Protein AF-0000000078661644 (afdb_homodimer)

Foldseek 3Di:
DVVCLLVVLLVQLLVCQAQDPVADFLVRSCVSSVHDSVSSVVSVVVCVVVAVWDWDDDPNTIGTHRYLDPPHPVNQDALVRLLVLLQVLVQCVVLLWLCNVVSVVVSVVSLVSDDPVRNVVRVVVNVVSNVPDHDDDDDADSQNFDNVLVVQLVVQAVVQFWKWWWFDDVPRPGTDIDIFAFADWDIDSWIWTFTHHPPDPDGTFTGTRSRTHPMHTDPHGHYDDPPDDVVVVCQQAQHRGDDDKDKWKKKADLVCAVVVVVDPSGPPWDWDDDPSIIIIIDIHDDLLVSLVVVVVVVPRMDTPDDVVSVVSNVVVVVVCVVVVD/DVVCLLVVLLVQLLVVQAQDPVADFLVRSCVSSVHDSVSSVVSVVVCVVVAVWDWDDDPNTTGTHRYLDPPHPVNQDALVRLLVLLQVLVQCVVLQWLCNVVSVVVSVVSLVSDDPVRNVVRVVVNVVSNVPDHDDDDDADNQNFDNVLVVQLVVQAVVQFWKWWWFQDVPRPGTDIDIFAFADWDIDSWIWTFTHHPPDPDGTFTGTRSRTHPMHTDPGGHYHDPPDDVVVVCQQAQHRGDDDKDKWKKKADLVCAVVVVVDPLGPPWDWDDDPSIIIIIDIHDDLLVSLVVVVVVVPRMDTPDDVVSVVSNVVVVVVCVVVVD

Sequence (650 aa):
MARNAKLDRLLTLVKALGESAEGLTLDEMAEVIGANRRTAERLRDLILVHFDLEEGVDDRHKRFRIPGTLPSPFIQPNVAEIAALKSLADTAHKAGSAQAPLLESLVGKVQAGLRREVKSRMAPDLEPLVRLQRHHVPAGPMIEHAPETVAQVQGAMMAGMCLEFDYLADGAAEPKWRRVIPVGLIHGPATYLIGKIPGRDLEPAPYRLDRIIAARVSNQPGAAGEDWDLDQWMSASFGIWREEGYEIVLRVAHESAERARKWRFHPQQMIEQDGEELIVRFHSGGLREIAEHLFTWGGEVRIEGPEELREMMRERLSAAGRAVVMARNAKLDRLLTLVKALGESAEGLTLDEMAEVIGANRRTAERLRDLILVHFDLEEGVDDRHKRFRIPGTLPSPFIQPNVAEIAALKSLADTAHKAGSAQAPLLESLVGKVQAGLRREVKSRMAPDLEPLVRLQRHHVPAGPMIEHAPETVAQVQGAMMAGMCLEFDYLADGAAEPKWRRVIPVGLIHGPATYLIGKIPGRDLEPAPYRLDRIIAARVSNQPGAAGEDWDLDQWMSASFGIWREEGYEIVLRVAHESAERARKWRFHPQQMIEQDGEELIVRFHSGGLREIAEHLFTWGGEVRIEGPEELREMMRERLSAAGRAVV

Structure (mmCIF, N/CA/C/O backbone):
data_AF-0000000078661644-model_v1
#
loop_
_entity.id
_entity.type
_entity.pdbx_description
1 polymer 'WYL domain-containing protein'
#
loop_
_atom_site.group_PDB
_atom_site.id
_atom_site.type_symbol
_atom_site.label_atom_id
_atom_site.label_alt_id
_atom_site.label_comp_id
_atom_site.label_asym_id
_atom_site.label_entity_id
_atom_site.label_seq_id
_atom_site.pdbx_PDB_ins_code
_atom_site.Cartn_x
_atom_site.Cartn_y
_atom_site.Cartn_z
_atom_site.occupancy
_atom_site.B_iso_or_equiv
_atom_site.auth_seq_id
_atom_site.auth_comp_id
_atom_site.auth_asym_id
_atom_site.auth_atom_id
_atom_site.pdbx_PDB_model_num
ATOM 1 N N . MET A 1 1 ? 7.25 53.219 22.234 1 38.66 1 MET A N 1
ATOM 2 C CA . MET A 1 1 ? 7.934 52 22.688 1 38.66 1 MET A CA 1
ATOM 3 C C . MET A 1 1 ? 7.023 51.156 23.578 1 38.66 1 MET A C 1
ATOM 5 O O . MET A 1 1 ? 7.035 49.938 23.484 1 38.66 1 MET A O 1
ATOM 9 N N . ALA A 1 2 ? 6.305 51.75 24.391 1 54.69 2 ALA A N 1
ATOM 10 C CA . ALA A 1 2 ? 5.406 51.219 25.406 1 54.69 2 ALA A CA 1
ATOM 11 C C . ALA A 1 2 ? 4.117 50.688 24.781 1 54.69 2 ALA A C 1
ATOM 13 O O . ALA A 1 2 ? 3.58 49.688 25.219 1 54.69 2 ALA A O 1
ATOM 14 N N . ARG A 1 3 ? 3.529 51.344 23.781 1 54.56 3 ARG A N 1
ATOM 15 C CA . ARG A 1 3 ? 2.248 51.156 23.109 1 54.56 3 ARG A CA 1
ATOM 16 C C . ARG A 1 3 ? 2.209 49.844 22.359 1 54.56 3 ARG A C 1
ATOM 18 O O . ARG A 1 3 ? 1.168 49.188 22.297 1 54.56 3 ARG A O 1
ATOM 25 N N . ASN A 1 4 ? 3.379 49.281 21.891 1 71.31 4 ASN A N 1
ATOM 26 C CA . ASN A 1 4 ? 3.438 48.062 21.109 1 71.31 4 ASN A CA 1
ATOM 27 C C . ASN A 1 4 ? 3.65 46.812 22 1 71.31 4 ASN A C 1
ATOM 29 O O . ASN A 1 4 ? 3.596 45.688 21.516 1 71.31 4 ASN A O 1
ATOM 33 N N . ALA A 1 5 ? 3.697 47.156 23.203 1 79 5 ALA A N 1
ATOM 34 C CA . ALA A 1 5 ? 4.027 46.062 24.125 1 79 5 ALA A CA 1
ATOM 35 C C . ALA A 1 5 ? 2.854 45.125 24.297 1 79 5 ALA A C 1
ATOM 37 O O . ALA A 1 5 ? 3.041 43.906 24.359 1 79 5 ALA A O 1
ATOM 38 N N . LYS A 1 6 ? 1.687 45.75 24.406 1 84.06 6 LYS A N 1
ATOM 39 C CA . LYS A 1 6 ? 0.497 44.906 24.578 1 84.06 6 LYS A CA 1
ATOM 40 C C . LYS A 1 6 ? 0.27 44.031 23.344 1 84.06 6 LYS A C 1
ATOM 42 O O . LYS A 1 6 ? -0.093 42.875 23.484 1 84.06 6 LYS A O 1
ATOM 47 N N . LEU A 1 7 ? 0.475 44.625 22.219 1 84.88 7 LEU A N 1
ATOM 48 C CA . LEU A 1 7 ? 0.312 43.906 20.984 1 84.88 7 LEU A CA 1
ATOM 49 C C . LEU A 1 7 ? 1.346 42.781 20.875 1 84.88 7 LEU A C 1
ATOM 51 O O . LEU A 1 7 ? 1.023 41.656 20.469 1 84.88 7 LEU A O 1
ATOM 55 N N . ASP A 1 8 ? 2.504 43.094 21.312 1 83.5 8 ASP A N 1
ATOM 56 C CA . ASP A 1 8 ? 3.588 42.125 21.297 1 83.5 8 ASP A CA 1
ATOM 57 C C . ASP A 1 8 ? 3.277 40.969 22.234 1 83.5 8 ASP A C 1
ATOM 59 O O . ASP A 1 8 ? 3.486 39.781 21.875 1 83.5 8 ASP A O 1
ATOM 63 N N . ARG A 1 9 ? 2.855 41.344 23.406 1 85.62 9 ARG A N 1
ATOM 64 C CA . ARG A 1 9 ? 2.506 40.312 24.391 1 85.62 9 ARG A CA 1
ATOM 65 C C . ARG A 1 9 ? 1.413 39.375 23.844 1 85.62 9 ARG A C 1
ATOM 67 O O . ARG A 1 9 ? 1.468 38.156 24.031 1 85.62 9 ARG A O 1
ATOM 74 N N . LEU A 1 10 ? 0.445 40 23.219 1 86.81 10 LEU A N 1
ATOM 75 C CA . LEU A 1 10 ? -0.662 39.219 22.672 1 86.81 10 LEU A CA 1
ATOM 76 C C . LEU A 1 10 ? -0.163 38.25 21.625 1 86.81 10 LEU A C 1
ATOM 78 O O . LEU A 1 10 ? -0.498 37.062 21.672 1 86.81 10 LEU A O 1
ATOM 82 N N . LEU A 1 11 ? 0.61 38.656 20.719 1 81.94 11 LEU A N 1
ATOM 83 C CA . LEU A 1 11 ? 1.107 37.781 19.656 1 81.94 11 LEU A CA 1
ATOM 84 C C . LEU A 1 11 ? 2.035 36.719 20.219 1 81.94 11 LEU A C 1
ATOM 86 O O . LEU A 1 11 ? 2.025 35.594 19.766 1 81.94 11 LEU A O 1
ATOM 90 N N . THR A 1 12 ? 2.811 37.094 21.188 1 82.38 12 THR A N 1
ATOM 91 C CA . THR A 1 12 ? 3.666 36.125 21.875 1 82.38 12 THR A CA 1
ATOM 92 C C . THR A 1 12 ? 2.834 35.031 22.484 1 82.38 12 THR A C 1
ATOM 94 O O . THR A 1 12 ? 3.182 33.844 22.375 1 82.38 12 THR A O 1
ATOM 97 N N . LEU A 1 13 ? 1.811 35.438 23.062 1 84.31 13 LEU A N 1
ATOM 98 C CA . LEU A 1 13 ? 0.964 34.469 23.734 1 84.31 13 LEU A CA 1
ATOM 99 C C . LEU A 1 13 ? 0.269 33.562 22.719 1 84.31 13 LEU A C 1
ATOM 101 O O . LEU A 1 13 ? 0.2 32.344 22.906 1 84.31 13 LEU A O 1
ATOM 105 N N . VAL A 1 14 ? -0.254 34.156 21.672 1 78.31 14 VAL A N 1
ATOM 106 C CA . VAL A 1 14 ? -0.91 33.375 20.625 1 78.31 14 VAL A CA 1
ATOM 107 C C . VAL A 1 14 ? 0.054 32.312 20.078 1 78.31 14 VAL A C 1
ATOM 109 O O . VAL A 1 14 ? -0.313 31.156 19.906 1 78.31 14 VAL A O 1
ATOM 112 N N . LYS A 1 15 ? 1.235 32.75 19.859 1 73.88 15 LYS A N 1
ATOM 113 C CA . LYS A 1 15 ? 2.252 31.844 19.344 1 73.88 15 LYS A CA 1
ATOM 114 C C . LYS A 1 15 ? 2.533 30.719 20.344 1 73.88 15 LYS A C 1
ATOM 116 O O . LYS A 1 15 ? 2.564 29.547 19.969 1 73.88 15 LYS A O 1
ATOM 121 N N . ALA A 1 16 ? 2.703 31.078 21.547 1 77.81 16 ALA A N 1
ATOM 122 C CA . ALA A 1 16 ? 3.027 30.109 22.578 1 77.81 16 ALA A CA 1
ATOM 123 C C . ALA A 1 16 ? 1.898 29.094 22.75 1 77.81 16 ALA A C 1
ATOM 125 O O . ALA A 1 16 ? 2.148 27.891 22.891 1 77.81 16 ALA A O 1
ATOM 126 N N . LEU A 1 17 ? 0.682 29.594 22.719 1 76.88 17 LEU A N 1
ATOM 127 C CA . LEU A 1 17 ? -0.476 28.719 22.875 1 76.88 17 LEU A CA 1
ATOM 128 C C . LEU A 1 17 ? -0.622 27.797 21.672 1 76.88 17 LEU A C 1
ATOM 130 O O . LEU A 1 17 ? -1.112 26.672 21.797 1 76.88 17 LEU A O 1
ATOM 134 N N . GLY A 1 18 ? -0.222 28.297 20.531 1 71.38 18 GLY A N 1
ATOM 135 C CA . GLY A 1 18 ? -0.306 27.5 19.312 1 71.38 18 GLY A CA 1
ATOM 136 C C . GLY A 1 18 ? 0.777 26.453 19.219 1 71.38 18 GLY A C 1
ATOM 137 O O . GLY A 1 18 ? 0.587 25.422 18.562 1 71.38 18 GLY A O 1
ATOM 138 N N . GLU A 1 19 ? 1.877 26.75 19.844 1 66.69 19 GLU A N 1
ATOM 139 C CA . GLU A 1 19 ? 3.037 25.859 19.719 1 66.69 19 GLU A CA 1
ATOM 140 C C . GLU A 1 19 ? 3.072 24.828 20.844 1 66.69 19 GLU A C 1
ATOM 142 O O . GLU A 1 19 ? 3.764 23.812 20.734 1 66.69 19 GLU A O 1
ATOM 147 N N . SER A 1 20 ? 2.32 25.141 21.875 1 65.19 20 SER A N 1
ATOM 148 C CA . SER A 1 20 ? 2.355 24.25 23.016 1 65.19 20 SER A CA 1
ATOM 149 C C . SER A 1 20 ? 1.481 23.016 22.781 1 65.19 20 SER A C 1
ATOM 151 O O . SER A 1 20 ? 0.274 23.141 22.562 1 65.19 20 SER A O 1
ATOM 153 N N . ALA A 1 21 ? 2.086 21.781 22.766 1 64.25 21 ALA A N 1
ATOM 154 C CA . ALA A 1 21 ? 1.359 20.531 22.594 1 64.25 21 ALA A CA 1
ATOM 155 C C . ALA A 1 21 ? 0.427 20.266 23.766 1 64.25 21 ALA A C 1
ATOM 157 O O . ALA A 1 21 ? -0.709 19.828 23.578 1 64.25 21 ALA A O 1
ATOM 158 N N . GLU A 1 22 ? 0.896 20.531 24.953 1 68.19 22 GLU A N 1
ATOM 159 C CA . GLU A 1 22 ? 0.13 20.219 26.141 1 68.19 22 GLU A CA 1
ATOM 160 C C . GLU A 1 22 ? -0.722 21.406 26.594 1 68.19 22 GLU A C 1
ATOM 162 O O . GLU A 1 22 ? -1.643 21.25 27.391 1 68.19 22 GLU A O 1
ATOM 167 N N . GLY A 1 23 ? -0.461 22.562 26.031 1 78.75 23 GLY A N 1
ATOM 168 C CA . GLY A 1 23 ? -1.135 23.781 26.469 1 78.75 23 GLY A CA 1
ATOM 169 C C . GLY A 1 23 ? -0.407 24.5 27.594 1 78.75 23 GLY A C 1
ATOM 170 O O . GLY A 1 23 ? 0.598 24 28.109 1 78.75 23 GLY A O 1
ATOM 171 N N . LEU A 1 24 ? -0.816 25.75 27.938 1 86 24 LEU A N 1
ATOM 172 C CA . LEU A 1 24 ? -0.196 26.578 28.969 1 86 24 LEU A CA 1
ATOM 173 C C . LEU A 1 24 ? -1.197 26.906 30.078 1 86 24 LEU A C 1
ATOM 175 O O . LEU A 1 24 ? -2.371 27.172 29.797 1 86 24 LEU A O 1
ATOM 179 N N . THR A 1 25 ? -0.734 26.75 31.328 1 88.5 25 THR A N 1
ATOM 180 C CA . THR A 1 25 ? -1.533 27.266 32.438 1 88.5 25 THR A CA 1
ATOM 181 C C . THR A 1 25 ? -1.518 28.797 32.438 1 88.5 25 THR A C 1
ATOM 183 O O . THR A 1 25 ? -0.706 29.406 31.734 1 88.5 25 THR A O 1
ATOM 186 N N . LEU A 1 26 ? -2.41 29.375 33.25 1 89.5 26 LEU A N 1
ATOM 187 C CA . LEU A 1 26 ? -2.451 30.828 33.344 1 89.5 26 LEU A CA 1
ATOM 188 C C . LEU A 1 26 ? -1.134 31.375 33.875 1 89.5 26 LEU A C 1
ATOM 190 O O . LEU A 1 26 ? -0.666 32.438 33.438 1 89.5 26 LEU A O 1
ATOM 194 N N . ASP A 1 27 ? -0.599 30.641 34.812 1 90.06 27 ASP A N 1
ATOM 195 C CA . ASP A 1 27 ? 0.677 31.062 35.375 1 90.06 27 ASP A CA 1
ATOM 196 C C . ASP A 1 27 ? 1.791 31 34.344 1 90.06 27 ASP A C 1
ATOM 198 O O . ASP A 1 27 ? 2.619 31.906 34.25 1 90.06 27 ASP A O 1
ATOM 202 N N . GLU A 1 28 ? 1.811 29.984 33.562 1 91.06 28 GLU A N 1
ATOM 203 C CA . GLU A 1 28 ? 2.797 29.844 32.5 1 91.06 28 GLU A CA 1
ATOM 204 C C . GLU A 1 28 ? 2.609 30.906 31.422 1 91.06 28 GLU A C 1
ATOM 206 O O . GLU A 1 28 ? 3.586 31.422 30.875 1 91.06 28 GLU A O 1
ATOM 211 N N . MET A 1 29 ? 1.42 31.188 31.078 1 92.44 29 MET A N 1
ATOM 212 C CA . MET A 1 29 ? 1.111 32.25 30.125 1 92.44 29 MET A CA 1
ATOM 213 C C . MET A 1 29 ? 1.663 33.594 30.609 1 92.44 29 MET A C 1
ATOM 215 O O . MET A 1 29 ? 2.252 34.344 29.828 1 92.44 29 MET A O 1
ATOM 219 N N . ALA A 1 30 ? 1.457 33.844 31.906 1 92.94 30 ALA A N 1
ATOM 220 C CA . ALA A 1 30 ? 1.963 35.094 32.5 1 92.94 30 ALA A CA 1
ATOM 221 C C . ALA A 1 30 ? 3.482 35.156 32.375 1 92.94 30 ALA A C 1
ATOM 223 O O . ALA A 1 30 ? 4.031 36.219 32.031 1 92.94 30 ALA A O 1
ATOM 224 N N . GLU A 1 31 ? 4.062 34.062 32.562 1 92.12 31 GLU A N 1
ATOM 225 C CA . GLU A 1 31 ? 5.52 34 32.5 1 92.12 31 GLU A CA 1
ATOM 226 C C . GLU A 1 31 ? 5.992 34.25 31.047 1 92.12 31 GLU A C 1
ATOM 228 O O . GLU A 1 31 ? 6.953 34.969 30.828 1 92.12 31 GLU A O 1
ATOM 233 N N . VAL A 1 32 ? 5.309 33.625 30.125 1 90.25 32 VAL A N 1
ATOM 234 C CA . VAL A 1 32 ? 5.688 33.719 28.719 1 90.25 32 VAL A CA 1
ATOM 235 C C . VAL A 1 32 ? 5.633 35.156 28.25 1 90.25 32 VAL A C 1
ATOM 237 O O . VAL A 1 32 ? 6.496 35.594 27.484 1 90.25 32 VAL A O 1
ATOM 240 N N . ILE A 1 33 ? 4.656 35.938 28.719 1 91.31 33 ILE A N 1
ATOM 241 C CA . ILE A 1 33 ? 4.492 37.281 28.188 1 91.31 33 ILE A CA 1
ATOM 242 C C . ILE A 1 33 ? 5.082 38.312 29.172 1 91.31 33 ILE A C 1
ATOM 244 O O . ILE A 1 33 ? 5.023 39.531 28.922 1 91.31 33 ILE A O 1
ATOM 248 N N . GLY A 1 34 ? 5.684 37.844 30.281 1 91 34 GLY A N 1
ATOM 249 C CA . GLY A 1 34 ? 6.293 38.719 31.266 1 91 34 GLY A CA 1
ATOM 250 C C . GLY A 1 34 ? 5.301 39.656 31.906 1 91 34 GLY A C 1
ATOM 251 O O . GLY A 1 34 ? 5.574 40.875 32.031 1 91 34 GLY A O 1
ATOM 252 N N . ALA A 1 35 ? 4.09 39.25 32.219 1 91.75 35 ALA A N 1
ATOM 253 C CA . ALA A 1 35 ? 3.039 40.062 32.812 1 91.75 35 ALA A CA 1
ATOM 254 C C . ALA A 1 35 ? 2.383 39.312 34 1 91.75 35 ALA A C 1
ATOM 256 O O . ALA A 1 35 ? 2.805 38.219 34.344 1 91.75 35 ALA A O 1
ATOM 257 N N . ASN A 1 36 ? 1.53 39.938 34.656 1 91.38 36 ASN A N 1
ATOM 258 C CA . ASN A 1 36 ? 0.846 39.312 35.781 1 91.38 36 ASN A CA 1
ATOM 259 C C . ASN A 1 36 ? -0.273 38.375 35.312 1 91.38 36 ASN A C 1
ATOM 261 O O . ASN A 1 36 ? -0.618 38.375 34.125 1 91.38 36 ASN A O 1
ATOM 265 N N . ARG A 1 37 ? -0.765 37.656 36.25 1 91.38 37 ARG A N 1
ATOM 266 C CA . ARG A 1 37 ? -1.78 36.656 35.969 1 91.38 37 ARG A CA 1
ATOM 267 C C . ARG A 1 37 ? -3.047 37.281 35.406 1 91.38 37 ARG A C 1
ATOM 269 O O . ARG A 1 37 ? -3.684 36.719 34.5 1 91.38 37 ARG A O 1
ATOM 276 N N . ARG A 1 38 ? -3.406 38.406 35.938 1 90 38 ARG A N 1
ATOM 277 C CA . ARG A 1 38 ? -4.613 39.094 35.5 1 90 38 ARG A CA 1
ATOM 278 C C . ARG A 1 38 ? -4.5 39.5 34.031 1 90 38 ARG A C 1
ATOM 280 O O . ARG A 1 38 ? -5.457 39.375 33.25 1 90 38 ARG A O 1
ATOM 287 N N . THR A 1 39 ? -3.328 39.969 33.656 1 91.12 39 THR A N 1
ATOM 288 C CA . THR A 1 39 ? -3.08 40.312 32.25 1 91.12 39 THR A CA 1
ATOM 289 C C . THR A 1 39 ? -3.16 39.094 31.359 1 91.12 39 THR A C 1
ATOM 291 O O . THR A 1 39 ? -3.756 39.156 30.281 1 91.12 39 THR A O 1
ATOM 294 N N . ALA A 1 40 ? -2.551 38 31.781 1 92.88 40 ALA A N 1
ATOM 295 C CA . ALA A 1 40 ? -2.617 36.75 31.031 1 92.88 40 ALA A CA 1
ATOM 296 C C . ALA A 1 40 ? -4.062 36.281 30.844 1 92.88 40 ALA A C 1
ATOM 298 O O . ALA A 1 40 ? -4.449 35.844 29.75 1 92.88 40 ALA A O 1
ATOM 299 N N . GLU A 1 41 ? -4.824 36.469 31.844 1 90.88 41 GLU A N 1
ATOM 300 C CA . GLU A 1 41 ? -6.23 36.062 31.781 1 90.88 41 GLU A CA 1
ATOM 301 C C . GLU A 1 41 ? -6.996 36.938 30.781 1 90.88 41 GLU A C 1
ATOM 303 O O . GLU A 1 41 ? -7.82 36.438 30.016 1 90.88 41 GLU A O 1
ATOM 308 N N . ARG A 1 42 ? -6.734 38.219 30.812 1 87.75 42 ARG A N 1
ATOM 309 C CA . ARG A 1 42 ? -7.398 39.125 29.906 1 87.75 42 ARG A CA 1
ATOM 310 C C . ARG A 1 42 ? -7.043 38.812 28.453 1 87.75 42 ARG A C 1
ATOM 312 O O . ARG A 1 42 ? -7.918 38.812 27.578 1 87.75 42 ARG A O 1
ATOM 319 N N . LEU A 1 43 ? -5.754 38.531 28.297 1 89.31 43 LEU A N 1
ATOM 320 C CA . LEU A 1 43 ? -5.316 38.219 26.938 1 89.31 43 LEU A CA 1
ATOM 321 C C . LEU A 1 43 ? -5.875 36.875 26.484 1 89.31 43 LEU A C 1
ATOM 323 O O . LEU A 1 43 ? -6.258 36.719 25.328 1 89.31 43 LEU A O 1
ATOM 327 N N . ARG A 1 44 ? -5.887 35.875 27.359 1 87.44 44 ARG A N 1
ATOM 328 C CA . ARG A 1 44 ? -6.516 34.594 27.062 1 87.44 44 ARG A CA 1
ATOM 329 C C . ARG A 1 44 ? -7.961 34.781 26.609 1 87.44 44 ARG A C 1
ATOM 331 O O . ARG A 1 44 ? -8.391 34.188 25.625 1 87.44 44 ARG A O 1
ATOM 338 N N . ASP A 1 45 ? -8.703 35.656 27.297 1 85.31 45 ASP A N 1
ATOM 339 C CA . ASP A 1 45 ? -10.102 35.906 26.969 1 85.31 45 ASP A CA 1
ATOM 340 C C . ASP A 1 45 ? -10.242 36.531 25.578 1 85.31 45 ASP A C 1
ATOM 342 O O . ASP A 1 45 ? -11.188 36.25 24.859 1 85.31 45 ASP A O 1
ATOM 346 N N . LEU A 1 46 ? -9.297 37.406 25.344 1 84.06 46 LEU A N 1
ATOM 347 C CA . LEU A 1 46 ? -9.305 38 24.016 1 84.06 46 LEU A CA 1
ATOM 348 C C . LEU A 1 46 ? -9.008 36.969 22.938 1 84.06 46 LEU A C 1
ATOM 350 O O . LEU A 1 46 ? -9.648 36.938 21.891 1 84.06 46 LEU A O 1
ATOM 354 N N . ILE A 1 47 ? -8.008 36.125 23.203 1 82.31 47 ILE A N 1
ATOM 355 C CA . ILE A 1 47 ? -7.629 35.062 22.266 1 82.31 47 ILE A CA 1
ATOM 356 C C . ILE A 1 47 ? -8.805 34.094 22.062 1 82.31 47 ILE A C 1
ATOM 358 O O . ILE A 1 47 ? -9.047 33.656 20.938 1 82.31 47 ILE A O 1
ATOM 362 N N . LEU A 1 48 ? -9.57 33.875 23.031 1 77.88 48 LEU A N 1
ATOM 363 C CA . LEU A 1 48 ? -10.734 32.969 22.984 1 77.88 48 LEU A CA 1
ATOM 364 C C . LEU A 1 48 ? -11.758 33.5 21.969 1 77.88 48 LEU A C 1
ATOM 366 O O . LEU A 1 48 ? -12.484 32.688 21.375 1 77.88 48 LEU A O 1
ATOM 370 N N . VAL A 1 49 ? -11.75 34.75 21.766 1 74.06 49 VA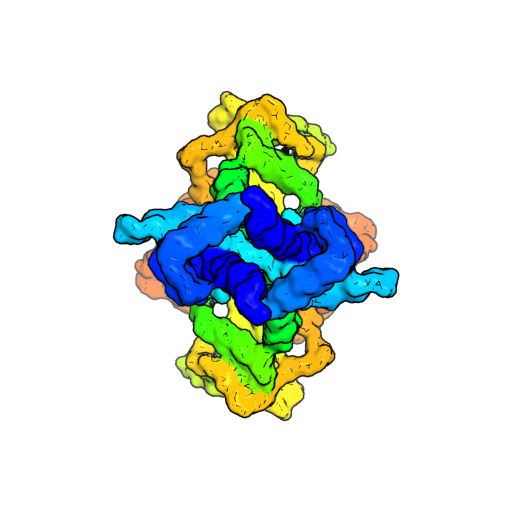L A N 1
ATOM 371 C CA . VAL A 1 49 ? -12.703 35.344 20.844 1 74.06 49 VAL A CA 1
ATOM 372 C C . VAL A 1 49 ? -12.297 35.062 19.406 1 74.06 49 VAL A C 1
ATOM 374 O O . VAL A 1 49 ? -13.148 34.875 18.531 1 74.06 49 VAL A O 1
ATOM 377 N N . HIS A 1 50 ? -10.984 34.938 19.219 1 72.25 50 HIS A N 1
ATOM 378 C CA . HIS A 1 50 ? -10.5 34.906 17.844 1 72.25 50 HIS A CA 1
ATOM 379 C C . HIS A 1 50 ? -10 33.5 17.469 1 72.25 50 HIS A C 1
ATOM 381 O O . HIS A 1 50 ? -9.945 33.156 16.281 1 72.25 50 HIS A O 1
ATOM 387 N N . PHE A 1 51 ? -9.57 32.75 18.453 1 72.38 51 PHE A N 1
ATOM 388 C CA . PHE A 1 51 ? -9 31.438 18.219 1 72.38 51 PHE A CA 1
ATOM 389 C C . PHE A 1 51 ? -9.758 30.375 19 1 72.38 51 PHE A C 1
ATOM 391 O O . PHE A 1 51 ? -10.359 30.656 20.031 1 72.38 51 PHE A O 1
ATOM 398 N N . ASP A 1 52 ? -9.727 29.266 18.328 1 69.12 52 ASP A N 1
ATOM 399 C CA . ASP A 1 52 ? -10.25 28.125 19.078 1 69.12 52 ASP A CA 1
ATOM 400 C C . ASP A 1 52 ? -9.281 27.688 20.172 1 69.12 52 ASP A C 1
ATOM 402 O O . ASP A 1 52 ? -8.383 26.875 19.922 1 69.12 52 ASP A O 1
ATOM 406 N N . LEU A 1 53 ? -9.406 28.312 21.297 1 73 53 LEU A N 1
ATOM 407 C CA . LEU A 1 53 ? -8.578 27.969 22.453 1 73 53 LEU A CA 1
ATOM 408 C C . LEU A 1 53 ? -9.148 26.75 23.188 1 73 53 LEU A C 1
ATOM 410 O O . LEU A 1 53 ? -10.281 26.797 23.672 1 73 53 LEU A O 1
ATOM 414 N N . GLU A 1 54 ? -8.422 25.609 23 1 74.69 54 GLU A N 1
ATOM 415 C CA . GLU A 1 54 ? -8.836 24.406 23.719 1 74.69 54 GLU A CA 1
ATOM 416 C C . GLU A 1 54 ? -8.398 24.453 25.172 1 74.69 54 GLU A C 1
ATOM 418 O O . GLU A 1 54 ? -7.273 24.859 25.484 1 74.69 54 GLU A O 1
ATOM 423 N N . GLU A 1 55 ? -9.422 24.203 26.016 1 76.56 55 GLU A N 1
ATOM 424 C CA . GLU A 1 55 ? -9.133 24.141 27.453 1 76.56 55 GLU A CA 1
ATOM 425 C C . GLU A 1 55 ? -8.992 22.688 27.922 1 76.56 55 GLU A C 1
ATOM 427 O O . GLU A 1 55 ? -9.82 21.844 27.578 1 76.56 55 GLU A O 1
ATOM 432 N N . GLY A 1 56 ? -7.785 22.297 28.312 1 72.5 56 GLY A N 1
ATOM 433 C CA . GLY A 1 56 ? -7.574 21 28.938 1 72.5 56 GLY A CA 1
ATOM 434 C C . GLY A 1 56 ? -7.266 21.078 30.422 1 72.5 56 GLY A C 1
ATOM 435 O O . GLY A 1 56 ? -7.004 22.156 30.938 1 72.5 56 GLY A O 1
ATOM 436 N N . VAL A 1 57 ? -7.711 19.984 31.203 1 66.69 57 VAL A N 1
ATOM 437 C CA . VAL A 1 57 ? -7.414 19.938 32.625 1 66.69 57 VAL A CA 1
ATOM 438 C C . VAL A 1 57 ? -6.367 18.875 32.906 1 66.69 57 VAL A C 1
ATOM 440 O O . VAL A 1 57 ? -6.52 17.719 32.5 1 66.69 57 VAL A O 1
ATOM 443 N N . ASP A 1 58 ? -5.145 19.25 33.188 1 58.41 58 ASP A N 1
ATOM 444 C CA . ASP A 1 58 ? -4.133 18.328 33.688 1 58.41 58 ASP A CA 1
ATOM 445 C C . ASP A 1 58 ? -3.83 18.594 35.156 1 58.41 58 ASP A C 1
ATOM 447 O O . ASP A 1 58 ? -3.389 19.688 35.531 1 58.41 58 ASP A O 1
ATOM 451 N N . ASP A 1 59 ? -3.674 17.438 36.062 1 57.59 59 ASP A N 1
ATOM 452 C CA . ASP A 1 59 ? -3.369 17.438 37.5 1 57.59 59 ASP A CA 1
ATOM 453 C C . ASP A 1 59 ? -3.986 18.656 38.188 1 57.59 59 ASP A C 1
ATOM 455 O O . ASP A 1 59 ? -3.301 19.375 38.938 1 57.59 59 ASP A O 1
ATOM 459 N N . ARG A 1 60 ? -5.203 19.219 38.094 1 66.06 60 ARG A N 1
ATOM 460 C CA . ARG A 1 60 ? -6.004 20.203 38.812 1 66.06 60 ARG A CA 1
ATOM 461 C C . ARG A 1 60 ? -5.773 21.609 38.25 1 66.06 60 ARG A C 1
ATOM 463 O O . ARG A 1 60 ? -6.281 22.594 38.812 1 66.06 60 ARG A O 1
ATOM 470 N N . HIS A 1 61 ? -4.906 21.703 37.125 1 75.19 61 HIS A N 1
ATOM 471 C CA . HIS A 1 61 ? -4.73 23.016 36.531 1 75.19 61 HIS A CA 1
ATOM 472 C C . HIS A 1 61 ? -5.289 23.062 35.125 1 75.19 61 HIS A C 1
ATOM 474 O O . HIS A 1 61 ? -5.121 22.109 34.344 1 75.19 61 HIS A O 1
ATOM 480 N N . LYS A 1 62 ? -6.086 24.125 34.844 1 84.12 62 LYS A N 1
ATOM 481 C CA . LYS A 1 62 ? -6.605 24.375 33.5 1 84.12 62 LYS A CA 1
ATOM 482 C C . LYS A 1 62 ? -5.484 24.75 32.531 1 84.12 62 LYS A C 1
ATOM 484 O O . LYS A 1 62 ? -4.617 25.562 32.875 1 84.12 62 LYS A O 1
ATOM 489 N N . ARG A 1 63 ? -5.336 24.047 31.453 1 87.5 63 ARG A N 1
ATOM 490 C CA . ARG A 1 63 ? -4.363 24.344 30.406 1 87.5 63 ARG A CA 1
ATOM 491 C C . ARG A 1 63 ? -5.059 24.734 29.109 1 87.5 63 ARG A C 1
ATOM 493 O O . ARG A 1 63 ? -6.133 24.234 28.797 1 87.5 63 ARG A O 1
ATOM 500 N N . PHE A 1 64 ? -4.457 25.797 28.453 1 84.62 64 PHE A N 1
ATOM 501 C CA . PHE A 1 64 ? -5.027 26.344 27.234 1 84.62 64 PHE A CA 1
ATOM 502 C C . PHE A 1 64 ? -4.09 26.125 26.047 1 84.62 64 PHE A C 1
ATOM 504 O O . PHE A 1 64 ? -2.871 26.25 26.188 1 84.62 64 PHE A O 1
ATOM 511 N N . ARG A 1 65 ? -4.59 25.688 24.938 1 78.38 65 ARG A N 1
ATOM 512 C CA . ARG A 1 65 ? -3.797 25.547 23.719 1 78.38 65 ARG A CA 1
ATOM 513 C C . ARG A 1 65 ? -4.609 25.953 22.5 1 78.38 65 ARG A C 1
ATOM 515 O O . ARG A 1 65 ? -5.836 25.828 22.5 1 78.38 65 ARG A O 1
ATOM 522 N N . ILE A 1 66 ? -3.982 26.703 21.531 1 70.69 66 ILE A N 1
ATOM 523 C CA . ILE A 1 66 ? -4.566 26.922 20.203 1 70.69 66 ILE A CA 1
ATOM 524 C C . ILE A 1 66 ? -4.191 25.766 19.281 1 70.69 66 ILE A C 1
ATOM 526 O O . ILE A 1 66 ? -3.045 25.672 18.828 1 70.69 66 ILE A O 1
ATOM 530 N N . PRO A 1 67 ? -5.176 24.812 19.094 1 60.16 67 PRO A N 1
ATOM 531 C CA . PRO A 1 67 ? -4.848 23.688 18.219 1 60.16 67 PRO A CA 1
ATOM 532 C C . PRO A 1 67 ? -4.598 24.125 16.766 1 60.16 67 PRO A C 1
ATOM 534 O O . PRO A 1 67 ? -5.184 25.109 16.312 1 60.16 67 PRO A O 1
ATOM 537 N N . GLY A 1 68 ? -3.824 23.328 16 1 53.72 68 GLY A N 1
ATOM 538 C CA . GLY A 1 68 ? -3.668 23.5 14.57 1 53.72 68 GLY A CA 1
ATOM 539 C C . GLY A 1 68 ? -2.811 24.703 14.203 1 53.72 68 GLY A C 1
ATOM 540 O O . GLY A 1 68 ? -2.518 24.938 13.031 1 53.72 68 GLY A O 1
ATOM 541 N N . THR A 1 69 ? -2.719 25.719 15.125 1 49.06 69 THR A N 1
ATOM 542 C CA . THR A 1 69 ? -1.988 26.891 14.672 1 49.06 69 THR A CA 1
ATOM 543 C C . THR A 1 69 ? -0.542 26.531 14.336 1 49.06 69 THR A C 1
ATOM 545 O O . THR A 1 69 ? -0.049 26.859 13.258 1 49.06 69 THR A O 1
ATOM 548 N N . LEU A 1 70 ? 0.364 26.531 15.406 1 47.38 70 LEU A N 1
ATOM 549 C CA . LEU A 1 70 ? 1.78 26.375 15.086 1 47.38 70 LEU A CA 1
ATOM 550 C C . LEU A 1 70 ? 2.201 24.922 15.141 1 47.38 70 LEU A C 1
ATOM 552 O O . LEU A 1 70 ? 1.942 24.234 16.141 1 47.38 70 LEU A O 1
ATOM 556 N N . PRO A 1 71 ? 2.332 24.328 13.953 1 49.41 71 PRO A N 1
ATOM 557 C CA . PRO A 1 71 ? 2.684 22.906 13.977 1 49.41 71 PRO A CA 1
ATOM 558 C C . PRO A 1 71 ? 3.744 22.578 15.023 1 49.41 71 PRO A C 1
ATOM 560 O O . PRO A 1 71 ? 4.797 23.219 15.062 1 49.41 71 PRO A O 1
ATOM 563 N N . SER A 1 72 ? 3.262 22.328 16.25 1 52.88 72 SER A N 1
ATOM 564 C CA . SER A 1 72 ? 4.215 21.719 17.156 1 52.88 72 SER A CA 1
ATOM 565 C C . SER A 1 72 ? 5.125 20.734 16.438 1 52.88 72 SER A C 1
ATOM 567 O O . SER A 1 72 ? 4.695 20.047 15.5 1 52.88 72 SER A O 1
ATOM 569 N N . PRO A 1 73 ? 6.477 21 16.531 1 54.53 73 PRO A N 1
ATOM 570 C CA . PRO A 1 73 ? 7.422 20.047 15.938 1 54.53 73 PRO A CA 1
ATOM 571 C C . PRO A 1 73 ? 6.988 18.594 16.141 1 54.53 73 PRO A C 1
ATOM 573 O O . PRO A 1 73 ? 7.371 17.719 15.352 1 54.53 73 PRO A O 1
ATOM 576 N N . PHE A 1 74 ? 6.125 18.438 17.141 1 60.69 74 PHE A N 1
ATOM 577 C CA . PHE A 1 74 ? 5.758 17.062 17.453 1 60.69 74 PHE A CA 1
ATOM 578 C C . PHE A 1 74 ? 4.668 16.562 16.5 1 60.69 74 PHE A C 1
ATOM 580 O O . PHE A 1 74 ? 4.488 15.359 16.344 1 60.69 74 PHE A O 1
ATOM 587 N N . ILE A 1 75 ? 4.062 17.516 15.797 1 73.5 75 ILE A N 1
ATOM 588 C CA . ILE A 1 75 ? 2.984 17.062 14.93 1 73.5 75 ILE A CA 1
ATOM 589 C C . ILE A 1 75 ? 3.355 17.328 13.469 1 73.5 75 ILE A C 1
ATOM 591 O O . ILE A 1 75 ? 2.564 17.047 12.562 1 73.5 75 ILE A O 1
ATOM 595 N N . GLN A 1 76 ? 4.504 17.797 13.305 1 80.5 76 GLN A N 1
ATOM 596 C CA . GLN A 1 76 ? 4.977 18.062 11.945 1 80.5 76 GLN A CA 1
ATOM 597 C C . GLN A 1 76 ? 5.48 16.781 11.289 1 80.5 76 GLN A C 1
ATOM 599 O O . GLN A 1 76 ? 6.363 16.094 11.828 1 80.5 76 GLN A O 1
ATOM 604 N N . PRO A 1 77 ? 4.844 16.453 10.125 1 89.19 77 PRO A N 1
ATOM 605 C CA . PRO A 1 77 ? 5.402 15.32 9.391 1 89.19 77 PRO A CA 1
ATOM 606 C C . PRO A 1 77 ? 6.875 15.516 9.023 1 89.19 77 PRO A C 1
ATOM 608 O O . PRO A 1 77 ? 7.285 16.625 8.688 1 89.19 77 PRO A O 1
ATOM 611 N N . ASN A 1 78 ? 7.676 14.539 9.195 1 89.44 78 ASN A N 1
ATOM 612 C CA . ASN A 1 78 ? 9.086 14.625 8.812 1 89.44 78 ASN A CA 1
ATOM 613 C C . ASN A 1 78 ? 9.312 14.094 7.406 1 89.44 78 ASN A C 1
ATOM 615 O O . ASN A 1 78 ? 8.383 13.617 6.754 1 89.44 78 ASN A O 1
ATOM 619 N N . VAL A 1 79 ? 10.523 14.117 6.957 1 92.94 79 VAL A N 1
ATOM 620 C CA . VAL A 1 79 ? 10.906 13.82 5.582 1 92.94 79 VAL A CA 1
ATOM 621 C C . VAL A 1 79 ? 10.609 12.359 5.27 1 92.94 79 VAL A C 1
ATOM 623 O O . VAL A 1 79 ? 10.055 12.047 4.215 1 92.94 79 VAL A O 1
ATOM 626 N N . ALA A 1 80 ? 10.938 11.469 6.188 1 92.69 80 ALA A N 1
ATOM 627 C CA . ALA A 1 80 ? 10.742 10.039 5.973 1 92.69 80 ALA A CA 1
ATOM 628 C C . ALA A 1 80 ? 9.258 9.695 5.859 1 92.69 80 ALA A C 1
ATOM 630 O O . ALA A 1 80 ? 8.859 8.875 5.031 1 92.69 80 ALA A O 1
ATOM 631 N N . GLU A 1 81 ? 8.469 10.336 6.656 1 93.94 81 GLU A N 1
ATOM 632 C CA . GLU A 1 81 ? 7.023 10.117 6.645 1 93.94 81 GLU A CA 1
ATOM 633 C C . GLU A 1 81 ? 6.406 10.602 5.336 1 93.94 81 GLU A C 1
ATOM 635 O O . GLU A 1 81 ? 5.602 9.891 4.727 1 93.94 81 GLU A O 1
ATOM 640 N N . ILE A 1 82 ? 6.797 11.758 4.898 1 94.31 82 ILE A N 1
ATOM 641 C CA . ILE A 1 82 ? 6.273 12.336 3.666 1 94.31 82 ILE A CA 1
ATOM 642 C C . ILE A 1 82 ? 6.707 11.484 2.475 1 94.31 82 ILE A C 1
ATOM 644 O O . ILE A 1 82 ? 5.902 11.195 1.585 1 94.31 82 ILE A O 1
ATOM 648 N N . ALA A 1 83 ? 7.926 11.047 2.494 1 94.81 83 ALA A N 1
ATOM 649 C CA . ALA A 1 83 ? 8.438 10.195 1.422 1 94.81 83 ALA A CA 1
ATOM 650 C C . ALA A 1 83 ? 7.684 8.867 1.368 1 94.81 83 ALA A C 1
ATOM 652 O O . ALA A 1 83 ? 7.395 8.352 0.285 1 94.81 83 ALA A O 1
ATOM 653 N N . ALA A 1 84 ? 7.426 8.328 2.51 1 94.44 84 ALA A N 1
ATOM 654 C CA . ALA A 1 84 ? 6.668 7.078 2.57 1 94.44 84 ALA A CA 1
ATOM 655 C C . ALA A 1 84 ? 5.281 7.25 1.959 1 94.44 84 ALA A C 1
ATOM 657 O O . ALA A 1 84 ? 4.855 6.438 1.134 1 94.44 84 ALA A O 1
ATOM 658 N N . LEU A 1 85 ? 4.605 8.305 2.307 1 95.75 85 LEU A N 1
ATOM 659 C CA . LEU A 1 85 ? 3.281 8.578 1.762 1 95.75 85 LEU A CA 1
ATOM 660 C C . LEU A 1 85 ? 3.35 8.805 0.256 1 95.75 85 LEU A C 1
ATOM 662 O O . LEU A 1 85 ? 2.514 8.297 -0.492 1 95.75 85 LEU A O 1
ATOM 666 N N . LYS A 1 86 ? 4.281 9.57 -0.155 1 94.44 86 LYS A N 1
ATOM 667 C CA . LYS A 1 86 ? 4.441 9.859 -1.577 1 94.44 86 LYS A CA 1
ATOM 668 C C . LYS A 1 86 ? 4.691 8.578 -2.373 1 94.44 86 LYS A C 1
ATOM 670 O O . LYS A 1 86 ? 4.117 8.391 -3.449 1 94.44 86 LYS A O 1
ATOM 675 N N . SER A 1 87 ? 5.535 7.727 -1.851 1 93.44 87 SER A N 1
ATOM 676 C CA . SER A 1 87 ? 5.828 6.473 -2.539 1 93.44 87 SER A CA 1
ATOM 677 C C . SER A 1 87 ? 4.578 5.605 -2.662 1 93.44 87 SER A C 1
ATOM 679 O O . SER A 1 87 ? 4.367 4.953 -3.686 1 93.44 87 SER A O 1
ATOM 681 N N . LEU A 1 88 ? 3.783 5.609 -1.667 1 93.62 88 LEU A N 1
ATOM 682 C CA . LEU A 1 88 ? 2.537 4.848 -1.701 1 93.62 88 LEU A CA 1
ATOM 683 C C . LEU A 1 88 ? 1.557 5.457 -2.699 1 93.62 88 LEU A C 1
ATOM 685 O O . LEU A 1 88 ? 0.882 4.73 -3.434 1 93.62 88 LEU A O 1
ATOM 689 N N . ALA A 1 89 ? 1.489 6.777 -2.734 1 93.56 89 ALA A N 1
ATOM 690 C CA . ALA A 1 89 ? 0.625 7.457 -3.695 1 93.56 89 ALA A CA 1
ATOM 691 C C . ALA A 1 89 ? 1.047 7.148 -5.129 1 93.56 89 ALA A C 1
ATOM 693 O O . ALA A 1 89 ? 0.206 6.844 -5.977 1 93.56 89 ALA A O 1
ATOM 694 N N . ASP A 1 90 ? 2.311 7.164 -5.348 1 90.19 90 ASP A N 1
ATOM 695 C CA . ASP A 1 90 ? 2.84 6.863 -6.676 1 90.19 90 ASP A CA 1
ATOM 696 C C . ASP A 1 90 ? 2.529 5.422 -7.078 1 90.19 90 ASP A C 1
ATOM 698 O O . ASP A 1 90 ? 2.145 5.16 -8.219 1 90.19 90 ASP A O 1
ATOM 702 N N . THR A 1 91 ? 2.699 4.543 -6.129 1 88.44 91 THR A N 1
ATOM 703 C CA . THR A 1 91 ? 2.42 3.135 -6.375 1 88.44 91 THR A CA 1
ATOM 704 C C . THR A 1 91 ? 0.938 2.922 -6.676 1 88.44 91 THR A C 1
ATOM 706 O O . THR A 1 91 ? 0.586 2.188 -7.602 1 88.44 91 THR A O 1
ATOM 709 N N . ALA A 1 92 ? 0.133 3.531 -5.879 1 88.62 92 ALA A N 1
ATOM 710 C CA . ALA A 1 92 ? -1.31 3.434 -6.086 1 88.62 92 ALA A CA 1
ATOM 711 C C . ALA A 1 92 ? -1.701 3.938 -7.473 1 88.62 92 ALA A C 1
ATOM 713 O O . ALA A 1 92 ? -2.541 3.334 -8.141 1 88.62 92 ALA A O 1
ATOM 714 N N . HIS A 1 93 ? -1.09 4.988 -7.887 1 86.94 93 HIS A N 1
ATOM 715 C CA . HIS A 1 93 ? -1.347 5.547 -9.211 1 86.94 93 HIS A CA 1
ATOM 716 C C . HIS A 1 93 ? -0.928 4.578 -10.312 1 86.94 93 HIS A C 1
ATOM 718 O O . HIS A 1 93 ? -1.706 4.301 -11.227 1 86.94 93 HIS A O 1
ATOM 724 N N . LYS A 1 94 ? 0.228 4 -10.18 1 84.06 94 LYS A N 1
ATOM 725 C CA . LYS A 1 94 ? 0.751 3.057 -11.164 1 84.06 94 LYS A CA 1
ATOM 726 C C . LYS A 1 94 ? -0.102 1.794 -11.227 1 84.06 94 LYS A C 1
ATOM 728 O O . LYS A 1 94 ? -0.282 1.21 -12.297 1 84.06 94 LYS A O 1
ATOM 733 N N . ALA A 1 95 ? -0.585 1.433 -10.078 1 84.25 95 ALA A N 1
ATOM 734 C CA . ALA A 1 95 ? -1.372 0.205 -9.984 1 84.25 95 ALA A CA 1
ATOM 735 C C . ALA A 1 95 ? -2.824 0.453 -10.391 1 84.25 95 ALA A C 1
ATOM 737 O O . ALA A 1 95 ? -3.617 -0.487 -10.477 1 84.25 95 ALA A O 1
ATOM 738 N N . GLY A 1 96 ? -3.223 1.729 -10.555 1 81.94 96 GLY A N 1
ATOM 739 C CA . GLY A 1 96 ? -4.605 2.045 -10.867 1 81.94 96 GLY A CA 1
ATOM 740 C C . GLY A 1 96 ? -5.539 1.899 -9.68 1 81.94 96 GLY A C 1
ATOM 741 O O . GLY A 1 96 ? -6.727 1.622 -9.844 1 81.94 96 GLY A O 1
ATOM 742 N N . SER A 1 97 ? -5.016 2.074 -8.562 1 85.62 97 SER A N 1
ATOM 743 C CA . SER A 1 97 ? -5.797 1.924 -7.344 1 85.62 97 SER A CA 1
ATOM 744 C C . SER A 1 97 ? -6.887 2.986 -7.25 1 85.62 97 SER A C 1
ATOM 746 O O . SER A 1 97 ? -6.66 4.148 -7.594 1 85.62 97 SER A O 1
ATOM 748 N N . ALA A 1 98 ? -7.996 2.617 -6.664 1 85.38 98 ALA A N 1
ATOM 749 C CA . ALA A 1 98 ? -9.117 3.535 -6.457 1 85.38 98 ALA A CA 1
ATOM 750 C C . ALA A 1 98 ? -8.766 4.594 -5.414 1 85.38 98 ALA A C 1
ATOM 752 O O . ALA A 1 98 ? -9.414 5.641 -5.348 1 85.38 98 ALA A O 1
ATOM 753 N N . GLN A 1 99 ? -7.738 4.336 -4.684 1 88.62 99 GLN A N 1
ATOM 754 C CA . GLN A 1 99 ? -7.391 5.266 -3.615 1 88.62 99 GLN A CA 1
ATOM 755 C C . GLN A 1 99 ? -6.316 6.25 -4.07 1 88.62 99 GLN A C 1
ATOM 757 O O . GLN A 1 99 ? -5.949 7.164 -3.328 1 88.62 99 GLN A O 1
ATOM 762 N N . ALA A 1 100 ? -5.836 6.105 -5.285 1 89.31 100 ALA A N 1
ATOM 763 C CA . ALA A 1 100 ? -4.715 6.918 -5.746 1 89.31 100 ALA A CA 1
ATOM 764 C C . ALA A 1 100 ? -5.027 8.406 -5.625 1 89.31 100 ALA A C 1
ATOM 766 O O . ALA A 1 100 ? -4.25 9.164 -5.043 1 89.31 100 ALA A O 1
ATOM 767 N N . PRO A 1 101 ? -6.211 8.891 -6.02 1 87.94 101 PRO A N 1
ATOM 768 C CA . PRO A 1 101 ? -6.488 10.328 -5.918 1 87.94 101 PRO A CA 1
ATOM 769 C C . PRO A 1 101 ? -6.508 10.82 -4.473 1 87.94 101 PRO A C 1
ATOM 771 O O . PRO A 1 101 ? -6.051 11.93 -4.191 1 87.94 101 PRO A O 1
ATOM 774 N N . LEU A 1 102 ? -7.023 10.016 -3.584 1 91.06 102 LEU A N 1
ATOM 775 C CA . LEU A 1 102 ? -7.082 10.398 -2.176 1 91.06 102 LEU A CA 1
ATOM 776 C C . LEU A 1 102 ? -5.684 10.539 -1.589 1 91.06 102 LEU A C 1
ATOM 778 O O . LEU A 1 102 ? -5.406 11.484 -0.856 1 91.06 102 LEU A O 1
ATOM 782 N N . LEU A 1 103 ? -4.816 9.586 -1.943 1 93.81 103 LEU A N 1
ATOM 783 C CA . LEU A 1 103 ? -3.455 9.602 -1.42 1 93.81 103 LEU A CA 1
ATOM 784 C C . LEU A 1 103 ? -2.658 10.758 -2.006 1 93.81 103 LEU A C 1
ATOM 786 O O . LEU A 1 103 ? -1.902 11.422 -1.293 1 93.81 103 LEU A O 1
ATOM 790 N N . GLU A 1 104 ? -2.85 11.023 -3.271 1 91.56 104 GLU A N 1
ATOM 791 C CA . GLU A 1 104 ? -2.18 12.141 -3.93 1 91.56 104 GLU A CA 1
ATOM 792 C C . GLU A 1 104 ? -2.615 13.477 -3.33 1 91.56 104 GLU A C 1
ATOM 794 O O . GLU A 1 104 ? -1.782 14.352 -3.068 1 91.56 104 GLU A O 1
ATOM 799 N N . SER A 1 105 ? -3.91 13.586 -3.152 1 90.31 105 SER A N 1
ATOM 800 C CA . SER A 1 105 ? -4.441 14.789 -2.518 1 90.31 105 SER A CA 1
ATOM 801 C C . SER A 1 105 ? -3.877 14.969 -1.113 1 90.31 105 SER A C 1
ATOM 803 O O . SER A 1 105 ? -3.498 16.078 -0.729 1 90.31 105 SER A O 1
ATOM 805 N N . LEU A 1 106 ? -3.764 13.906 -0.369 1 93.94 106 LEU A N 1
ATOM 806 C CA . LEU A 1 106 ? -3.25 13.969 0.995 1 93.94 106 LEU A CA 1
ATOM 807 C C . LEU A 1 106 ? -1.782 14.383 1.004 1 93.94 106 LEU A C 1
ATOM 809 O O . LEU A 1 106 ? -1.363 15.18 1.85 1 93.94 106 LEU A O 1
ATOM 813 N N . VAL A 1 107 ? -0.999 13.812 0.073 1 92.94 107 VAL A N 1
ATOM 814 C CA . VAL A 1 107 ? 0.396 14.227 -0.049 1 92.94 107 VAL A CA 1
ATOM 815 C C . VAL A 1 107 ? 0.474 15.734 -0.241 1 92.94 107 VAL A C 1
ATOM 817 O O . VAL A 1 107 ? 1.238 16.422 0.447 1 92.94 107 VAL A O 1
ATOM 820 N N . GLY A 1 108 ? -0.328 16.219 -1.162 1 89.12 108 GLY A N 1
ATOM 821 C CA . GLY A 1 108 ? -0.357 17.656 -1.421 1 89.12 108 GLY A CA 1
ATOM 822 C C . GLY A 1 108 ? -0.716 18.484 -0.197 1 89.12 108 GLY A C 1
ATOM 823 O O . GLY A 1 108 ? -0.066 19.484 0.096 1 89.12 108 GLY A O 1
ATOM 824 N N . LYS A 1 109 ? -1.67 18.062 0.505 1 86.25 109 LYS A N 1
ATOM 825 C CA . LYS A 1 109 ? -2.148 18.797 1.676 1 86.25 109 LYS A CA 1
ATOM 826 C C . LYS A 1 109 ? -1.129 18.75 2.811 1 86.25 109 LYS A C 1
ATOM 828 O O . LYS A 1 109 ? -0.915 19.734 3.506 1 86.25 109 LYS A O 1
ATOM 833 N N . VAL A 1 110 ? -0.495 17.609 3.047 1 88.69 110 VAL A N 1
ATOM 834 C CA . VAL A 1 110 ? 0.535 17.453 4.07 1 88.69 110 VAL A CA 1
ATOM 835 C C . VAL A 1 110 ? 1.697 18.406 3.773 1 88.69 110 VAL A C 1
ATOM 837 O O . VAL A 1 110 ? 2.191 19.094 4.668 1 88.69 110 VAL A O 1
ATOM 840 N N . GLN A 1 111 ? 2.08 18.438 2.537 1 85.5 111 GLN A N 1
ATOM 841 C CA . GLN A 1 111 ? 3.186 19.297 2.145 1 85.5 111 GLN A CA 1
ATOM 842 C C . GLN A 1 111 ? 2.791 20.781 2.232 1 85.5 111 GLN A C 1
ATOM 844 O O . GLN A 1 111 ? 3.582 21.609 2.672 1 85.5 111 GLN A O 1
ATOM 849 N N . ALA A 1 112 ? 1.583 21.031 1.807 1 77 112 ALA A N 1
ATOM 850 C CA . ALA A 1 112 ? 1.092 22.406 1.826 1 77 112 ALA A CA 1
ATOM 851 C C . ALA A 1 112 ? 0.945 22.906 3.258 1 77 112 ALA A C 1
ATOM 853 O O . ALA A 1 112 ? 1.006 24.125 3.502 1 77 112 ALA A O 1
ATOM 854 N N . GLY A 1 113 ? 0.732 21.984 4.129 1 77.38 113 GLY A N 1
ATOM 855 C CA . GLY A 1 113 ? 0.556 22.359 5.523 1 77.38 113 GLY A CA 1
ATOM 856 C C . GLY A 1 113 ? 1.858 22.703 6.219 1 77.38 113 GLY A C 1
ATOM 857 O O . GLY A 1 113 ? 1.852 23.297 7.301 1 77.38 113 GLY A O 1
ATOM 858 N N . LEU A 1 114 ? 2.98 22.469 5.559 1 77.56 114 LEU A N 1
ATOM 859 C CA . LEU A 1 114 ? 4.285 22.766 6.133 1 77.56 114 LEU A CA 1
ATOM 860 C C . LEU A 1 114 ? 4.621 24.25 5.957 1 77.56 114 LEU A C 1
ATOM 862 O O . LEU A 1 114 ? 4.297 24.844 4.926 1 77.56 114 LEU A O 1
ATOM 866 N N . ARG A 1 115 ? 5.285 24.781 6.953 1 72.56 115 ARG A N 1
ATOM 867 C CA . ARG A 1 115 ? 5.82 26.141 6.82 1 72.56 115 ARG A CA 1
ATOM 868 C C . ARG A 1 115 ? 6.875 26.203 5.719 1 72.56 115 ARG A C 1
ATOM 870 O O . ARG A 1 115 ? 7.586 25.219 5.477 1 72.56 115 ARG A O 1
ATOM 877 N N . ARG A 1 116 ? 6.949 27.234 5.117 1 69.69 116 ARG A N 1
ATOM 878 C CA . ARG A 1 116 ? 7.883 27.422 4.012 1 69.69 116 ARG A CA 1
ATOM 879 C C . ARG A 1 116 ? 9.312 27.094 4.434 1 69.69 116 ARG A C 1
ATOM 881 O O . ARG A 1 116 ? 10.047 26.438 3.693 1 69.69 116 ARG A O 1
ATOM 888 N N . GLU A 1 117 ? 9.672 27.609 5.645 1 71.06 117 GLU A N 1
ATOM 889 C CA . GLU A 1 117 ? 11.031 27.359 6.137 1 71.06 117 GLU A CA 1
ATOM 890 C C . GLU A 1 117 ? 11.289 25.859 6.301 1 71.06 117 GLU A C 1
ATOM 892 O O . GLU A 1 117 ? 12.383 25.391 6 1 71.06 117 GLU A O 1
ATOM 897 N N . VAL A 1 118 ? 10.266 25.266 6.777 1 76.75 118 VAL A N 1
ATOM 898 C CA . VAL A 1 118 ? 10.375 23.828 6.988 1 76.75 118 VAL A CA 1
ATOM 899 C C . VAL A 1 118 ? 10.461 23.125 5.641 1 76.75 118 VAL A C 1
ATOM 901 O O . VAL A 1 118 ? 11.305 22.234 5.449 1 76.75 118 VAL A O 1
ATOM 904 N N . LYS A 1 119 ? 9.648 23.5 4.734 1 80.56 119 LYS A N 1
ATOM 905 C CA . LYS A 1 119 ? 9.656 22.938 3.387 1 80.56 119 LYS A CA 1
ATOM 906 C C . LYS A 1 119 ? 11.031 23.109 2.732 1 80.56 119 LYS A C 1
ATOM 908 O O . LYS A 1 119 ? 11.562 22.156 2.156 1 80.56 119 LYS A O 1
ATOM 913 N N . SER A 1 120 ? 11.523 24.312 2.863 1 82.56 120 SER A N 1
ATOM 914 C CA . SER A 1 120 ? 12.812 24.609 2.248 1 82.56 120 SER A CA 1
ATOM 915 C C . SER A 1 120 ? 13.93 23.781 2.881 1 82.56 120 SER A C 1
ATOM 917 O O . SER A 1 120 ? 14.82 23.281 2.182 1 82.56 120 SER A O 1
ATOM 919 N N . ARG A 1 121 ? 13.836 23.641 4.156 1 86.38 121 ARG A N 1
ATOM 920 C CA . ARG A 1 121 ? 14.844 22.859 4.871 1 86.38 121 ARG A CA 1
ATOM 921 C C . ARG A 1 121 ? 14.727 21.375 4.555 1 86.38 121 ARG A C 1
ATOM 923 O O . ARG A 1 121 ? 15.727 20.672 4.512 1 86.38 121 ARG A O 1
ATOM 930 N N . MET A 1 122 ? 13.539 20.938 4.25 1 89.38 122 MET A N 1
ATOM 931 C CA . MET A 1 122 ? 13.266 19.516 4.031 1 89.38 122 MET A CA 1
ATOM 932 C C . MET A 1 122 ? 13.555 19.125 2.586 1 89.38 122 MET A C 1
ATOM 934 O O . MET A 1 122 ? 13.805 17.953 2.297 1 89.38 122 MET A O 1
ATOM 938 N N . ALA A 1 123 ? 13.531 20.047 1.697 1 89.94 123 ALA A N 1
ATOM 939 C CA . ALA A 1 123 ? 13.547 19.781 0.261 1 89.94 123 ALA A CA 1
ATOM 940 C C . ALA A 1 123 ? 14.781 18.984 -0.135 1 89.94 123 ALA A C 1
ATOM 942 O O . ALA A 1 123 ? 14.672 17.969 -0.826 1 89.94 123 ALA A O 1
ATOM 943 N N . PRO A 1 124 ? 15.984 19.359 0.373 1 91.62 124 PRO A N 1
ATOM 944 C CA . PRO A 1 124 ? 17.188 18.625 -0.034 1 91.62 124 PRO A CA 1
ATOM 945 C C . PRO A 1 124 ? 17.188 17.172 0.446 1 91.62 124 PRO A C 1
ATOM 947 O O . PRO A 1 124 ? 17.828 16.312 -0.167 1 91.62 124 PRO A O 1
ATOM 950 N N . ASP A 1 125 ? 16.484 16.938 1.509 1 92.62 125 ASP A N 1
ATOM 951 C CA . ASP A 1 125 ? 16.406 15.586 2.062 1 92.62 125 ASP A CA 1
ATOM 952 C C . ASP A 1 125 ? 15.258 14.805 1.427 1 92.62 125 ASP A C 1
ATOM 954 O O . ASP A 1 125 ? 15.375 13.602 1.2 1 92.62 125 ASP A O 1
ATOM 958 N N . LEU A 1 126 ? 14.234 15.484 1.114 1 92.62 126 LEU A N 1
ATOM 959 C CA . LEU A 1 126 ? 13.031 14.852 0.589 1 92.62 126 LEU A CA 1
ATOM 960 C C . LEU A 1 126 ? 13.242 14.398 -0.853 1 92.62 126 LEU A C 1
ATOM 962 O O . LEU A 1 126 ? 12.789 13.32 -1.244 1 92.62 126 LEU A O 1
ATOM 966 N N . GLU A 1 127 ? 13.898 15.141 -1.593 1 92 127 GLU A N 1
ATOM 967 C CA . GLU A 1 127 ? 14.039 14.906 -3.027 1 92 127 GLU A CA 1
ATOM 968 C C . GLU A 1 127 ? 14.68 13.547 -3.303 1 92 127 GLU A C 1
ATOM 970 O O . GLU A 1 127 ? 14.141 12.75 -4.07 1 92 127 GLU A O 1
ATOM 975 N N . PRO A 1 128 ? 15.812 13.25 -2.637 1 94.19 128 PRO A N 1
ATOM 976 C CA . PRO A 1 128 ? 16.406 11.945 -2.9 1 94.19 128 PRO A CA 1
ATOM 977 C C . PRO A 1 128 ? 15.508 10.781 -2.471 1 94.19 128 PRO A C 1
ATOM 979 O O . PRO A 1 128 ? 15.461 9.75 -3.145 1 94.19 128 PRO A O 1
ATOM 982 N N . LEU A 1 129 ? 14.82 10.898 -1.424 1 94.75 129 LEU A N 1
ATOM 983 C CA . LEU A 1 129 ? 13.961 9.828 -0.948 1 94.75 129 LEU A CA 1
ATOM 984 C C . LEU A 1 129 ? 12.797 9.594 -1.909 1 94.75 129 LEU A C 1
ATOM 986 O O . LEU A 1 129 ? 12.469 8.453 -2.225 1 94.75 129 LEU A O 1
ATOM 990 N N . VAL A 1 130 ? 12.242 10.656 -2.363 1 91.56 130 VAL A N 1
ATOM 991 C CA . VAL A 1 130 ? 11.133 10.562 -3.305 1 91.56 130 VAL A CA 1
ATOM 992 C C . VAL A 1 130 ? 11.617 9.961 -4.621 1 91.56 130 VAL A C 1
ATOM 994 O O . VAL A 1 130 ? 10.914 9.156 -5.238 1 91.56 130 VAL A O 1
ATOM 997 N N . ARG A 1 131 ? 12.781 10.297 -4.984 1 93.5 131 ARG A N 1
ATOM 998 C CA . ARG A 1 131 ? 13.359 9.852 -6.25 1 93.5 131 ARG A CA 1
ATOM 999 C C . ARG A 1 131 ? 13.766 8.383 -6.18 1 93.5 131 ARG A C 1
ATOM 1001 O O . ARG A 1 131 ? 13.672 7.664 -7.176 1 93.5 131 ARG A O 1
ATOM 1008 N N . LEU A 1 132 ? 14.125 7.891 -4.977 1 96.25 132 LEU A N 1
ATOM 1009 C CA . LEU A 1 132 ? 14.844 6.621 -4.914 1 96.25 132 LEU A CA 1
ATOM 1010 C C . LEU A 1 132 ? 14.047 5.586 -4.129 1 96.25 132 LEU A C 1
ATOM 1012 O O . LEU A 1 132 ? 14.523 4.473 -3.902 1 96.25 132 LEU A O 1
ATOM 1016 N N . GLN A 1 133 ? 12.906 5.93 -3.729 1 94.12 133 GLN A N 1
ATOM 1017 C CA . GLN A 1 133 ? 12.07 4.965 -3.021 1 94.12 133 GLN A CA 1
ATOM 1018 C C . GLN A 1 133 ? 10.836 4.598 -3.842 1 94.12 133 GLN A C 1
ATOM 1020 O O . GLN A 1 133 ? 10.18 5.473 -4.414 1 94.12 133 GLN A O 1
ATOM 1025 N N . ARG A 1 134 ? 10.609 3.266 -3.908 1 92.31 134 ARG A N 1
ATOM 1026 C CA . ARG A 1 134 ? 9.453 2.752 -4.637 1 92.31 134 ARG A CA 1
ATOM 1027 C C . ARG A 1 134 ? 8.836 1.559 -3.916 1 92.31 134 ARG A C 1
ATOM 1029 O O . ARG A 1 134 ? 9.469 0.956 -3.049 1 92.31 134 ARG A O 1
ATOM 1036 N N . HIS A 1 135 ? 7.578 1.375 -4.242 1 90.44 135 HIS A N 1
ATOM 1037 C CA . HIS A 1 135 ? 6.961 0.084 -3.963 1 90.44 135 HIS A CA 1
ATOM 1038 C C . HIS A 1 135 ? 6.836 -0.753 -5.23 1 90.44 135 HIS A C 1
ATOM 1040 O O . HIS A 1 135 ? 6.488 -0.233 -6.293 1 90.44 135 HIS A O 1
ATOM 1046 N N . HIS A 1 136 ? 7.145 -1.97 -5.031 1 87.69 136 HIS A N 1
ATOM 1047 C CA . HIS A 1 136 ? 6.988 -2.889 -6.152 1 87.69 136 HIS A CA 1
ATOM 1048 C C . HIS A 1 136 ? 5.516 -3.139 -6.461 1 87.69 136 HIS A C 1
ATOM 1050 O O . HIS A 1 136 ? 4.719 -3.383 -5.551 1 87.69 136 HIS A O 1
ATOM 1056 N N . VAL A 1 137 ? 5.191 -3.033 -7.723 1 85.94 137 VAL A N 1
ATOM 1057 C CA . VAL A 1 137 ? 3.855 -3.381 -8.203 1 85.94 137 VAL A CA 1
ATOM 1058 C C . VAL A 1 137 ? 3.91 -4.691 -8.977 1 85.94 137 VAL A C 1
ATOM 1060 O O . VAL A 1 137 ? 4.422 -4.738 -10.102 1 85.94 137 VAL A O 1
ATOM 1063 N N . PRO A 1 138 ? 3.367 -5.707 -8.438 1 87.62 138 PRO A N 1
ATOM 1064 C CA . PRO A 1 138 ? 3.395 -6.988 -9.148 1 87.62 138 PRO A CA 1
ATOM 1065 C C . PRO A 1 138 ? 2.436 -7.023 -10.336 1 87.62 138 PRO A C 1
ATOM 1067 O O . PRO A 1 138 ? 1.581 -6.145 -10.469 1 87.62 138 PRO A O 1
ATOM 1070 N N . ALA A 1 139 ? 2.65 -8.016 -11.242 1 91.38 139 ALA A N 1
ATOM 1071 C CA . ALA A 1 139 ? 1.695 -8.273 -12.32 1 91.38 139 ALA A CA 1
ATOM 1072 C C . ALA A 1 139 ? 0.291 -8.492 -11.766 1 91.38 139 ALA A C 1
ATOM 1074 O O . ALA A 1 139 ? 0.124 -9.102 -10.703 1 91.38 139 ALA A O 1
ATOM 1075 N N . GLY A 1 140 ? -0.653 -7.957 -12.445 1 90.62 140 GLY A N 1
ATOM 1076 C CA . GLY A 1 140 ? -2.027 -8.047 -11.977 1 90.62 140 GLY A CA 1
ATOM 1077 C C . GLY A 1 140 ? -2.988 -7.191 -12.773 1 90.62 140 GLY A C 1
ATOM 1078 O O . GLY A 1 140 ? -2.607 -6.602 -13.789 1 90.62 140 GLY A O 1
ATOM 1079 N N . PRO A 1 141 ? -4.199 -7.191 -12.375 1 88.19 141 PRO A N 1
ATOM 1080 C CA . PRO A 1 141 ? -5.219 -6.438 -13.109 1 88.19 141 PRO A CA 1
ATOM 1081 C C . PRO A 1 141 ? -4.957 -4.934 -13.094 1 88.19 141 PRO A C 1
ATOM 1083 O O . PRO A 1 141 ? -4.48 -4.391 -12.094 1 88.19 141 PRO A O 1
ATOM 1086 N N . MET A 1 142 ? -5.227 -4.363 -14.188 1 82.19 142 MET A N 1
ATOM 1087 C CA . MET A 1 142 ? -5.223 -2.91 -14.336 1 82.19 142 MET A CA 1
ATOM 1088 C C . MET A 1 142 ? -6.645 -2.365 -14.391 1 82.19 142 MET A C 1
ATOM 1090 O O . MET A 1 142 ? -7.105 -1.935 -15.445 1 82.19 142 MET A O 1
ATOM 1094 N N . ILE A 1 143 ? -7.297 -2.477 -13.336 1 77.38 143 ILE A N 1
ATOM 1095 C CA . ILE A 1 143 ? -8.711 -2.113 -13.312 1 77.38 143 ILE A CA 1
ATOM 1096 C C . ILE A 1 143 ? -8.852 -0.629 -12.984 1 77.38 143 ILE A C 1
ATOM 1098 O O . ILE A 1 143 ? -8.32 -0.155 -11.977 1 77.38 143 ILE A O 1
ATOM 1102 N N . GLU A 1 144 ? -9.289 0.046 -13.961 1 71.38 144 GLU A N 1
ATOM 1103 C CA . GLU A 1 144 ? -9.586 1.449 -13.688 1 71.38 144 GLU A CA 1
ATOM 1104 C C . GLU A 1 144 ? -10.836 1.592 -12.82 1 71.38 144 GLU A C 1
ATOM 1106 O O . GLU A 1 144 ? -11.898 1.07 -13.164 1 71.38 144 GLU A O 1
ATOM 1111 N N . HIS A 1 145 ? -10.523 2.006 -11.664 1 72.12 145 HIS A N 1
ATOM 1112 C CA . HIS A 1 145 ? -11.672 2.221 -10.789 1 72.12 145 HIS A CA 1
ATOM 1113 C C . HIS A 1 145 ? -12.211 3.641 -10.93 1 72.12 145 HIS A C 1
ATOM 1115 O O . HIS A 1 145 ? -11.469 4.562 -11.266 1 72.12 145 HIS A O 1
ATOM 1121 N N . ALA A 1 146 ? -13.547 3.652 -10.852 1 72.5 146 ALA A N 1
ATOM 1122 C CA . ALA A 1 146 ? -14.18 4.965 -10.828 1 72.5 146 ALA A CA 1
ATOM 1123 C C . ALA A 1 146 ? -14.195 5.543 -9.414 1 72.5 146 ALA A C 1
ATOM 1125 O O . ALA A 1 146 ? -14.859 5.012 -8.523 1 72.5 146 ALA A O 1
ATOM 1126 N N . PRO A 1 147 ? -13.438 6.52 -9.211 1 80.06 147 PRO A N 1
ATOM 1127 C CA . PRO A 1 147 ? -13.43 7.156 -7.895 1 80.06 147 PRO A CA 1
ATOM 1128 C C . PRO A 1 147 ? -14.828 7.496 -7.395 1 80.06 147 PRO A C 1
ATOM 1130 O O . PRO A 1 147 ? -15.062 7.512 -6.184 1 80.06 147 PRO A O 1
ATOM 1133 N N . GLU A 1 148 ? -15.758 7.586 -8.328 1 86.19 148 GLU A N 1
ATOM 1134 C CA . GLU A 1 148 ? -17.125 7.941 -7.945 1 86.19 148 GLU A CA 1
ATOM 1135 C C . GLU A 1 148 ? -17.812 6.789 -7.215 1 86.19 148 GLU A C 1
ATOM 1137 O O . GLU A 1 148 ? -18.562 7.012 -6.266 1 86.19 148 GLU A O 1
ATOM 1142 N N . THR A 1 149 ? -17.547 5.582 -7.707 1 93 149 THR A N 1
ATOM 1143 C CA . THR A 1 149 ? -18.141 4.418 -7.051 1 93 149 THR A CA 1
ATOM 1144 C C . THR A 1 149 ? -17.594 4.27 -5.633 1 93 149 THR A C 1
ATOM 1146 O O . THR A 1 149 ? -18.359 4.012 -4.699 1 93 149 THR A O 1
ATOM 1149 N N . VAL A 1 150 ? -16.328 4.48 -5.477 1 92.44 150 VAL A N 1
ATOM 1150 C CA . VAL A 1 150 ? -15.727 4.41 -4.156 1 92.44 150 VAL A CA 1
ATOM 1151 C C . VAL A 1 150 ? -16.359 5.453 -3.236 1 92.44 150 VAL A C 1
ATOM 1153 O O . VAL A 1 150 ? -16.719 5.148 -2.096 1 92.44 150 VAL A O 1
ATOM 1156 N N . ALA A 1 151 ? -16.531 6.617 -3.779 1 92.44 151 ALA A N 1
ATOM 1157 C CA . ALA A 1 151 ? -17.125 7.707 -3 1 92.44 151 ALA A CA 1
ATOM 1158 C C . ALA A 1 151 ? -18.547 7.363 -2.557 1 92.44 151 ALA A C 1
ATOM 1160 O O . ALA A 1 151 ? -18.938 7.652 -1.424 1 92.44 151 ALA A O 1
ATOM 1161 N N . GLN A 1 152 ? -19.281 6.738 -3.408 1 95.75 152 GLN A N 1
ATOM 1162 C CA . GLN A 1 152 ? -20.641 6.348 -3.078 1 95.75 152 GLN A CA 1
ATOM 1163 C C . GLN A 1 152 ? -20.672 5.266 -2.004 1 95.75 152 GLN A C 1
ATOM 1165 O O . GLN A 1 152 ? -21.5 5.301 -1.095 1 95.75 152 GLN A O 1
ATOM 1170 N N . VAL A 1 153 ? -19.781 4.332 -2.107 1 97.06 153 VAL A N 1
ATOM 1171 C CA . VAL A 1 153 ? -19.703 3.275 -1.105 1 97.06 153 VAL A CA 1
ATOM 1172 C C . VAL A 1 153 ? -19.344 3.877 0.253 1 97.06 153 VAL A C 1
ATOM 1174 O O . VAL A 1 153 ? -20 3.59 1.255 1 97.06 153 VAL A O 1
ATOM 1177 N N . GLN A 1 154 ? -18.375 4.707 0.26 1 95.5 154 GLN A N 1
ATOM 1178 C CA . GLN A 1 154 ? -17.969 5.367 1.495 1 95.5 154 GLN A CA 1
ATOM 1179 C C . GLN A 1 154 ? -19.078 6.234 2.059 1 95.5 154 GLN A C 1
ATOM 1181 O O . GLN A 1 154 ? -19.312 6.262 3.27 1 95.5 154 GLN A O 1
ATOM 1186 N N . GLY A 1 155 ? -19.734 6.961 1.156 1 95.75 155 GLY A N 1
ATOM 1187 C CA . GLY A 1 155 ? -20.859 7.762 1.578 1 95.75 155 GLY A CA 1
ATOM 1188 C C . GLY A 1 155 ? -21.938 6.953 2.281 1 95.75 155 GLY A C 1
ATOM 1189 O O . GLY A 1 155 ? -22.469 7.379 3.311 1 95.75 155 GLY A O 1
ATOM 1190 N N . ALA A 1 156 ? -22.234 5.832 1.724 1 97.94 156 ALA A N 1
ATOM 1191 C CA . ALA A 1 156 ? -23.219 4.945 2.328 1 97.94 156 ALA A CA 1
ATOM 1192 C C . ALA A 1 156 ? -22.766 4.465 3.703 1 97.94 156 ALA A C 1
ATOM 1194 O O . ALA A 1 156 ? -23.562 4.445 4.652 1 97.94 156 ALA A O 1
ATOM 1195 N N . MET A 1 157 ? -21.531 4.082 3.828 1 97.19 157 MET A N 1
ATOM 1196 C CA . MET A 1 157 ? -20.969 3.633 5.098 1 97.19 157 MET A CA 1
ATOM 1197 C C . MET A 1 157 ? -21.062 4.73 6.152 1 97.19 157 MET A C 1
ATOM 1199 O O . MET A 1 157 ? -21.484 4.48 7.281 1 97.19 157 MET A O 1
ATOM 1203 N N . MET A 1 158 ? -20.703 5.922 5.793 1 95.81 158 MET A N 1
ATOM 1204 C CA . MET A 1 158 ? -20.703 7.059 6.711 1 95.81 158 MET A CA 1
ATOM 1205 C C . MET A 1 158 ? -22.109 7.414 7.148 1 95.81 158 MET A C 1
ATOM 1207 O O . MET A 1 158 ? -22.344 7.73 8.32 1 95.81 158 MET A O 1
ATOM 1211 N N . ALA A 1 159 ? -23.078 7.328 6.215 1 96 159 ALA A N 1
ATOM 1212 C CA . ALA A 1 159 ? -24.453 7.738 6.469 1 96 159 ALA A CA 1
ATOM 1213 C C . ALA A 1 159 ? -25.234 6.629 7.168 1 96 159 ALA A C 1
ATOM 1215 O O . ALA A 1 159 ? -26.344 6.863 7.68 1 96 159 ALA A O 1
ATOM 1216 N N . GLY A 1 160 ? -24.688 5.465 7.195 1 96.75 160 GLY A N 1
ATOM 1217 C CA . GLY A 1 160 ? -25.438 4.336 7.719 1 96.75 160 GLY A CA 1
ATOM 1218 C C . GLY A 1 160 ? -26.625 3.965 6.855 1 96.75 160 GLY A C 1
ATOM 1219 O O . GLY A 1 160 ? -27.734 3.768 7.367 1 96.75 160 GLY A O 1
ATOM 1220 N N . MET A 1 161 ? -26.375 4.008 5.543 1 97.94 161 MET A N 1
ATOM 1221 C CA . MET A 1 161 ? -27.422 3.721 4.562 1 97.94 161 MET A CA 1
ATOM 1222 C C . MET A 1 161 ? -27.016 2.545 3.676 1 97.94 161 MET A C 1
ATOM 1224 O O . MET A 1 161 ? -25.844 2.205 3.578 1 97.94 161 MET A O 1
ATOM 1228 N N . CYS A 1 162 ? -27.984 1.963 3.096 1 98.5 162 CYS A N 1
ATOM 1229 C CA . CYS A 1 162 ? -27.734 0.949 2.078 1 98.5 162 CYS A CA 1
ATOM 1230 C C . CYS A 1 162 ? -27.188 1.581 0.802 1 98.5 162 CYS A C 1
ATOM 1232 O O . CYS A 1 162 ? -27.266 2.799 0.629 1 98.5 162 CYS A O 1
ATOM 1234 N N . LEU A 1 163 ? -26.531 0.783 0.029 1 98.62 163 LEU A N 1
ATOM 1235 C CA . LEU A 1 163 ? -26.062 1.157 -1.304 1 98.62 163 LEU A CA 1
ATOM 1236 C C . LEU A 1 163 ? -26.875 0.451 -2.381 1 98.62 163 LEU A C 1
ATOM 1238 O O . LEU A 1 163 ? -27.188 -0.737 -2.254 1 98.62 163 LEU A O 1
ATOM 1242 N N . GLU A 1 164 ? -27.234 1.168 -3.465 1 98.62 164 GLU A N 1
ATOM 1243 C CA . GLU A 1 164 ? -27.922 0.602 -4.617 1 98.62 164 GLU A CA 1
ATOM 1244 C C . GLU A 1 164 ? -27.094 0.719 -5.883 1 98.62 164 GLU A C 1
ATOM 1246 O O . GLU A 1 164 ? -26.406 1.721 -6.086 1 98.62 164 GLU A O 1
ATOM 1251 N N . PHE A 1 165 ? -27.156 -0.361 -6.66 1 98.06 165 PHE A N 1
ATOM 1252 C CA . PHE A 1 165 ? -26.391 -0.357 -7.906 1 98.06 165 PHE A CA 1
ATOM 1253 C C . PHE A 1 165 ? -26.859 -1.479 -8.828 1 98.06 165 PHE A C 1
ATOM 1255 O O . PHE A 1 165 ? -27.578 -2.383 -8.398 1 98.06 165 PHE A O 1
ATOM 1262 N N . ASP A 1 166 ? -26.547 -1.332 -10.094 1 97.75 166 ASP A N 1
ATOM 1263 C CA . ASP A 1 166 ? -26.609 -2.459 -11.016 1 97.75 166 ASP A CA 1
ATOM 1264 C C . ASP A 1 166 ? -25.281 -3.215 -11.07 1 97.75 166 ASP A C 1
ATOM 1266 O O . ASP A 1 166 ? -24.219 -2.604 -11.047 1 97.75 166 ASP A O 1
ATOM 1270 N N . TYR A 1 167 ? -25.406 -4.562 -11.016 1 96.81 167 TYR A N 1
ATOM 1271 C CA . TYR A 1 167 ? -24.188 -5.363 -10.961 1 96.81 167 TYR A CA 1
ATOM 1272 C C . TYR A 1 167 ? -24.125 -6.344 -12.125 1 96.81 167 TYR A C 1
ATOM 1274 O O . TYR A 1 167 ? -25.062 -7.102 -12.359 1 96.81 167 TYR A O 1
ATOM 1282 N N . LEU A 1 168 ? -23.016 -6.312 -12.844 1 94.5 168 LEU A N 1
ATOM 1283 C CA . LEU A 1 168 ? -22.766 -7.285 -13.898 1 94.5 168 LEU A CA 1
ATOM 1284 C C . LEU A 1 168 ? -21.906 -8.438 -13.391 1 94.5 168 LEU A C 1
ATOM 1286 O O . LEU A 1 168 ? -20.688 -8.359 -13.406 1 94.5 168 LEU A O 1
ATOM 1290 N N . ALA A 1 169 ? -22.578 -9.523 -13.016 1 89.19 169 ALA A N 1
ATOM 1291 C CA . ALA A 1 169 ? -21.875 -10.68 -12.477 1 89.19 169 ALA A CA 1
ATOM 1292 C C . ALA A 1 169 ? -21 -11.328 -13.547 1 89.19 169 ALA A C 1
ATOM 1294 O O . ALA A 1 169 ? -21.234 -11.148 -14.742 1 89.19 169 ALA A O 1
ATOM 1295 N N . ASP A 1 170 ? -19.984 -12.023 -13.055 1 81.31 170 ASP A N 1
ATOM 1296 C CA . ASP A 1 170 ? -19.109 -12.719 -13.992 1 81.31 170 ASP A CA 1
ATOM 1297 C C . ASP A 1 170 ? -19.891 -13.68 -14.875 1 81.31 170 ASP A C 1
ATOM 1299 O O . ASP A 1 170 ? -20.688 -14.477 -14.375 1 81.31 170 ASP A O 1
ATOM 1303 N N . GLY A 1 171 ? -19.766 -13.539 -16.125 1 80 171 GLY A N 1
ATOM 1304 C CA . GLY A 1 171 ? -20.406 -14.438 -17.062 1 80 171 GLY A CA 1
ATOM 1305 C C . GLY A 1 171 ? -21.828 -14.016 -17.406 1 80 171 GLY A C 1
ATOM 1306 O O . GLY A 1 171 ? -22.438 -14.57 -18.328 1 80 171 GLY A O 1
ATOM 1307 N N . ALA A 1 172 ? -22.312 -13.086 -16.672 1 86.25 172 ALA A N 1
ATOM 1308 C CA . ALA A 1 172 ? -23.688 -12.641 -16.938 1 86.25 172 ALA A CA 1
ATOM 1309 C C . ALA A 1 172 ? -23.734 -11.719 -18.141 1 86.25 172 ALA A C 1
ATOM 1311 O O . ALA A 1 172 ? -22.797 -10.977 -18.422 1 86.25 172 ALA A O 1
ATOM 1312 N N . ALA A 1 173 ? -24.812 -11.758 -18.812 1 88.5 173 ALA A N 1
ATOM 1313 C CA . ALA A 1 173 ? -24.984 -10.945 -20.016 1 88.5 173 ALA A CA 1
ATOM 1314 C C . ALA A 1 173 ? -25.531 -9.562 -19.656 1 88.5 173 ALA A C 1
ATOM 1316 O O . ALA A 1 173 ? -25.25 -8.586 -20.359 1 88.5 173 ALA A O 1
ATOM 1317 N N . GLU A 1 174 ? -26.328 -9.57 -18.609 1 93.88 174 GLU A N 1
ATOM 1318 C CA . GLU A 1 174 ? -26.969 -8.312 -18.25 1 93.88 174 GLU A CA 1
ATOM 1319 C C . GLU A 1 174 ? -26.781 -8.016 -16.75 1 93.88 174 GLU A C 1
ATOM 1321 O O . GLU A 1 174 ? -26.766 -8.93 -15.93 1 93.88 174 GLU A O 1
ATOM 1326 N N . PRO A 1 175 ? -26.672 -6.707 -16.469 1 96.12 175 PRO A N 1
ATOM 1327 C CA . PRO A 1 175 ? -26.578 -6.328 -15.055 1 96.12 175 PRO A CA 1
ATOM 1328 C C . PRO A 1 175 ? -27.906 -6.504 -14.305 1 96.12 175 PRO A C 1
ATOM 1330 O O . PRO A 1 175 ? -28.969 -6.438 -14.914 1 96.12 175 PRO A O 1
ATOM 1333 N N . LYS A 1 176 ? -27.859 -6.758 -13.055 1 97 176 LYS A N 1
ATOM 1334 C CA . LYS A 1 176 ? -29.016 -6.867 -12.18 1 97 176 LYS A CA 1
ATOM 1335 C C . LYS A 1 176 ? -28.922 -5.887 -11.016 1 97 176 LYS A C 1
ATOM 1337 O O . LYS A 1 176 ? -27.844 -5.668 -10.469 1 97 176 LYS A O 1
ATOM 1342 N N . TRP A 1 177 ? -30.125 -5.488 -10.633 1 96.88 177 TRP A N 1
ATOM 1343 C CA . TRP A 1 177 ? -30.203 -4.52 -9.547 1 96.88 177 TRP A CA 1
ATOM 1344 C C . TRP A 1 177 ? -29.922 -5.18 -8.195 1 96.88 177 TRP A C 1
ATOM 1346 O O . TRP A 1 177 ? -30.406 -6.289 -7.938 1 96.88 177 TRP A O 1
ATOM 1356 N N . ARG A 1 178 ? -29.109 -4.395 -7.32 1 96.69 178 ARG A N 1
ATOM 1357 C CA . ARG A 1 178 ? -28.781 -4.836 -5.969 1 96.69 178 ARG A CA 1
ATOM 1358 C C . ARG A 1 178 ? -28.984 -3.705 -4.965 1 96.69 178 ARG A C 1
ATOM 1360 O O . ARG A 1 178 ? -28.812 -2.533 -5.301 1 96.69 178 ARG A O 1
ATOM 1367 N N . ARG A 1 179 ? -29.453 -4.031 -3.826 1 98 179 ARG A N 1
ATOM 1368 C CA . ARG A 1 179 ? -29.391 -3.195 -2.631 1 98 179 ARG A CA 1
ATOM 1369 C C . ARG A 1 179 ? -28.688 -3.926 -1.489 1 98 179 ARG A C 1
ATOM 1371 O O . ARG A 1 179 ? -29.125 -5.008 -1.082 1 98 179 ARG A O 1
ATOM 1378 N N . VAL A 1 180 ? -27.609 -3.279 -0.967 1 98.5 180 VAL A N 1
ATOM 1379 C CA . VAL A 1 180 ? -26.844 -3.994 0.056 1 98.5 180 VAL A CA 1
ATOM 1380 C C . VAL A 1 180 ? -26.469 -3.035 1.182 1 98.5 180 VAL A C 1
ATOM 1382 O O . VAL A 1 180 ? -26.406 -1.82 0.976 1 98.5 180 VAL A O 1
ATOM 1385 N N . ILE A 1 181 ? -26.375 -3.58 2.365 1 98.44 181 ILE A N 1
ATOM 1386 C CA . ILE A 1 181 ? -25.672 -2.906 3.449 1 98.44 181 ILE A CA 1
ATOM 1387 C C . ILE A 1 181 ? -24.156 -3.004 3.229 1 98.44 181 ILE A C 1
ATOM 1389 O O . ILE A 1 181 ? -23.594 -4.102 3.176 1 98.44 181 ILE A O 1
ATOM 1393 N N . PRO A 1 182 ? -23.453 -1.854 3.012 1 98.44 182 PRO A N 1
ATOM 1394 C CA . PRO A 1 182 ? -22 -1.943 2.855 1 98.44 182 PRO A CA 1
ATOM 1395 C C . PRO A 1 182 ? -21.297 -2.26 4.168 1 98.44 182 PRO A C 1
ATOM 1397 O O . PRO A 1 182 ? -21.219 -1.409 5.059 1 98.44 182 PRO A O 1
ATOM 1400 N N . VAL A 1 183 ? -20.703 -3.441 4.25 1 98 183 VAL A N 1
ATOM 1401 C CA . VAL A 1 183 ? -20.109 -3.867 5.512 1 98 183 VAL A CA 1
ATOM 1402 C C . VAL A 1 183 ? -18.609 -4.023 5.344 1 98 183 VAL A C 1
ATOM 1404 O O . VAL A 1 183 ? -17.906 -4.477 6.258 1 98 183 VAL A O 1
ATOM 1407 N N . GLY A 1 184 ? -18.094 -3.643 4.219 1 97.31 184 GLY A N 1
ATOM 1408 C CA . GLY A 1 184 ? -16.656 -3.664 3.99 1 97.31 184 GLY A CA 1
ATOM 1409 C C . GLY A 1 184 ? -16.266 -3.105 2.637 1 97.31 184 GLY A C 1
ATOM 1410 O O . GLY A 1 184 ? -17.016 -3.232 1.664 1 97.31 184 GLY A O 1
ATOM 1411 N N . LEU A 1 185 ? -15.172 -2.508 2.529 1 96.31 185 LEU A N 1
ATOM 1412 C CA . LEU A 1 185 ? -14.484 -2.086 1.316 1 96.31 185 LEU A CA 1
ATOM 1413 C C . LEU A 1 185 ? -13.023 -2.545 1.336 1 96.31 185 LEU A C 1
ATOM 1415 O O . LEU A 1 185 ? -12.219 -2.02 2.102 1 96.31 185 LEU A O 1
ATOM 1419 N N . ILE A 1 186 ? -12.719 -3.537 0.524 1 94.12 186 ILE A N 1
ATOM 1420 C CA . ILE A 1 186 ? -11.398 -4.148 0.544 1 94.12 186 ILE A CA 1
ATOM 1421 C C . ILE A 1 186 ? -10.633 -3.764 -0.719 1 94.12 186 ILE A C 1
ATOM 1423 O O . ILE A 1 186 ? -11.047 -4.098 -1.831 1 94.12 186 ILE A O 1
ATOM 1427 N N . HIS A 1 187 ? -9.531 -3.113 -0.481 1 91.25 187 HIS A N 1
ATOM 1428 C CA . HIS A 1 187 ? -8.695 -2.664 -1.592 1 91.25 187 HIS A CA 1
ATOM 1429 C C . HIS A 1 187 ? -7.605 -3.684 -1.907 1 91.25 187 HIS A C 1
ATOM 1431 O O . HIS A 1 187 ? -7.102 -4.355 -1.007 1 91.25 187 HIS A O 1
ATOM 1437 N N . GLY A 1 188 ? -7.219 -3.809 -3.113 1 87.69 188 GLY A N 1
ATOM 1438 C CA . GLY A 1 188 ? -6.176 -4.645 -3.684 1 87.69 188 GLY A CA 1
ATOM 1439 C C . GLY A 1 188 ? -5.977 -4.418 -5.172 1 87.69 188 GLY A C 1
ATOM 1440 O O . GLY A 1 188 ? -6.141 -3.301 -5.66 1 87.69 188 GLY A O 1
ATOM 1441 N N . PRO A 1 189 ? -5.512 -5.492 -5.82 1 83.56 189 PRO A N 1
ATOM 1442 C CA . PRO A 1 189 ? -5.492 -5.336 -7.277 1 83.56 189 PRO A CA 1
ATOM 1443 C C . PRO A 1 189 ? -6.863 -4.992 -7.855 1 83.56 189 PRO A C 1
ATOM 1445 O O . PRO A 1 189 ? -6.961 -4.191 -8.789 1 83.56 189 PRO A O 1
ATOM 1448 N N . ALA A 1 190 ? -7.805 -5.637 -7.309 1 87.69 190 ALA A N 1
ATOM 1449 C CA . ALA A 1 190 ? -9.195 -5.219 -7.492 1 87.69 190 ALA A CA 1
ATOM 1450 C C . ALA A 1 190 ? -9.812 -4.781 -6.172 1 87.69 190 ALA A C 1
ATOM 1452 O O . ALA A 1 190 ? -9.359 -5.191 -5.098 1 87.69 190 ALA A O 1
ATOM 1453 N N . THR A 1 191 ? -10.719 -3.877 -6.262 1 92.25 191 THR A N 1
ATOM 1454 C CA . THR A 1 191 ? -11.414 -3.43 -5.062 1 92.25 191 THR A CA 1
ATOM 1455 C C . THR A 1 191 ? -12.797 -4.066 -4.973 1 92.25 191 THR A C 1
ATOM 1457 O O . THR A 1 191 ? -13.516 -4.16 -5.977 1 92.25 191 THR A O 1
ATOM 1460 N N . TYR A 1 192 ? -13.172 -4.508 -3.773 1 94.5 192 TYR A N 1
ATOM 1461 C CA . TYR A 1 192 ? -14.438 -5.199 -3.564 1 94.5 192 TYR A CA 1
ATOM 1462 C C . TYR A 1 192 ? -15.273 -4.504 -2.494 1 94.5 192 TYR A C 1
ATOM 1464 O O . TYR A 1 192 ? -14.758 -4.141 -1.436 1 94.5 192 TYR A O 1
ATOM 1472 N N . LEU A 1 193 ? -16.484 -4.359 -2.83 1 96.81 193 LEU A N 1
ATOM 1473 C CA . LEU A 1 193 ? -17.5 -4.07 -1.822 1 96.81 193 LEU A CA 1
ATOM 1474 C C . LEU A 1 193 ? -18.016 -5.355 -1.191 1 96.81 193 LEU A C 1
ATOM 1476 O O . LEU A 1 193 ? -18.375 -6.301 -1.9 1 96.81 193 LEU A O 1
ATOM 1480 N N . ILE A 1 194 ? -17.938 -5.387 0.141 1 97.38 194 ILE A N 1
ATOM 1481 C CA . ILE A 1 194 ? -18.625 -6.461 0.846 1 97.38 194 ILE A CA 1
ATOM 1482 C C . ILE A 1 194 ? -20.031 -6.004 1.253 1 97.38 194 ILE A C 1
ATOM 1484 O O . ILE A 1 194 ? -20.172 -5.09 2.068 1 97.38 194 ILE A O 1
ATOM 1488 N N . GLY A 1 195 ? -20.984 -6.668 0.621 1 97.56 195 GLY A N 1
ATOM 1489 C CA . GLY A 1 195 ? -22.359 -6.238 0.818 1 97.56 195 GLY A CA 1
ATOM 1490 C C . GLY A 1 195 ? -23.234 -7.324 1.396 1 97.56 195 GLY A C 1
ATOM 1491 O O . GLY A 1 195 ? -23.172 -8.477 0.976 1 97.56 195 GLY A O 1
ATOM 1492 N N . LYS A 1 196 ? -24 -6.945 2.371 1 97.25 196 LYS A N 1
ATOM 1493 C CA . LYS A 1 196 ? -25.031 -7.812 2.945 1 97.25 196 LYS A CA 1
ATOM 1494 C C . LYS A 1 196 ? -26.422 -7.41 2.473 1 97.25 196 LYS A C 1
ATOM 1496 O O . LYS A 1 196 ? -26.766 -6.223 2.461 1 97.25 196 LYS A O 1
ATOM 1501 N N . ILE A 1 197 ? -27.234 -8.391 2.021 1 96 197 ILE A N 1
ATOM 1502 C CA . ILE A 1 197 ? -28.609 -8.109 1.617 1 96 197 ILE A CA 1
ATOM 1503 C C . ILE A 1 197 ? -29.453 -7.77 2.846 1 96 197 ILE A C 1
ATOM 1505 O O . ILE A 1 197 ? -29.531 -8.57 3.783 1 96 197 ILE A O 1
ATOM 1509 N N . PRO A 1 198 ? -30.031 -6.641 2.803 1 94.69 198 PRO A N 1
ATOM 1510 C CA . PRO A 1 198 ? -30.812 -6.246 3.977 1 94.69 198 PRO A CA 1
ATOM 1511 C C . PRO A 1 198 ? -32 -7.168 4.23 1 94.69 198 PRO A C 1
ATOM 1513 O O . PRO A 1 198 ? -32.656 -7.629 3.283 1 94.69 198 PRO A O 1
ATOM 1516 N N . GLY A 1 199 ? -32.281 -7.434 5.484 1 90.31 199 GLY A N 1
ATOM 1517 C CA . GLY A 1 199 ? -33.469 -8.172 5.891 1 90.31 199 GLY A CA 1
ATOM 1518 C C . GLY A 1 199 ? -33.344 -9.664 5.676 1 90.31 199 GLY A C 1
ATOM 1519 O O . GLY A 1 199 ? -34.281 -10.414 5.938 1 90.31 199 GLY A O 1
ATOM 1520 N N . ARG A 1 200 ? -32.25 -10.117 5.141 1 87.25 200 ARG A N 1
ATOM 1521 C CA . ARG A 1 200 ? -32.031 -11.547 4.93 1 87.25 200 ARG A CA 1
ATOM 1522 C C . ARG A 1 200 ? -30.859 -12.047 5.762 1 87.25 200 ARG A C 1
ATOM 1524 O O . ARG A 1 200 ? -29.953 -11.273 6.082 1 87.25 200 ARG A O 1
ATOM 1531 N N . ASP A 1 201 ? -31 -13.211 6.18 1 86.69 201 ASP A N 1
ATOM 1532 C CA . ASP A 1 201 ? -29.922 -13.812 6.953 1 86.69 201 ASP A CA 1
ATOM 1533 C C . ASP A 1 201 ? -28.938 -14.539 6.039 1 86.69 201 ASP A C 1
ATOM 1535 O O . ASP A 1 201 ? -28.75 -15.75 6.16 1 86.69 201 ASP A O 1
ATOM 1539 N N . LEU A 1 202 ? -28.438 -13.867 5.082 1 88.75 202 LEU A N 1
ATOM 1540 C CA . LEU A 1 202 ? -27.438 -14.383 4.164 1 88.75 202 LEU A CA 1
ATOM 1541 C C . LEU A 1 202 ? -26.062 -13.789 4.465 1 88.75 202 LEU A C 1
ATOM 1543 O O . LEU A 1 202 ? -25.969 -12.664 4.949 1 88.75 202 LEU A O 1
ATOM 1547 N N . GLU A 1 203 ? -25.094 -14.547 4.285 1 90.94 203 GLU A N 1
ATOM 1548 C CA . GLU A 1 203 ? -23.734 -14.062 4.461 1 90.94 203 GLU A CA 1
ATOM 1549 C C . GLU A 1 203 ? -23.406 -12.953 3.465 1 90.94 203 GLU A C 1
ATOM 1551 O O . GLU A 1 203 ? -23.875 -12.984 2.324 1 90.94 203 GLU A O 1
ATOM 1556 N N . PRO A 1 204 ? -22.656 -11.977 3.891 1 94.94 204 PRO A N 1
ATOM 1557 C CA . PRO A 1 204 ? -22.219 -10.938 2.951 1 94.94 204 PRO A CA 1
ATOM 1558 C C . PRO A 1 204 ? -21.469 -11.508 1.751 1 94.94 204 PRO A C 1
ATOM 1560 O O . PRO A 1 204 ? -20.828 -12.555 1.858 1 94.94 204 PRO A O 1
ATOM 1563 N N . ALA A 1 205 ? -21.609 -10.82 0.644 1 94.06 205 ALA A N 1
ATOM 1564 C CA . ALA A 1 205 ? -20.953 -11.25 -0.588 1 94.06 205 ALA A CA 1
ATOM 1565 C C . ALA A 1 205 ? -20.062 -10.156 -1.157 1 94.06 205 ALA A C 1
ATOM 1567 O O . ALA A 1 205 ? -20.344 -8.969 -0.989 1 94.06 205 ALA A O 1
ATOM 1568 N N . PRO A 1 206 ? -18.969 -10.594 -1.82 1 94.94 206 PRO A N 1
ATOM 1569 C CA . PRO A 1 206 ? -18.125 -9.594 -2.469 1 94.94 206 PRO A CA 1
ATOM 1570 C C . PRO A 1 206 ? -18.672 -9.125 -3.811 1 94.94 206 PRO A C 1
ATOM 1572 O O . PRO A 1 206 ? -19.172 -9.938 -4.594 1 94.94 206 PRO A O 1
ATOM 1575 N N . TYR A 1 207 ? -18.672 -7.828 -4.066 1 95.19 207 TYR A N 1
ATOM 1576 C CA . TYR A 1 207 ? -19 -7.188 -5.332 1 95.19 207 TYR A CA 1
ATOM 1577 C C . TYR A 1 207 ? -17.812 -6.387 -5.859 1 95.19 207 TYR A C 1
ATOM 1579 O O . TYR A 1 207 ? -17.406 -5.391 -5.254 1 95.19 207 TYR A O 1
ATOM 1587 N N . ARG A 1 208 ? -17.312 -6.891 -6.98 1 93.75 208 ARG A N 1
ATOM 1588 C CA . ARG A 1 208 ? -16.188 -6.148 -7.566 1 93.75 208 ARG A CA 1
ATOM 1589 C C . ARG A 1 208 ? -16.641 -4.766 -8.031 1 93.75 208 ARG A C 1
ATOM 1591 O O . ARG A 1 208 ? -17.688 -4.629 -8.68 1 93.75 208 ARG A O 1
ATOM 1598 N N . LEU A 1 209 ? -15.859 -3.719 -7.762 1 93.38 209 LEU A N 1
ATOM 1599 C CA . LEU A 1 209 ? -16.297 -2.346 -7.973 1 93.38 209 LEU A CA 1
ATOM 1600 C C . LEU A 1 209 ? -16.391 -2.027 -9.461 1 93.38 209 LEU A C 1
ATOM 1602 O O . LEU A 1 209 ? -17.266 -1.264 -9.883 1 93.38 209 LEU A O 1
ATOM 1606 N N . ASP A 1 210 ? -15.469 -2.604 -10.242 1 89.12 210 ASP A N 1
ATOM 1607 C CA . ASP A 1 210 ? -15.453 -2.271 -11.664 1 89.12 210 ASP A CA 1
ATOM 1608 C C . ASP A 1 210 ? -16.672 -2.859 -12.383 1 89.12 210 ASP A C 1
ATOM 1610 O O . ASP A 1 210 ? -16.938 -2.527 -13.539 1 89.12 210 ASP A O 1
ATOM 1614 N N . ARG A 1 211 ? -17.453 -3.697 -11.711 1 92.19 211 ARG A N 1
ATOM 1615 C CA . ARG A 1 211 ? -18.641 -4.312 -12.281 1 92.19 211 ARG A CA 1
ATOM 1616 C C . ARG A 1 211 ? -19.906 -3.666 -11.734 1 92.19 211 ARG A C 1
ATOM 1618 O O . ARG A 1 211 ? -21.016 -4.113 -12.031 1 92.19 211 ARG A O 1
ATOM 1625 N N . ILE A 1 212 ? -19.719 -2.705 -10.906 1 95.12 212 ILE A N 1
ATOM 1626 C CA . ILE A 1 212 ? -20.828 -1.932 -10.352 1 95.12 212 ILE A CA 1
ATOM 1627 C C . ILE A 1 212 ? -21.156 -0.766 -11.281 1 95.12 212 ILE A C 1
ATOM 1629 O O . ILE A 1 212 ? -20.266 -0.026 -11.703 1 95.12 212 ILE A O 1
ATOM 1633 N N . ILE A 1 213 ? -22.406 -0.673 -11.578 1 94.38 213 ILE A N 1
ATOM 1634 C CA . ILE A 1 213 ? -22.891 0.378 -12.469 1 94.38 213 ILE A CA 1
ATOM 1635 C C . ILE A 1 213 ? -23.875 1.271 -11.719 1 94.38 213 ILE A C 1
ATOM 1637 O O . ILE A 1 213 ? -24.797 0.776 -11.047 1 94.38 213 ILE A O 1
ATOM 1641 N N . ALA A 1 214 ? -23.703 2.584 -11.773 1 94.81 214 ALA A N 1
ATOM 1642 C CA . ALA A 1 214 ? -24.625 3.602 -11.273 1 94.81 214 ALA A CA 1
ATOM 1643 C C . ALA A 1 214 ? -24.875 3.42 -9.773 1 94.81 214 ALA A C 1
ATOM 1645 O O . ALA A 1 214 ? -26.031 3.346 -9.336 1 94.81 214 ALA A O 1
ATOM 1646 N N . ALA A 1 215 ? -23.797 3.354 -9 1 97.19 215 ALA A N 1
ATOM 1647 C CA . ALA A 1 215 ? -23.922 3.232 -7.547 1 97.19 215 ALA A CA 1
ATOM 1648 C C . ALA A 1 215 ? -24.484 4.512 -6.938 1 97.19 215 ALA A C 1
ATOM 1650 O O . ALA A 1 215 ? -24.125 5.617 -7.348 1 97.19 215 ALA A O 1
ATOM 1651 N N . ARG A 1 216 ? -25.375 4.359 -6.012 1 97.38 216 ARG A N 1
ATOM 1652 C CA . ARG A 1 216 ? -25.922 5.504 -5.289 1 97.38 216 ARG A CA 1
ATOM 1653 C C . ARG A 1 216 ? -26.281 5.125 -3.859 1 97.38 216 ARG A C 1
ATOM 1655 O O . ARG A 1 216 ? -26.688 3.99 -3.6 1 97.38 216 ARG A O 1
ATOM 1662 N N . VAL A 1 217 ? -26.141 6.043 -2.99 1 97.75 217 VAL A N 1
ATOM 1663 C CA . VAL A 1 217 ? -26.594 5.859 -1.612 1 97.75 217 VAL A CA 1
ATOM 1664 C C . VAL A 1 217 ? -28.109 5.73 -1.576 1 97.75 217 VAL A C 1
ATOM 1666 O O . VAL A 1 217 ? -28.828 6.543 -2.168 1 97.75 217 VAL A O 1
ATOM 1669 N N . SER A 1 218 ? -28.562 4.738 -0.907 1 96.88 218 SER A N 1
ATOM 1670 C CA . SER A 1 218 ? -29.984 4.461 -0.822 1 96.88 218 SER A CA 1
ATOM 1671 C C . SER A 1 218 ? -30.656 5.348 0.217 1 96.88 218 SER A C 1
ATOM 1673 O O . SER A 1 218 ? -29.984 6.039 0.984 1 96.88 218 SER A O 1
ATOM 1675 N N . ASN A 1 219 ? -32 5.324 0.166 1 96.19 219 ASN A N 1
ATOM 1676 C CA . ASN A 1 219 ? -32.781 5.969 1.215 1 96.19 219 ASN A CA 1
ATOM 1677 C C . ASN A 1 219 ? -33.188 4.98 2.312 1 96.19 219 ASN A C 1
ATOM 1679 O O . ASN A 1 219 ? -33.844 5.352 3.277 1 96.19 219 ASN A O 1
ATOM 1683 N N . GLN A 1 220 ? -32.719 3.805 2.207 1 96.81 220 GLN A N 1
ATOM 1684 C CA . GLN A 1 220 ? -32.969 2.773 3.209 1 96.81 220 GLN A CA 1
ATOM 1685 C C . GLN A 1 220 ? -31.797 2.672 4.195 1 96.81 220 GLN A C 1
ATOM 1687 O O . GLN A 1 220 ? -30.641 2.545 3.791 1 96.81 220 GLN A O 1
ATOM 1692 N N . PRO A 1 221 ? -32.188 2.695 5.445 1 97.06 221 PRO A N 1
ATOM 1693 C CA . PRO A 1 221 ? -31.109 2.545 6.434 1 97.06 221 PRO A CA 1
ATOM 1694 C C . PRO A 1 221 ? -30.469 1.162 6.398 1 97.06 221 PRO A C 1
ATOM 1696 O O . PRO A 1 221 ? -31.141 0.168 6.121 1 97.06 221 PRO A O 1
ATOM 1699 N N . GLY A 1 222 ? -29.188 1.098 6.633 1 96.94 222 GLY A N 1
ATOM 1700 C CA . GLY A 1 222 ? -28.406 -0.121 6.699 1 96.94 222 GLY A CA 1
ATOM 1701 C C . GLY A 1 222 ? -26.953 0.126 7.09 1 96.94 222 GLY A C 1
ATOM 1702 O O . GLY A 1 222 ? -26.203 0.74 6.332 1 96.94 222 GLY A O 1
ATOM 1703 N N . A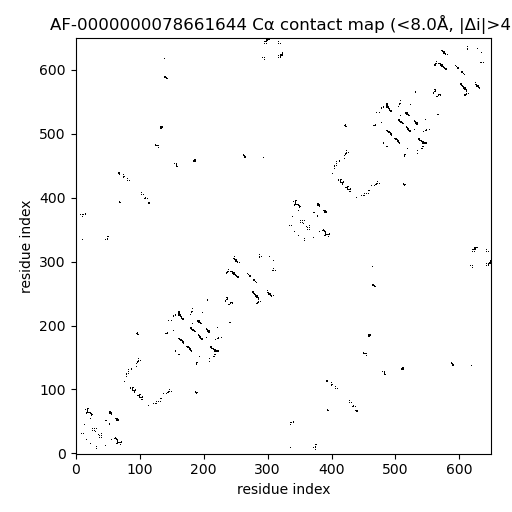LA A 1 223 ? -26.625 -0.385 8.258 1 95.62 223 ALA A N 1
ATOM 1704 C CA . ALA A 1 223 ? -25.266 -0.231 8.758 1 95.62 223 ALA A CA 1
ATOM 1705 C C . ALA A 1 223 ? -24.703 -1.562 9.258 1 95.62 223 ALA A C 1
ATOM 1707 O O . ALA A 1 223 ? -25.469 -2.461 9.625 1 95.62 223 ALA A O 1
ATOM 1708 N N . ALA A 1 224 ? -23.391 -1.63 9.195 1 95.81 224 ALA A N 1
ATOM 1709 C CA . ALA A 1 224 ? -22.75 -2.814 9.773 1 95.81 224 ALA A CA 1
ATOM 1710 C C . ALA A 1 224 ? -23.047 -2.918 11.266 1 95.81 224 ALA A C 1
ATOM 1712 O O . ALA A 1 224 ? -22.969 -1.923 11.992 1 95.81 224 ALA A O 1
ATOM 1713 N N . GLY A 1 225 ? -23.391 -4.055 11.727 1 93.62 225 GLY A N 1
ATOM 1714 C CA . GLY A 1 225 ? -23.656 -4.281 13.141 1 93.62 225 GLY A CA 1
ATOM 1715 C C . GLY A 1 225 ? -22.453 -4.012 14.023 1 93.62 225 GLY A C 1
ATOM 1716 O O . GLY A 1 225 ? -21.312 -4.051 13.555 1 93.62 225 GLY A O 1
ATOM 1717 N N . GLU A 1 226 ? -22.672 -3.787 15.25 1 91.94 226 GLU A N 1
ATOM 1718 C CA . GLU A 1 226 ? -21.609 -3.482 16.203 1 91.94 226 GLU A CA 1
ATOM 1719 C C . GLU A 1 226 ? -20.656 -4.664 16.359 1 91.94 226 GLU A C 1
ATOM 1721 O O . GLU A 1 226 ? -19.469 -4.477 16.625 1 91.94 226 GLU A O 1
ATOM 1726 N N . ASP A 1 227 ? -21.156 -5.805 16.094 1 93.75 227 ASP A N 1
ATOM 1727 C CA . ASP A 1 227 ? -20.359 -7.008 16.297 1 93.75 227 ASP A CA 1
ATOM 1728 C C . ASP A 1 227 ? -19.688 -7.449 15.008 1 93.75 227 ASP A C 1
ATOM 1730 O O . ASP A 1 227 ? -18.938 -8.43 14.992 1 93.75 227 ASP A O 1
ATOM 1734 N N . TRP A 1 228 ? -20 -6.688 13.969 1 95.56 228 TRP A N 1
ATOM 1735 C CA . TRP A 1 228 ? -19.406 -7.035 12.688 1 95.56 228 TRP A CA 1
ATOM 1736 C C . TRP A 1 228 ? -17.891 -6.797 12.703 1 95.56 228 TRP A C 1
ATOM 1738 O O . TRP A 1 228 ? -17.438 -5.734 13.117 1 95.56 228 TRP A O 1
ATOM 1748 N N . ASP A 1 229 ? -17.156 -7.836 12.281 1 94.56 229 ASP A N 1
ATOM 1749 C CA . ASP A 1 229 ? -15.695 -7.777 12.219 1 94.56 229 ASP A CA 1
ATOM 1750 C C . ASP A 1 229 ? -15.188 -8.133 10.82 1 94.56 229 ASP A C 1
ATOM 1752 O O . ASP A 1 229 ? -15.109 -9.305 10.469 1 94.56 229 ASP A O 1
ATOM 1756 N N . LEU A 1 230 ? -14.82 -7.105 10.07 1 94.19 230 LEU A N 1
ATOM 1757 C CA . LEU A 1 230 ? -14.375 -7.293 8.688 1 94.19 230 LEU A CA 1
ATOM 1758 C C . LEU A 1 230 ? -13.117 -8.164 8.641 1 94.19 230 LEU A C 1
ATOM 1760 O O . LEU A 1 230 ? -12.977 -9 7.742 1 94.19 230 LEU A O 1
ATOM 1764 N N . ASP A 1 231 ? -12.18 -8.023 9.555 1 91 231 ASP A N 1
ATOM 1765 C CA . ASP A 1 231 ? -10.953 -8.82 9.594 1 91 231 ASP A CA 1
ATOM 1766 C C . ASP A 1 231 ? -11.273 -10.305 9.773 1 91 231 ASP A C 1
ATOM 1768 O O . ASP A 1 231 ? -10.664 -11.156 9.125 1 91 231 ASP A O 1
ATOM 1772 N N . GLN A 1 232 ? -12.227 -10.547 10.648 1 90.12 232 GLN A N 1
ATOM 1773 C CA . GLN A 1 232 ? -12.641 -11.93 10.844 1 90.12 232 GLN A CA 1
ATOM 1774 C C . GLN A 1 232 ? -13.273 -12.508 9.578 1 90.12 232 GLN A C 1
ATOM 1776 O O . GLN A 1 232 ? -13.008 -13.648 9.211 1 90.12 232 GLN A O 1
ATOM 1781 N N . TRP A 1 233 ? -14.109 -11.727 8.977 1 91.94 233 TRP A N 1
ATOM 1782 C CA . TRP A 1 233 ? -14.727 -12.156 7.73 1 91.94 233 TRP A CA 1
ATOM 1783 C C . TRP A 1 233 ? -13.672 -12.461 6.676 1 91.94 233 TRP A C 1
ATOM 1785 O O . TRP A 1 233 ? -13.734 -13.492 6.004 1 91.94 233 TRP A O 1
ATOM 1795 N N . MET A 1 234 ? -12.68 -11.641 6.547 1 90.5 234 MET A N 1
ATOM 1796 C CA . MET A 1 234 ? -11.617 -11.797 5.562 1 90.5 234 MET A CA 1
ATOM 1797 C C . MET A 1 234 ? -10.781 -13.039 5.859 1 90.5 234 MET A C 1
ATOM 1799 O O . MET A 1 234 ? -10.258 -13.672 4.938 1 90.5 234 MET A O 1
ATOM 1803 N N . SER A 1 235 ? -10.609 -13.391 7.094 1 87 235 SER A N 1
ATOM 1804 C CA . SER A 1 235 ? -9.727 -14.484 7.496 1 87 235 SER A CA 1
ATOM 1805 C C . SER A 1 235 ? -10.344 -15.836 7.148 1 87 235 SER A C 1
ATOM 1807 O O . SER A 1 235 ? -9.656 -16.859 7.164 1 87 235 SER A O 1
ATOM 1809 N N . ALA A 1 236 ? -11.578 -15.844 6.746 1 85.31 236 ALA A N 1
ATOM 1810 C CA . ALA A 1 236 ? -12.266 -17.109 6.461 1 85.31 236 ALA A CA 1
ATOM 1811 C C . ALA A 1 236 ? -11.922 -17.609 5.066 1 85.31 236 ALA A C 1
ATOM 1813 O O . ALA A 1 236 ? -12.211 -18.766 4.727 1 85.31 236 ALA A O 1
ATOM 1814 N N . SER A 1 237 ? -11.312 -16.781 4.305 1 84.94 237 SER A N 1
ATOM 1815 C CA . SER A 1 237 ? -10.922 -17.172 2.957 1 84.94 237 SER A CA 1
ATOM 1816 C C . SER A 1 237 ? -9.492 -16.75 2.645 1 84.94 237 SER A C 1
ATOM 1818 O O . SER A 1 237 ? -9.031 -15.711 3.117 1 84.94 237 SER A O 1
ATOM 1820 N N . PHE A 1 238 ? -8.836 -17.594 1.898 1 85.88 238 PHE A N 1
ATOM 1821 C CA . PHE A 1 238 ? -7.488 -17.281 1.448 1 85.88 238 PHE A CA 1
ATOM 1822 C C . PHE A 1 238 ? -7.488 -16.047 0.553 1 85.88 238 PHE A C 1
ATOM 1824 O O . PHE A 1 238 ? -6.59 -15.203 0.638 1 85.88 238 PHE A O 1
ATOM 1831 N N . GLY A 1 239 ? -8.508 -15.93 -0.234 1 81.38 239 GLY A N 1
ATOM 1832 C CA . GLY A 1 239 ? -8.781 -14.75 -1.041 1 81.38 239 GLY A CA 1
ATOM 1833 C C . GLY A 1 239 ? -10.031 -14.008 -0.612 1 81.38 239 GLY A C 1
ATOM 1834 O O . GLY A 1 239 ? -10.367 -13.984 0.573 1 81.38 239 GLY A O 1
ATOM 1835 N N . ILE A 1 240 ? -10.578 -13.258 -1.582 1 79.5 240 ILE A N 1
ATOM 1836 C CA . ILE A 1 240 ? -11.727 -12.422 -1.272 1 79.5 240 ILE A CA 1
ATOM 1837 C C . ILE A 1 240 ? -13.016 -13.234 -1.431 1 79.5 240 ILE A C 1
ATOM 1839 O O . ILE A 1 240 ? -14.008 -12.969 -0.751 1 79.5 240 ILE A O 1
ATOM 1843 N N . TRP A 1 241 ? -12.984 -14.328 -2.195 1 78.19 241 TRP A N 1
ATOM 1844 C CA . TRP A 1 241 ? -14.203 -15.078 -2.494 1 78.19 241 TRP A CA 1
ATOM 1845 C C . TRP A 1 241 ? -14.516 -16.094 -1.393 1 78.19 241 TRP A C 1
ATOM 1847 O O . TRP A 1 241 ? -13.609 -16.75 -0.885 1 78.19 241 TRP A O 1
ATOM 1857 N N . ARG A 1 242 ? -15.758 -16 -1.088 1 77.75 242 ARG A N 1
ATOM 1858 C CA . ARG A 1 242 ? -16.203 -16.906 -0.024 1 77.75 242 ARG A CA 1
ATOM 1859 C C . ARG A 1 242 ? -16.578 -18.266 -0.585 1 77.75 242 ARG A C 1
ATOM 1861 O O . ARG A 1 242 ? -17.344 -18.359 -1.547 1 77.75 242 ARG A O 1
ATOM 1868 N N . GLU A 1 243 ? -15.859 -19.219 -0.182 1 81.62 243 GLU A N 1
ATOM 1869 C CA . GLU A 1 243 ? -16.156 -20.609 -0.473 1 81.62 243 GLU A CA 1
ATOM 1870 C C . GLU A 1 243 ? -16.188 -21.453 0.803 1 81.62 243 GLU A C 1
ATOM 1872 O O . GLU A 1 243 ? -15.945 -20.938 1.896 1 81.62 243 GLU A O 1
ATOM 1877 N N . GLU A 1 244 ? -16.672 -22.609 0.581 1 84.75 244 GLU A N 1
ATOM 1878 C CA . GLU A 1 244 ? -16.641 -23.547 1.707 1 84.75 244 GLU A CA 1
ATOM 1879 C C . GLU A 1 244 ? -15.25 -23.641 2.312 1 84.75 244 GLU A C 1
ATOM 1881 O O . GLU A 1 244 ? -14.25 -23.672 1.587 1 84.75 244 GLU A O 1
ATOM 1886 N N . GLY A 1 245 ? -15.258 -23.578 3.613 1 90.75 245 GLY A N 1
ATOM 1887 C CA . GLY A 1 245 ? -13.992 -23.703 4.316 1 90.75 245 GLY A CA 1
ATOM 1888 C C . GLY A 1 245 ? -13.523 -25.125 4.484 1 90.75 245 GLY A C 1
ATOM 1889 O O . GLY A 1 245 ? -14.344 -26.031 4.645 1 90.75 245 GLY A O 1
ATOM 1890 N N . TYR A 1 246 ? -12.219 -25.328 4.34 1 95.62 246 TYR A N 1
ATOM 1891 C CA . TYR A 1 246 ? -11.578 -26.609 4.547 1 95.62 246 TYR A CA 1
ATOM 1892 C C . TYR A 1 246 ? -10.469 -26.516 5.586 1 95.62 246 TYR A C 1
ATOM 1894 O O . TYR A 1 246 ? -9.914 -25.438 5.805 1 95.62 246 TYR A O 1
ATOM 1902 N N . GLU A 1 247 ? -10.258 -27.594 6.254 1 97 247 GLU A N 1
ATOM 1903 C CA . GLU A 1 247 ? -9.047 -27.688 7.062 1 97 247 GLU A CA 1
ATOM 1904 C C . GLU A 1 247 ? -7.824 -27.953 6.188 1 97 247 GLU A C 1
ATOM 1906 O O . GLU A 1 247 ? -7.637 -29.062 5.684 1 97 247 GLU A O 1
ATOM 1911 N N . ILE A 1 248 ? -6.992 -26.938 6.047 1 97.75 248 ILE A N 1
ATOM 1912 C CA . ILE A 1 248 ? -5.801 -27.016 5.207 1 97.75 248 ILE A CA 1
ATOM 1913 C C . ILE A 1 248 ? -4.613 -27.484 6.047 1 97.75 248 ILE A C 1
ATOM 1915 O O . ILE A 1 248 ? -4.332 -26.922 7.105 1 97.75 248 ILE A O 1
ATOM 1919 N N . VAL A 1 249 ? -3.959 -28.547 5.613 1 98.5 249 VAL A N 1
ATOM 1920 C CA . VAL A 1 249 ? -2.756 -29.047 6.273 1 98.5 249 VAL A CA 1
ATOM 1921 C C . VAL A 1 249 ? -1.619 -29.141 5.258 1 98.5 249 VAL A C 1
ATOM 1923 O O . VAL A 1 249 ? -1.728 -29.875 4.27 1 98.5 249 VAL A O 1
ATOM 1926 N N . LEU A 1 250 ? -0.561 -28.453 5.496 1 98.25 250 LEU A N 1
ATOM 1927 C CA . LEU A 1 250 ? 0.613 -28.422 4.629 1 98.25 250 LEU A CA 1
ATOM 1928 C C . LEU A 1 250 ? 1.841 -28.953 5.359 1 98.25 250 LEU A C 1
ATOM 1930 O O . LEU A 1 250 ? 2.023 -28.688 6.551 1 98.25 250 LEU A O 1
ATOM 1934 N N . ARG A 1 251 ? 2.629 -29.719 4.695 1 97.94 251 ARG A N 1
ATOM 1935 C CA . ARG A 1 251 ? 3.908 -30.188 5.215 1 97.94 251 ARG A CA 1
ATOM 1936 C C . ARG A 1 251 ? 5.07 -29.562 4.465 1 97.94 251 ARG A C 1
ATOM 1938 O O . ARG A 1 251 ? 5.148 -29.641 3.236 1 97.94 251 ARG A O 1
ATOM 1945 N N . VAL A 1 252 ? 5.922 -28.938 5.184 1 97.81 252 VAL A N 1
ATOM 1946 C CA . VAL A 1 252 ? 7.055 -28.234 4.594 1 97.81 252 VAL A CA 1
ATOM 1947 C C . VAL A 1 252 ? 8.336 -29.031 4.805 1 97.81 252 VAL A C 1
ATOM 1949 O O . VAL A 1 252 ? 8.641 -29.453 5.926 1 97.81 252 VAL A O 1
ATOM 1952 N N . ALA A 1 253 ? 9.07 -29.234 3.777 1 96 253 ALA A N 1
ATOM 1953 C CA . ALA A 1 253 ? 10.32 -30 3.828 1 96 253 ALA A CA 1
ATOM 1954 C C . ALA A 1 253 ? 11.336 -29.312 4.746 1 96 253 ALA A C 1
ATOM 1956 O O . ALA A 1 253 ? 11.258 -28.109 4.98 1 96 253 ALA A O 1
ATOM 1957 N N . HIS A 1 254 ? 12.266 -30.094 5.188 1 95.31 254 HIS A N 1
ATOM 1958 C CA . HIS A 1 254 ? 13.273 -29.625 6.137 1 95.31 254 HIS A CA 1
ATOM 1959 C C . HIS A 1 254 ? 14.062 -28.453 5.582 1 95.31 254 HIS A C 1
ATOM 1961 O O . HIS A 1 254 ? 14.297 -27.469 6.285 1 95.31 254 HIS A O 1
ATOM 1967 N N . GLU A 1 255 ? 14.375 -28.516 4.344 1 92.88 255 GLU A N 1
ATOM 1968 C CA . GLU A 1 255 ? 15.242 -27.531 3.719 1 92.88 255 GLU A CA 1
ATOM 1969 C C . GLU A 1 255 ? 14.57 -26.156 3.664 1 92.88 255 GLU A C 1
ATOM 1971 O O . GLU A 1 255 ? 15.25 -25.141 3.586 1 92.88 255 GLU A O 1
ATOM 1976 N N . SER A 1 256 ? 13.234 -26.219 3.812 1 94.75 256 SER A N 1
ATOM 1977 C CA . SER A 1 256 ? 12.5 -24.969 3.648 1 94.75 256 SER A CA 1
ATOM 1978 C C . SER A 1 256 ? 11.766 -24.594 4.93 1 94.75 256 SER A C 1
ATOM 1980 O O . SER A 1 256 ? 10.969 -23.656 4.938 1 94.75 256 SER A O 1
ATOM 1982 N N . ALA A 1 257 ? 12.047 -25.281 5.953 1 94.88 257 ALA A N 1
ATOM 1983 C CA . ALA A 1 257 ? 11.312 -25.094 7.203 1 94.88 257 ALA A CA 1
ATOM 1984 C C . ALA A 1 257 ? 11.547 -23.703 7.773 1 94.88 257 ALA A C 1
ATOM 1986 O O . ALA A 1 257 ? 10.602 -23.047 8.219 1 94.88 257 ALA A O 1
ATOM 1987 N N . GLU A 1 258 ? 12.727 -23.234 7.738 1 89.88 258 GLU A N 1
ATOM 1988 C CA . GLU A 1 258 ? 13.047 -21.906 8.289 1 89.88 258 GLU A CA 1
ATOM 1989 C C . GLU A 1 258 ? 12.359 -20.797 7.496 1 89.88 258 GLU A C 1
ATOM 1991 O O . GLU A 1 258 ? 11.859 -19.844 8.07 1 89.88 258 GLU A O 1
ATOM 1996 N N . ARG A 1 259 ? 12.352 -20.953 6.234 1 90.44 259 ARG A N 1
ATOM 1997 C CA . ARG A 1 259 ? 11.648 -20 5.391 1 90.44 259 ARG A CA 1
ATOM 1998 C C . ARG A 1 259 ? 10.156 -20 5.688 1 90.44 259 ARG A C 1
ATOM 2000 O O . ARG A 1 259 ? 9.539 -18.938 5.785 1 90.44 259 ARG A O 1
ATOM 2007 N N . ALA A 1 260 ? 9.602 -21.156 5.867 1 94.88 260 ALA A N 1
ATOM 2008 C CA . ALA A 1 260 ? 8.172 -21.297 6.098 1 94.88 260 ALA A CA 1
ATOM 2009 C C . ALA A 1 260 ? 7.766 -20.688 7.438 1 94.88 260 ALA A C 1
ATOM 2011 O O . ALA A 1 260 ? 6.66 -20.172 7.578 1 94.88 260 ALA A O 1
ATOM 2012 N N . ARG A 1 261 ? 8.688 -20.734 8.359 1 92.69 261 ARG A N 1
ATOM 2013 C CA . ARG A 1 261 ? 8.406 -20.141 9.664 1 92.69 261 ARG A CA 1
ATOM 2014 C C . ARG A 1 261 ? 8.227 -18.625 9.562 1 92.69 261 ARG A C 1
ATOM 2016 O O . ARG A 1 261 ? 7.512 -18.031 10.367 1 92.69 261 ARG A O 1
ATOM 2023 N N . LYS A 1 262 ? 8.836 -18.062 8.547 1 89.44 262 LYS A N 1
ATOM 2024 C CA . LYS A 1 262 ? 8.766 -16.625 8.328 1 89.44 262 LYS A CA 1
ATOM 2025 C C . LYS A 1 262 ? 7.867 -16.297 7.141 1 89.44 262 LYS A C 1
ATOM 2027 O O . LYS A 1 262 ? 8.133 -15.352 6.395 1 89.44 262 LYS A O 1
ATOM 2032 N N . TRP A 1 263 ? 6.855 -17.203 7 1 93.19 263 TRP A N 1
ATOM 2033 C CA . TRP A 1 263 ? 5.941 -17.047 5.871 1 93.19 263 TRP A CA 1
ATOM 2034 C C . TRP A 1 263 ? 4.492 -17 6.348 1 93.19 263 TRP A C 1
ATOM 2036 O O . TRP A 1 263 ? 4.074 -17.828 7.164 1 93.19 263 TRP A O 1
ATOM 2046 N N . ARG A 1 264 ? 3.809 -16.016 5.879 1 92.44 264 ARG A N 1
ATOM 2047 C CA . ARG A 1 264 ? 2.373 -15.961 6.133 1 92.44 264 ARG A CA 1
ATOM 2048 C C . ARG A 1 264 ? 1.597 -16.688 5.039 1 92.44 264 ARG A C 1
ATOM 2050 O O . ARG A 1 264 ? 1.348 -16.125 3.969 1 92.44 264 ARG A O 1
ATOM 2057 N N . PHE A 1 265 ? 1.203 -17.906 5.336 1 94.31 265 PHE A N 1
ATOM 2058 C CA . PHE A 1 265 ? 0.302 -18.594 4.426 1 94.31 265 PHE A CA 1
ATOM 2059 C C . PHE A 1 265 ? -1.132 -18.109 4.605 1 94.31 265 PHE A C 1
ATOM 2061 O O . PHE A 1 265 ? -1.855 -17.922 3.627 1 94.31 265 PHE A O 1
ATOM 2068 N N . HIS A 1 266 ? -1.443 -17.891 5.844 1 93.06 266 HIS A N 1
ATOM 2069 C CA . HIS A 1 266 ? -2.779 -17.484 6.27 1 93.06 266 HIS A CA 1
ATOM 2070 C C . HIS A 1 266 ? -2.73 -16.734 7.59 1 93.06 266 HIS A C 1
ATOM 2072 O O . HIS A 1 266 ? -1.888 -17.016 8.445 1 93.06 266 HIS A O 1
ATOM 2078 N N . PRO A 1 267 ? -3.662 -15.82 7.793 1 87.38 267 PRO A N 1
ATOM 2079 C CA . PRO A 1 267 ? -3.627 -15.016 9.016 1 87.38 267 PRO A CA 1
ATOM 2080 C C . PRO A 1 267 ? -3.824 -15.852 10.281 1 87.38 267 PRO A C 1
ATOM 2082 O O . PRO A 1 267 ? -3.342 -15.484 11.352 1 87.38 267 PRO A O 1
ATOM 2085 N N . GLN A 1 268 ? -4.504 -16.906 10.219 1 90.56 268 GLN A N 1
ATOM 2086 C CA . GLN A 1 268 ? -4.801 -17.734 11.383 1 90.56 268 GLN A CA 1
ATOM 2087 C C . GLN A 1 268 ? -4.039 -19.062 11.328 1 90.56 268 GLN A C 1
ATOM 2089 O O . GLN A 1 268 ? -4.512 -20.078 11.836 1 90.56 268 GLN A O 1
ATOM 2094 N N . GLN A 1 269 ? -2.928 -19.031 10.695 1 95.69 269 GLN A N 1
ATOM 2095 C CA . GLN A 1 269 ? -2.139 -20.25 10.555 1 95.69 269 GLN A CA 1
ATOM 2096 C C . GLN A 1 269 ? -1.567 -20.703 11.891 1 95.69 269 GLN A C 1
ATOM 2098 O O . GLN A 1 269 ? -1.297 -19.875 12.766 1 95.69 269 GLN A O 1
ATOM 2103 N N . MET A 1 270 ? -1.479 -21.969 12.078 1 96.69 270 MET A N 1
ATOM 2104 C CA . MET A 1 270 ? -0.735 -22.609 13.156 1 96.69 270 MET A CA 1
ATOM 2105 C C . MET A 1 270 ? 0.445 -23.406 12.617 1 96.69 270 MET A C 1
ATOM 2107 O O . MET A 1 270 ? 0.294 -24.172 11.656 1 96.69 270 MET A O 1
ATOM 2111 N N . ILE A 1 271 ? 1.594 -23.203 13.172 1 96.75 271 ILE A N 1
ATOM 2112 C CA . ILE A 1 271 ? 2.803 -23.875 12.703 1 96.75 271 ILE A CA 1
ATOM 2113 C C . ILE A 1 271 ? 3.348 -24.781 13.805 1 96.75 271 ILE A C 1
ATOM 2115 O O . ILE A 1 271 ? 3.486 -24.359 14.953 1 96.75 271 ILE A O 1
ATOM 2119 N N . GLU A 1 272 ? 3.572 -25.969 13.508 1 96.56 272 GLU A N 1
ATOM 2120 C CA . GLU A 1 272 ? 4.109 -26.953 14.453 1 96.56 272 GLU A CA 1
ATOM 2121 C C . GLU A 1 272 ? 5.289 -27.703 13.852 1 96.56 272 GLU A C 1
ATOM 2123 O O . GLU A 1 272 ? 5.273 -28.047 12.664 1 96.56 272 GLU A O 1
ATOM 2128 N N . GLN A 1 273 ? 6.23 -27.969 14.672 1 95.94 273 GLN A N 1
ATOM 2129 C CA . GLN A 1 273 ? 7.375 -28.781 14.258 1 95.94 273 GLN A CA 1
ATOM 2130 C C . GLN A 1 273 ? 7.047 -30.266 14.312 1 95.94 273 GLN A C 1
ATOM 2132 O O . GLN A 1 273 ? 6.418 -30.734 15.266 1 95.94 273 GLN A O 1
ATOM 2137 N N . ASP A 1 274 ? 7.305 -30.984 13.312 1 95.56 274 ASP A N 1
ATOM 2138 C CA . ASP A 1 274 ? 7.188 -32.438 13.227 1 95.56 274 ASP A CA 1
ATOM 2139 C C . ASP A 1 274 ? 8.492 -33.062 12.742 1 95.56 274 ASP A C 1
ATOM 2141 O O . ASP A 1 274 ? 8.664 -33.312 11.539 1 95.56 274 ASP A O 1
ATOM 2145 N N . GLY A 1 275 ? 9.336 -33.469 13.688 1 95.81 275 GLY A N 1
ATOM 2146 C CA . GLY A 1 275 ? 10.68 -33.875 13.305 1 95.81 275 GLY A CA 1
ATOM 2147 C C . GLY A 1 275 ? 11.484 -32.75 12.688 1 95.81 275 GLY A C 1
ATOM 2148 O O . GLY A 1 275 ? 11.641 -31.688 13.289 1 95.81 275 GLY A O 1
ATOM 2149 N N . GLU A 1 276 ? 11.922 -33.031 11.422 1 95.31 276 GLU A N 1
ATOM 2150 C CA . GLU A 1 276 ? 12.695 -32 10.719 1 95.31 276 GLU A CA 1
ATOM 2151 C C . GLU A 1 276 ? 11.812 -31.172 9.797 1 95.31 276 GLU A C 1
ATOM 2153 O O . GLU A 1 276 ? 12.273 -30.219 9.172 1 95.31 276 GLU A O 1
ATOM 2158 N N . GLU A 1 277 ? 10.602 -31.594 9.766 1 96.75 277 GLU A N 1
ATOM 2159 C CA . GLU A 1 277 ? 9.664 -30.906 8.883 1 96.75 277 GLU A CA 1
ATOM 2160 C C . GLU A 1 277 ? 8.719 -30 9.672 1 96.75 277 GLU A C 1
ATOM 2162 O O . GLU A 1 277 ? 8.766 -29.969 10.906 1 96.75 277 GLU A O 1
ATOM 2167 N N . LEU A 1 278 ? 8.023 -29.156 8.992 1 97.44 278 LEU A N 1
ATOM 2168 C CA . LEU A 1 278 ? 7.047 -28.25 9.594 1 97.44 278 LEU A CA 1
ATOM 2169 C C . LEU A 1 278 ? 5.641 -28.547 9.086 1 97.44 278 LEU A C 1
ATOM 2171 O O . LEU A 1 278 ? 5.453 -28.844 7.898 1 97.44 278 LEU A O 1
ATOM 2175 N N . ILE A 1 279 ? 4.73 -28.469 10.008 1 98.25 279 ILE A N 1
ATOM 2176 C CA . ILE A 1 279 ? 3.326 -28.594 9.633 1 98.25 279 ILE A CA 1
ATOM 2177 C C . ILE A 1 279 ? 2.635 -27.234 9.781 1 98.25 279 ILE A C 1
ATOM 2179 O O . ILE A 1 279 ? 2.742 -26.594 10.82 1 98.25 279 ILE A O 1
ATOM 2183 N N . VAL A 1 280 ? 2.018 -26.797 8.742 1 98.06 280 VAL A N 1
ATOM 2184 C CA . VAL A 1 280 ? 1.229 -25.562 8.75 1 98.06 280 VAL A CA 1
ATOM 2185 C C . VAL A 1 280 ? -0.254 -25.891 8.617 1 98.06 280 VAL A C 1
ATOM 2187 O O . VAL A 1 280 ? -0.657 -26.594 7.688 1 98.06 280 VAL A O 1
ATOM 2190 N N . ARG A 1 281 ? -1.059 -25.359 9.555 1 97.94 281 ARG A N 1
ATOM 2191 C CA . ARG A 1 281 ? -2.494 -25.625 9.547 1 97.94 281 ARG A CA 1
ATOM 2192 C C . ARG A 1 281 ? -3.285 -24.312 9.578 1 97.94 281 ARG A C 1
ATOM 2194 O O . ARG A 1 281 ? -2.904 -23.375 10.273 1 97.94 281 ARG A O 1
ATOM 2201 N N . PHE A 1 282 ? -4.34 -24.312 8.82 1 96.25 282 PHE A N 1
ATOM 2202 C CA . PHE A 1 282 ? -5.301 -23.219 8.906 1 96.25 282 PHE A CA 1
ATOM 2203 C C . PHE A 1 282 ? -6.625 -23.609 8.258 1 96.25 282 PHE A C 1
ATOM 2205 O O . PHE A 1 282 ? -6.703 -24.625 7.566 1 96.25 282 PHE A O 1
ATOM 2212 N N . HIS A 1 283 ? -7.648 -22.891 8.578 1 95.25 283 HIS A N 1
ATOM 2213 C CA . HIS A 1 283 ? -8.969 -23.094 7.984 1 95.25 283 HIS A CA 1
ATOM 2214 C C . HIS A 1 283 ? -9.281 -22 6.961 1 95.25 283 HIS A C 1
ATOM 2216 O O . HIS A 1 283 ? -9.133 -20.812 7.25 1 95.25 283 HIS A O 1
ATOM 2222 N N . SER A 1 284 ? -9.656 -22.516 5.762 1 94.38 284 SER A N 1
ATOM 2223 C CA . SER A 1 284 ? -9.875 -21.5 4.734 1 94.38 284 SER A CA 1
ATOM 2224 C C . SER A 1 284 ? -10.578 -22.078 3.518 1 94.38 284 SER A C 1
ATOM 2226 O O . SER A 1 284 ? -10.5 -23.281 3.262 1 94.38 284 SER A O 1
ATOM 2228 N N . GLY A 1 285 ? -11.32 -21.156 2.867 1 93.62 285 GLY A N 1
ATOM 2229 C CA . GLY A 1 285 ? -11.688 -21.422 1.484 1 93.62 285 GLY A CA 1
ATOM 2230 C C . GLY A 1 285 ? -10.664 -20.906 0.489 1 93.62 285 GLY A C 1
ATOM 2231 O O . GLY A 1 285 ? -9.516 -20.656 0.848 1 93.62 285 GLY A O 1
ATOM 2232 N N . GLY A 1 286 ? -11.094 -20.875 -0.808 1 93.38 286 GLY A N 1
ATOM 2233 C CA . GLY A 1 286 ? -10.195 -20.344 -1.814 1 93.38 286 GLY A CA 1
ATOM 2234 C C . GLY A 1 286 ? -9.125 -21.344 -2.242 1 93.38 286 GLY A C 1
ATOM 2235 O O . GLY A 1 286 ? -7.941 -21 -2.281 1 93.38 286 GLY A O 1
ATOM 2236 N N . LEU A 1 287 ? -9.516 -22.578 -2.539 1 95.5 287 LEU A N 1
ATOM 2237 C CA . LEU A 1 287 ? -8.586 -23.656 -2.832 1 95.5 287 LEU A CA 1
ATOM 2238 C C . LEU A 1 287 ? -7.754 -23.344 -4.07 1 95.5 287 LEU A C 1
ATOM 2240 O O . LEU A 1 287 ? -6.57 -23.688 -4.141 1 95.5 287 LEU A O 1
ATOM 2244 N N . ARG A 1 288 ? -8.367 -22.672 -4.992 1 93.94 288 ARG A N 1
ATOM 2245 C CA . ARG A 1 288 ? -7.625 -22.312 -6.195 1 93.94 288 ARG A CA 1
ATOM 2246 C C . ARG A 1 288 ? -6.477 -21.359 -5.867 1 93.94 288 ARG A C 1
ATOM 2248 O O . ARG A 1 288 ? -5.34 -21.578 -6.289 1 93.94 288 ARG A O 1
ATOM 2255 N N . GLU A 1 289 ? -6.805 -20.312 -5.125 1 93.94 289 GLU A N 1
ATOM 2256 C CA . GLU A 1 289 ? -5.789 -19.344 -4.746 1 93.94 289 GLU A CA 1
ATOM 2257 C C . GLU A 1 289 ? -4.688 -19.984 -3.912 1 93.94 289 GLU A C 1
ATOM 2259 O O . GLU A 1 289 ? -3.512 -19.641 -4.055 1 93.94 289 GLU A O 1
ATOM 2264 N N . ILE A 1 290 ? -5.082 -20.891 -3.062 1 95.81 290 ILE A N 1
ATOM 2265 C CA . ILE A 1 290 ? -4.102 -21.594 -2.246 1 95.81 290 ILE A CA 1
ATOM 2266 C C . ILE A 1 290 ? -3.17 -22.406 -3.145 1 95.81 290 ILE A C 1
ATOM 2268 O O . ILE A 1 290 ? -1.947 -22.328 -3.008 1 95.81 290 ILE A O 1
ATOM 2272 N N . ALA A 1 291 ? -3.752 -23.156 -4.117 1 96.56 291 ALA A N 1
ATOM 2273 C CA . ALA A 1 291 ? -2.953 -23.938 -5.047 1 96.56 291 ALA A CA 1
ATOM 2274 C C . ALA A 1 291 ? -1.988 -23.062 -5.832 1 96.56 291 ALA A C 1
ATOM 2276 O O . ALA A 1 291 ? -0.814 -23.406 -5.988 1 96.56 291 ALA A O 1
ATOM 2277 N N . GLU A 1 292 ? -2.51 -21.969 -6.258 1 95.5 292 GLU A N 1
ATOM 2278 C CA . GLU A 1 292 ? -1.696 -21.031 -7.031 1 95.5 292 GLU A CA 1
ATOM 2279 C C . GLU A 1 292 ? -0.536 -20.5 -6.203 1 95.5 292 GLU A C 1
ATOM 2281 O O . GLU A 1 292 ? 0.584 -20.359 -6.703 1 95.5 292 GLU A O 1
ATOM 2286 N N . HIS A 1 293 ? -0.809 -20.203 -4.973 1 96.12 293 HIS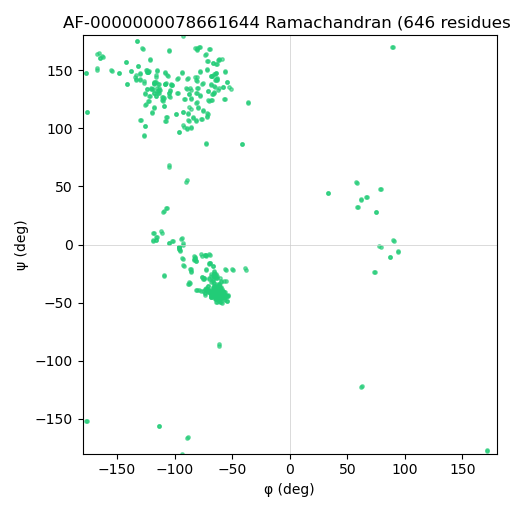 A N 1
ATOM 2287 C CA . HIS A 1 293 ? 0.256 -19.734 -4.094 1 96.12 293 HIS A CA 1
ATOM 2288 C C . HIS A 1 293 ? 1.284 -20.828 -3.836 1 96.12 293 HIS A C 1
ATOM 2290 O O . HIS A 1 293 ? 2.49 -20.578 -3.893 1 96.12 293 HIS A O 1
ATOM 2296 N N . LEU A 1 294 ? 0.837 -22.062 -3.592 1 96.94 294 LEU A N 1
ATOM 2297 C CA . LEU A 1 294 ? 1.726 -23.172 -3.277 1 96.94 294 LEU A CA 1
ATOM 2298 C C . LEU A 1 294 ? 2.607 -23.516 -4.473 1 96.94 294 LEU A C 1
ATOM 2300 O O . LEU A 1 294 ? 3.715 -24.031 -4.305 1 96.94 294 LEU A O 1
ATOM 2304 N N . PHE A 1 295 ? 2.143 -23.203 -5.699 1 97.12 295 PHE A N 1
ATOM 2305 C CA . PHE A 1 295 ? 2.941 -23.391 -6.902 1 97.12 295 PHE A CA 1
ATOM 2306 C C . PHE A 1 295 ? 4.273 -22.656 -6.793 1 97.12 295 PHE A C 1
ATOM 2308 O O . PHE A 1 295 ? 5.293 -23.141 -7.293 1 97.12 295 PHE A O 1
ATOM 2315 N N . THR A 1 296 ? 4.316 -21.516 -6.074 1 95.06 296 THR A N 1
ATOM 2316 C CA . THR A 1 296 ? 5.523 -20.703 -5.98 1 95.06 296 THR A CA 1
ATOM 2317 C C . THR A 1 296 ? 6.562 -21.391 -5.09 1 95.06 296 THR A C 1
ATOM 2319 O O . THR A 1 296 ? 7.738 -21.016 -5.102 1 95.06 296 THR A O 1
ATOM 2322 N N . TRP A 1 297 ? 6.211 -22.453 -4.387 1 95.31 297 TRP A N 1
ATOM 2323 C CA . TRP A 1 297 ? 7.117 -23.156 -3.482 1 95.31 297 TRP A CA 1
ATOM 2324 C C . TRP A 1 297 ? 7.777 -24.344 -4.184 1 95.31 297 TRP A C 1
ATOM 2326 O O . TRP A 1 297 ? 8.688 -24.969 -3.635 1 95.31 297 TRP A O 1
ATOM 2336 N N . GLY A 1 298 ? 7.41 -24.672 -5.41 1 90.81 298 GLY A N 1
ATOM 2337 C CA . GLY A 1 298 ? 8.086 -25.656 -6.238 1 90.81 298 GLY A CA 1
ATOM 2338 C C . GLY A 1 298 ? 8.125 -27.031 -5.609 1 90.81 298 GLY A C 1
ATOM 2339 O O . GLY A 1 298 ? 9.148 -27.734 -5.688 1 90.81 298 GLY A O 1
ATOM 2340 N N . GLY A 1 299 ? 7.145 -27.453 -4.836 1 91.25 299 GLY A N 1
ATOM 2341 C CA . GLY A 1 299 ? 7.094 -28.781 -4.27 1 91.25 299 GLY A CA 1
ATOM 2342 C C . GLY A 1 299 ? 7.684 -28.859 -2.873 1 91.25 299 GLY A C 1
ATOM 2343 O O . GLY A 1 299 ? 7.641 -29.906 -2.232 1 91.25 299 GLY A O 1
ATOM 2344 N N . GLU A 1 300 ? 8.258 -27.812 -2.41 1 95.25 300 GLU A N 1
ATOM 2345 C CA . GLU A 1 300 ? 8.828 -27.766 -1.068 1 95.25 300 GLU A CA 1
ATOM 2346 C C . GLU A 1 300 ? 7.738 -27.781 -0.001 1 95.25 300 GLU A C 1
ATOM 2348 O O . GLU A 1 300 ? 8.023 -28.016 1.176 1 95.25 300 GLU A O 1
ATOM 2353 N N . VAL A 1 301 ? 6.559 -27.516 -0.422 1 97.06 301 VAL A N 1
ATOM 2354 C CA . VAL A 1 301 ? 5.391 -27.609 0.446 1 97.06 301 VAL A CA 1
ATOM 2355 C C . VAL A 1 301 ? 4.43 -28.672 -0.094 1 97.06 301 VAL A C 1
ATOM 2357 O O . VAL A 1 301 ? 3.904 -28.531 -1.201 1 97.06 301 VAL A O 1
ATOM 2360 N N . ARG A 1 302 ? 4.195 -29.688 0.653 1 97.56 302 ARG A N 1
ATOM 2361 C CA . ARG A 1 302 ? 3.285 -30.75 0.267 1 97.56 302 ARG A CA 1
ATOM 2362 C C . ARG A 1 302 ? 1.905 -30.547 0.879 1 97.56 302 ARG A C 1
ATOM 2364 O O . ARG A 1 302 ? 1.788 -30.156 2.041 1 97.56 302 ARG A O 1
ATOM 2371 N N . ILE A 1 303 ? 0.906 -30.891 0.098 1 98.12 303 ILE A N 1
ATOM 2372 C CA . ILE A 1 303 ? -0.473 -30.797 0.565 1 98.12 303 ILE A CA 1
ATOM 2373 C C . ILE A 1 303 ? -0.863 -32.094 1.266 1 98.12 303 ILE A C 1
ATOM 2375 O O . ILE A 1 303 ? -1.077 -33.125 0.613 1 98.12 303 ILE A O 1
ATOM 2379 N N . GLU A 1 304 ? -0.963 -32.062 2.525 1 97.38 304 GLU A N 1
ATOM 2380 C CA . GLU A 1 304 ? -1.417 -33.25 3.262 1 97.38 304 GLU A CA 1
ATOM 2381 C C . GLU A 1 304 ? -2.938 -33.344 3.227 1 97.38 304 GLU A C 1
ATOM 2383 O O . GLU A 1 304 ? -3.479 -34.469 3.229 1 97.38 304 GLU A O 1
ATOM 2388 N N . GLY A 1 305 ? -3.525 -32.219 3.336 1 96.62 305 GLY A N 1
ATOM 2389 C CA . GLY A 1 305 ? -4.977 -32.188 3.227 1 96.62 305 GLY A CA 1
ATOM 2390 C C . GLY A 1 305 ? -5.547 -30.797 3.064 1 96.62 305 GLY A C 1
ATOM 2391 O O . GLY A 1 305 ? -4.852 -29.812 3.293 1 96.62 305 GLY A O 1
ATOM 2392 N N . PRO A 1 306 ? -6.855 -30.719 2.611 1 97.38 306 PRO A N 1
ATOM 2393 C CA . PRO A 1 306 ? -7.809 -31.781 2.258 1 97.38 306 PRO A CA 1
ATOM 2394 C C . PRO A 1 306 ? -7.598 -32.312 0.844 1 97.38 306 PRO A C 1
ATOM 2396 O O . PRO A 1 306 ? -6.82 -31.75 0.072 1 97.38 306 PRO A O 1
ATOM 2399 N N . GLU A 1 307 ? -8.273 -33.438 0.514 1 97.56 307 GLU A N 1
ATOM 2400 C CA . GLU A 1 307 ? -8.172 -34.031 -0.817 1 97.56 307 GLU A CA 1
ATOM 2401 C C . GLU A 1 307 ? -8.641 -33.062 -1.892 1 97.56 307 GLU A C 1
ATOM 2403 O O . GLU A 1 307 ? -8.109 -33.031 -3.002 1 97.56 307 GLU A O 1
ATOM 2408 N N . GLU A 1 308 ? -9.57 -32.25 -1.55 1 96.94 308 GLU A N 1
ATOM 2409 C CA . GLU A 1 308 ? -10.094 -31.25 -2.475 1 96.94 308 GLU A CA 1
ATOM 2410 C C . GLU A 1 308 ? -9 -30.297 -2.945 1 96.94 308 GLU A C 1
ATOM 2412 O O . GLU A 1 308 ? -8.992 -29.875 -4.102 1 96.94 308 GLU A O 1
ATOM 2417 N N . LEU A 1 309 ? -8.055 -29.953 -2.062 1 97.31 309 LEU A N 1
ATOM 2418 C CA . LEU A 1 309 ? -6.949 -29.062 -2.434 1 97.31 309 LEU A CA 1
ATOM 2419 C C . LEU A 1 309 ? -5.957 -29.797 -3.336 1 97.31 309 LEU A C 1
ATOM 2421 O O . LEU A 1 309 ? -5.43 -29.203 -4.285 1 97.31 309 LEU A O 1
ATOM 2425 N N . ARG A 1 310 ? -5.719 -31.047 -3.074 1 97.75 310 ARG A N 1
ATOM 2426 C CA . ARG A 1 310 ? -4.852 -31.844 -3.938 1 97.75 310 ARG A CA 1
ATOM 2427 C C . ARG A 1 310 ? -5.418 -31.922 -5.352 1 97.75 310 ARG A C 1
ATOM 2429 O O . ARG A 1 310 ? -4.684 -31.781 -6.332 1 97.75 310 ARG A O 1
ATOM 2436 N N . GLU A 1 311 ? -6.703 -32.156 -5.379 1 97.44 311 GLU A N 1
ATOM 2437 C CA . GLU A 1 311 ? -7.371 -32.25 -6.676 1 97.44 311 GLU A CA 1
ATOM 2438 C C . GLU A 1 311 ? -7.297 -30.906 -7.418 1 97.44 311 GLU A C 1
ATOM 2440 O O . GLU A 1 311 ? -7.066 -30.875 -8.625 1 97.44 311 GLU A O 1
ATOM 2445 N N . MET A 1 312 ? -7.504 -29.859 -6.664 1 96.38 312 MET A N 1
ATOM 2446 C CA . MET A 1 312 ? -7.398 -28.516 -7.254 1 96.38 312 MET A CA 1
ATOM 2447 C C . MET A 1 312 ? -6.004 -28.297 -7.828 1 96.38 312 MET A C 1
ATOM 2449 O O . MET A 1 312 ? -5.867 -27.797 -8.953 1 96.38 312 MET A O 1
ATOM 2453 N N . MET A 1 313 ? -4.977 -28.641 -7.098 1 97 313 MET A N 1
ATOM 2454 C CA . MET A 1 313 ? -3.6 -28.484 -7.559 1 97 313 MET A CA 1
ATOM 2455 C C . MET A 1 313 ? -3.354 -29.297 -8.828 1 97 313 MET A C 1
ATOM 2457 O O . MET A 1 313 ? -2.777 -28.797 -9.789 1 97 313 MET A O 1
ATOM 2461 N N . ARG A 1 314 ? -3.838 -30.547 -8.867 1 96.56 314 ARG A N 1
ATOM 2462 C CA . ARG A 1 314 ? -3.672 -31.391 -10.055 1 96.56 314 ARG A CA 1
ATOM 2463 C C . ARG A 1 314 ? -4.344 -30.766 -11.266 1 96.56 314 ARG A C 1
ATOM 2465 O O . ARG A 1 314 ? -3.771 -30.75 -12.359 1 96.56 314 ARG A O 1
ATOM 2472 N N . GLU A 1 315 ? -5.531 -30.281 -11.031 1 96.19 315 GLU A N 1
ATOM 2473 C CA . GLU A 1 315 ? -6.277 -29.625 -12.102 1 96.19 315 GLU A CA 1
ATOM 2474 C C . GLU A 1 315 ? -5.527 -28.406 -12.641 1 96.19 315 GLU A C 1
ATOM 2476 O O . GLU A 1 315 ? -5.438 -28.219 -13.852 1 96.19 315 GLU A O 1
ATOM 2481 N N . ARG A 1 316 ? -5.012 -27.609 -11.711 1 95.88 316 ARG A N 1
ATOM 2482 C CA . ARG A 1 316 ? -4.297 -26.406 -12.102 1 95.88 316 ARG A CA 1
ATOM 2483 C C . ARG A 1 316 ? -3.012 -26.734 -12.844 1 95.88 316 ARG A C 1
ATOM 2485 O O . ARG A 1 316 ? -2.658 -26.078 -13.82 1 95.88 316 ARG A O 1
ATOM 2492 N N . LEU A 1 317 ? -2.271 -27.75 -12.391 1 96.25 317 LEU A N 1
ATOM 2493 C CA . LEU A 1 317 ? -1.041 -28.188 -13.039 1 96.25 317 LEU A CA 1
ATOM 2494 C C . LEU A 1 317 ? -1.318 -28.672 -14.461 1 96.25 317 LEU A C 1
ATOM 2496 O O . LEU A 1 317 ? -0.587 -28.312 -15.391 1 96.25 317 LEU A O 1
ATOM 2500 N N . SER A 1 318 ? -2.408 -29.422 -14.586 1 94.81 318 SER A N 1
ATOM 2501 C CA . SER A 1 318 ? -2.801 -29.922 -15.898 1 94.81 318 SER A CA 1
ATOM 2502 C C . SER A 1 318 ? -3.16 -28.781 -16.844 1 94.81 318 SER A C 1
ATOM 2504 O O . SER A 1 318 ? -2.715 -28.75 -17.984 1 94.81 318 SER A O 1
ATOM 2506 N N . ALA A 1 319 ? -3.908 -27.875 -16.359 1 94.56 319 ALA A N 1
ATOM 2507 C CA . ALA A 1 319 ? -4.328 -26.734 -17.172 1 94.56 319 ALA A CA 1
ATOM 2508 C C . ALA A 1 319 ? -3.127 -25.906 -17.609 1 94.56 319 ALA A C 1
ATOM 2510 O O . ALA A 1 319 ? -3.051 -25.469 -18.766 1 94.56 319 ALA A O 1
ATOM 2511 N N . ALA A 1 320 ? -2.223 -25.672 -16.656 1 94.06 320 ALA A N 1
ATOM 2512 C CA . ALA A 1 320 ? -1.062 -24.828 -16.938 1 94.06 320 ALA A CA 1
ATOM 2513 C C . ALA A 1 320 ? -0.108 -25.5 -17.906 1 94.06 320 ALA A C 1
ATOM 2515 O O . ALA A 1 320 ? 0.683 -24.828 -18.578 1 94.06 320 ALA A O 1
ATOM 2516 N N . GLY A 1 321 ? -0.131 -26.828 -17.938 1 93.25 321 GLY A N 1
ATOM 2517 C CA . GLY A 1 321 ? 0.67 -27.547 -18.906 1 93.25 321 GLY A CA 1
ATOM 2518 C C . GLY A 1 321 ? 0.39 -27.141 -20.344 1 93.25 321 GLY A C 1
ATOM 2519 O O . GLY A 1 321 ? 1.26 -27.25 -21.203 1 93.25 321 GLY A O 1
ATOM 2520 N N . ARG A 1 322 ? -0.729 -26.578 -20.609 1 88.94 322 ARG A N 1
ATOM 2521 C CA . ARG A 1 322 ? -1.129 -26.125 -21.938 1 88.94 322 ARG A CA 1
ATOM 2522 C C . ARG A 1 322 ? -0.359 -24.875 -22.344 1 88.94 322 ARG A C 1
ATOM 2524 O O . ARG A 1 322 ? -0.32 -24.531 -23.531 1 88.94 322 ARG A O 1
ATOM 2531 N N . ALA A 1 323 ? 0.14 -24.219 -21.391 1 88 323 ALA A N 1
ATOM 2532 C CA . ALA A 1 323 ? 0.865 -22.984 -21.672 1 88 323 ALA A CA 1
ATOM 2533 C C . ALA A 1 323 ? 2.146 -23.25 -22.453 1 88 323 ALA A C 1
ATOM 2535 O O . ALA A 1 323 ? 2.73 -22.344 -23.047 1 88 323 ALA A O 1
ATOM 2536 N N . VAL A 1 324 ? 2.674 -24.406 -22.375 1 91.88 324 VAL A N 1
ATOM 2537 C CA . VAL A 1 324 ? 3.975 -24.688 -22.969 1 91.88 324 VAL A CA 1
ATOM 2538 C C . VAL A 1 324 ? 3.799 -25.625 -24.172 1 91.88 324 VAL A C 1
ATOM 2540 O O . VAL A 1 324 ? 4.773 -26.188 -24.672 1 91.88 324 VAL A O 1
ATOM 2543 N N . VAL A 1 325 ? 2.611 -25.938 -24.703 1 80.69 325 VAL A N 1
ATOM 2544 C CA . VAL A 1 325 ? 2.389 -26.781 -25.875 1 80.69 325 VAL A CA 1
ATOM 2545 C C . VAL A 1 325 ? 2.395 -25.906 -27.141 1 80.69 325 VAL A C 1
ATOM 2547 O O . VAL A 1 325 ? 2.008 -24.75 -27.094 1 80.69 325 VAL A O 1
ATOM 2550 N N . MET B 1 1 ? -13.664 50.219 25.906 1 38.34 1 MET B N 1
ATOM 2551 C CA . MET B 1 1 ? -14.266 49.75 24.672 1 38.34 1 MET B CA 1
ATOM 2552 C C . MET B 1 1 ? -13.32 49.969 23.5 1 38.34 1 MET B C 1
ATOM 2554 O O . MET B 1 1 ? -13.227 49.094 22.609 1 38.34 1 MET B O 1
ATOM 2558 N N . ALA B 1 2 ? -12.695 51.031 23.422 1 54.59 2 ALA B N 1
ATOM 2559 C CA . ALA B 1 2 ? -11.789 51.531 22.406 1 54.59 2 ALA B CA 1
ATOM 2560 C C . ALA B 1 2 ? -10.438 50.812 22.453 1 54.59 2 ALA B C 1
ATOM 2562 O O . ALA B 1 2 ? -9.836 50.562 21.422 1 54.59 2 ALA B O 1
ATOM 2563 N N . ARG B 1 3 ? -9.852 50.531 23.609 1 54.28 3 ARG B N 1
ATOM 2564 C CA . ARG B 1 3 ? -8.539 50 23.953 1 54.28 3 ARG B CA 1
ATOM 2565 C C . ARG B 1 3 ? -8.359 48.594 23.438 1 54.28 3 ARG B C 1
ATOM 2567 O O . ARG B 1 3 ? -7.27 48.219 23 1 54.28 3 ARG B O 1
ATOM 2574 N N . ASN B 1 4 ? -9.469 47.781 23.266 1 70.94 4 ASN B N 1
ATOM 2575 C CA . ASN B 1 4 ? -9.398 46.406 22.844 1 70.94 4 ASN B CA 1
ATOM 2576 C C . ASN B 1 4 ? -9.523 46.281 21.328 1 70.94 4 ASN B C 1
ATOM 2578 O O . ASN B 1 4 ? -9.336 45.188 20.781 1 70.94 4 ASN B O 1
ATOM 2582 N N . ALA B 1 5 ? -9.664 47.406 20.781 1 79.19 5 ALA B N 1
ATOM 2583 C CA . ALA B 1 5 ? -9.93 47.375 19.344 1 79.19 5 ALA B CA 1
ATOM 2584 C C . ALA B 1 5 ? -8.664 47 18.562 1 79.19 5 ALA B C 1
ATOM 2586 O O . ALA B 1 5 ? -8.727 46.281 17.594 1 79.19 5 ALA B O 1
ATOM 2587 N N . LYS B 1 6 ? -7.582 47.656 19.031 1 83.94 6 LYS B N 1
ATOM 2588 C CA . LYS B 1 6 ? -6.32 47.375 18.359 1 83.94 6 LYS B CA 1
ATOM 2589 C C . LYS B 1 6 ? -5.934 45.906 18.484 1 83.94 6 LYS B C 1
ATOM 2591 O O . LYS B 1 6 ? -5.457 45.281 17.531 1 83.94 6 LYS B O 1
ATOM 2596 N N . LEU B 1 7 ? -6.141 45.406 19.656 1 84.88 7 LEU B N 1
ATOM 2597 C CA . LEU B 1 7 ? -5.836 44 19.906 1 84.88 7 LEU B CA 1
ATOM 2598 C C . LEU B 1 7 ? -6.734 43.094 19.062 1 84.88 7 LEU B C 1
ATOM 2600 O O . LEU B 1 7 ? -6.27 42.094 18.5 1 84.88 7 LEU B O 1
ATOM 2604 N N . ASP B 1 8 ? -7.941 43.5 18.984 1 83.19 8 ASP B N 1
ATOM 2605 C CA . ASP B 1 8 ? -8.906 42.75 18.188 1 83.19 8 ASP B CA 1
ATOM 2606 C C . ASP B 1 8 ? -8.523 42.75 16.703 1 83.19 8 ASP B C 1
ATOM 2608 O O . ASP B 1 8 ? -8.586 41.719 16.047 1 83.19 8 ASP B O 1
ATOM 2612 N N . ARG B 1 9 ? -8.211 43.938 16.266 1 85.62 9 ARG B N 1
ATOM 2613 C CA . ARG B 1 9 ? -7.801 44.062 14.867 1 85.62 9 ARG B CA 1
ATOM 2614 C C . ARG B 1 9 ? -6.59 43.188 14.57 1 85.62 9 ARG B C 1
ATOM 2616 O O . ARG B 1 9 ? -6.523 42.531 13.523 1 85.62 9 ARG B O 1
ATOM 2623 N N . LEU B 1 10 ? -5.66 43.219 15.492 1 86.62 10 LEU B N 1
ATOM 2624 C CA . LEU B 1 10 ? -4.453 42.406 15.312 1 86.62 10 LEU B CA 1
ATOM 2625 C C . LEU B 1 10 ? -4.785 40.938 15.211 1 86.62 10 LEU B C 1
ATOM 2627 O O . LEU B 1 10 ? -4.328 40.25 14.289 1 86.62 10 LEU B O 1
ATOM 2631 N N . LEU B 1 11 ? -5.551 40.406 16.078 1 81.81 11 LEU B N 1
ATOM 2632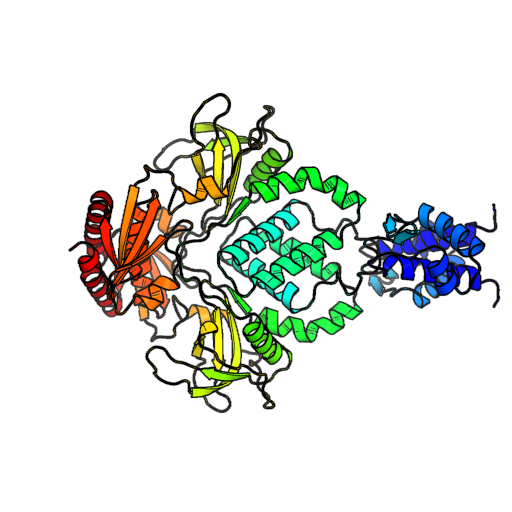 C CA . LEU B 1 11 ? -5.895 39 16.078 1 81.81 11 LEU B CA 1
ATOM 2633 C C . LEU B 1 11 ? -6.73 38.656 14.852 1 81.81 11 LEU B C 1
ATOM 2635 O O . LEU B 1 11 ? -6.57 37.562 14.273 1 81.81 11 LEU B O 1
ATOM 2639 N N . THR B 1 12 ? -7.586 39.531 14.477 1 82.19 12 THR B N 1
ATOM 2640 C CA . THR B 1 12 ? -8.367 39.344 13.258 1 82.19 12 THR B CA 1
ATOM 2641 C C . THR B 1 12 ? -7.449 39.188 12.047 1 82.19 12 THR B C 1
ATOM 2643 O O . THR B 1 12 ? -7.66 38.312 11.211 1 82.19 12 THR B O 1
ATOM 2646 N N . LEU B 1 13 ? -6.508 40.031 12.062 1 84.38 13 LEU B N 1
ATOM 2647 C CA . LEU B 1 13 ? -5.594 40 10.922 1 84.38 13 LEU B CA 1
ATOM 2648 C C . LEU B 1 13 ? -4.754 38.719 10.93 1 84.38 13 LEU B C 1
ATOM 2650 O O . LEU B 1 13 ? -4.562 38.094 9.883 1 84.38 13 LEU B O 1
ATOM 2654 N N . VAL B 1 14 ? -4.254 38.344 12.078 1 78.38 14 VAL B N 1
ATOM 2655 C CA . VAL B 1 14 ? -3.465 37.125 12.195 1 78.38 14 VAL B CA 1
ATOM 2656 C C . VAL B 1 14 ? -4.281 35.938 11.711 1 78.38 14 VAL B C 1
ATOM 2658 O O . VAL B 1 14 ? -3.783 35.125 10.945 1 78.38 14 VAL B O 1
ATOM 2661 N N . LYS B 1 15 ? -5.488 35.938 12.102 1 73.75 15 LYS B N 1
ATOM 2662 C CA . LYS B 1 15 ? -6.371 34.844 11.688 1 73.75 15 LYS B CA 1
ATOM 2663 C C . LYS B 1 15 ? -6.578 34.844 10.18 1 73.75 15 LYS B C 1
ATOM 2665 O O . LYS B 1 15 ? -6.465 33.812 9.523 1 73.75 15 LYS B O 1
ATOM 2670 N N . ALA B 1 16 ? -6.852 36 9.672 1 77.81 16 ALA B N 1
ATOM 2671 C CA . ALA B 1 16 ? -7.121 36.125 8.242 1 77.81 16 ALA B CA 1
ATOM 2672 C C . ALA B 1 16 ? -5.898 35.719 7.418 1 77.81 16 ALA B C 1
ATOM 2674 O O . ALA B 1 16 ? -6.023 35.031 6.406 1 77.81 16 ALA B O 1
ATOM 2675 N N . LEU B 1 17 ? -4.742 36.156 7.883 1 76.88 17 LEU B N 1
ATOM 2676 C CA . LEU B 1 17 ? -3.506 35.812 7.176 1 76.88 17 LEU B CA 1
ATOM 2677 C C . LEU B 1 17 ? -3.201 34.344 7.262 1 76.88 17 LEU B C 1
ATOM 2679 O O . LEU B 1 17 ? -2.602 33.781 6.344 1 76.88 17 LEU B O 1
ATOM 2683 N N . GLY B 1 18 ? -3.588 33.75 8.352 1 71.31 18 GLY B N 1
ATOM 2684 C CA . GLY B 1 18 ? -3.354 32.344 8.547 1 71.31 18 GLY B CA 1
ATOM 2685 C C . GLY B 1 18 ? -4.305 31.453 7.746 1 71.31 18 GLY B C 1
ATOM 2686 O O . GLY B 1 18 ? -3.967 30.328 7.395 1 71.31 18 GLY B O 1
ATOM 2687 N N . GLU B 1 19 ? -5.461 32 7.508 1 66.69 19 GLU B N 1
ATOM 2688 C CA . GLU B 1 19 ? -6.508 31.219 6.863 1 66.69 19 GLU B CA 1
ATOM 2689 C C . GLU B 1 19 ? -6.48 31.391 5.348 1 66.69 19 GLU B C 1
ATOM 2691 O O . GLU B 1 19 ? -7.051 30.594 4.609 1 66.69 19 GLU B O 1
ATOM 2696 N N . SER B 1 20 ? -5.82 32.469 4.965 1 65.06 20 SER B N 1
ATOM 2697 C CA . SER B 1 20 ? -5.816 32.75 3.535 1 65.06 20 SER B CA 1
ATOM 2698 C C . SER B 1 20 ? -4.805 31.891 2.795 1 65.06 20 SER B C 1
ATOM 2700 O O . SER B 1 20 ? -3.609 31.922 3.088 1 65.06 20 SER B O 1
ATOM 2702 N N . ALA B 1 21 ? -5.27 31.031 1.841 1 64.12 21 ALA B N 1
ATOM 2703 C CA . ALA B 1 21 ? -4.406 30.172 1.034 1 64.12 21 ALA B CA 1
ATOM 2704 C C . ALA B 1 21 ? -3.512 31 0.117 1 64.12 21 ALA B C 1
ATOM 2706 O O . ALA B 1 21 ? -2.326 30.688 -0.043 1 64.12 21 ALA B O 1
ATOM 2707 N N . GLU B 1 22 ? -4.055 32.031 -0.463 1 68.06 22 GLU B N 1
ATOM 2708 C CA . GLU B 1 22 ? -3.32 32.812 -1.442 1 68.06 22 GLU B CA 1
ATOM 2709 C C . GLU B 1 22 ? -2.629 34 -0.781 1 68.06 22 GLU B C 1
ATOM 2711 O O . GLU B 1 22 ? -1.74 34.625 -1.373 1 68.06 22 GLU B O 1
ATOM 2716 N N . GLY B 1 23 ? -2.984 34.281 0.467 1 78.62 23 GLY B N 1
ATOM 2717 C CA . GLY B 1 23 ? -2.473 35.469 1.147 1 78.62 23 GLY B CA 1
ATOM 2718 C C . GLY B 1 23 ? -3.33 36.719 0.935 1 78.62 23 GLY B C 1
ATOM 2719 O O . GLY B 1 23 ? -4.305 36.656 0.18 1 78.62 23 GLY B O 1
ATOM 2720 N N . LEU B 1 24 ? -3.08 37.812 1.671 1 86.06 24 LEU B N 1
ATOM 2721 C CA . LEU B 1 24 ? -3.838 39.062 1.6 1 86.06 24 LEU B CA 1
ATOM 2722 C C . LEU B 1 24 ? -2.936 40.219 1.199 1 86.06 24 LEU B C 1
ATOM 2724 O O . LEU B 1 24 ? -1.785 40.312 1.637 1 86.06 24 LEU B O 1
ATOM 2728 N N . THR B 1 25 ? -3.443 41.031 0.229 1 88.38 25 THR B N 1
ATOM 2729 C CA . THR B 1 25 ? -2.764 42.312 -0.043 1 88.38 25 THR B CA 1
ATOM 2730 C C . THR B 1 25 ? -2.945 43.281 1.117 1 88.38 25 THR B C 1
ATOM 2732 O O . THR B 1 25 ? -3.787 43.062 1.992 1 88.38 25 THR B O 1
ATOM 2735 N N . LEU B 1 26 ? -2.16 44.375 1.069 1 89.38 26 LEU B N 1
ATOM 2736 C CA . LEU B 1 26 ? -2.283 45.375 2.115 1 89.38 26 LEU B CA 1
ATOM 2737 C C . LEU B 1 26 ? -3.68 46 2.113 1 89.38 26 LEU B C 1
ATOM 2739 O O . LEU B 1 26 ? -4.234 46.281 3.176 1 89.38 26 LEU B O 1
ATOM 2743 N N . ASP B 1 27 ? -4.18 46.156 0.931 1 90.06 27 ASP B N 1
ATOM 2744 C CA . ASP B 1 27 ? -5.523 46.719 0.82 1 90.06 27 ASP B CA 1
ATOM 2745 C C . ASP B 1 27 ? -6.566 45.75 1.391 1 90.06 27 ASP B C 1
ATOM 2747 O O . ASP B 1 27 ? -7.484 46.188 2.098 1 90.06 27 ASP B O 1
ATOM 2751 N N . GLU B 1 28 ? -6.434 44.531 1.114 1 91.06 28 GLU B N 1
ATOM 2752 C CA . GLU B 1 28 ? -7.34 43.5 1.646 1 91.06 28 GLU B CA 1
ATOM 2753 C C . GLU B 1 28 ? -7.215 43.406 3.162 1 91.06 28 GLU B C 1
ATOM 2755 O O . GLU B 1 28 ? -8.211 43.219 3.861 1 91.06 28 GLU B O 1
ATOM 2760 N N . MET B 1 29 ? -6.051 43.438 3.65 1 92.44 29 MET B N 1
ATOM 2761 C CA . MET B 1 29 ? -5.812 43.438 5.09 1 92.44 29 MET B CA 1
ATOM 2762 C C . MET B 1 29 ? -6.531 44.594 5.773 1 92.44 29 MET B C 1
ATOM 2764 O O . MET B 1 29 ? -7.156 44.406 6.82 1 92.44 29 MET B O 1
ATOM 2768 N N . ALA B 1 30 ? -6.426 45.781 5.141 1 92.94 30 ALA B N 1
ATOM 2769 C CA . ALA B 1 30 ? -7.094 46.969 5.676 1 92.94 30 ALA B CA 1
ATOM 2770 C C . ALA B 1 30 ? -8.602 46.75 5.734 1 92.94 30 ALA B C 1
ATOM 2772 O O . ALA B 1 30 ? -9.25 47.125 6.723 1 92.94 30 ALA B O 1
ATOM 2773 N N . GLU B 1 31 ? -9.062 46.156 4.746 1 92.06 31 GLU B N 1
ATOM 2774 C CA . GLU B 1 31 ? -10.492 45.875 4.684 1 92.06 31 GLU B CA 1
ATOM 2775 C C . GLU B 1 31 ? -10.914 44.875 5.766 1 92.06 31 GLU B C 1
ATOM 2777 O O . GLU B 1 31 ? -11.938 45.094 6.426 1 92.06 31 GLU B O 1
ATOM 2782 N N . VAL B 1 32 ? -10.133 43.875 5.938 1 90.25 32 VAL B N 1
ATOM 2783 C CA . VAL B 1 32 ? -10.445 42.812 6.887 1 90.25 32 VAL B CA 1
ATOM 2784 C C . VAL B 1 32 ? -10.531 43.375 8.297 1 90.25 32 VAL B C 1
ATOM 2786 O O . VAL B 1 32 ? -11.391 43 9.086 1 90.25 32 VAL B O 1
ATOM 2789 N N . ILE B 1 33 ? -9.664 44.344 8.633 1 91.31 33 ILE B N 1
ATOM 2790 C CA . ILE B 1 33 ? -9.625 44.812 10.008 1 91.31 33 ILE B CA 1
ATOM 2791 C C . ILE B 1 33 ? -10.367 46.156 10.125 1 91.31 33 ILE B C 1
ATOM 2793 O O . ILE B 1 33 ? -10.422 46.75 11.203 1 91.31 33 ILE B O 1
ATOM 2797 N N . GLY B 1 34 ? -10.969 46.625 9 1 90.94 34 GLY B N 1
ATOM 2798 C CA . GLY B 1 34 ? -11.719 47.875 9.008 1 90.94 34 GLY B CA 1
ATOM 2799 C C . GLY B 1 34 ? -10.867 49.094 9.367 1 90.94 34 GLY B C 1
ATOM 2800 O O . GLY B 1 34 ? -11.273 49.906 10.188 1 90.94 34 GLY B O 1
ATOM 2801 N N . ALA B 1 35 ? -9.633 49.156 8.906 1 91.75 35 ALA B N 1
ATOM 2802 C CA . ALA B 1 35 ? -8.711 50.281 9.188 1 91.75 35 ALA B CA 1
ATOM 2803 C C . ALA B 1 35 ? -8.039 50.75 7.906 1 91.75 35 ALA B C 1
ATOM 2805 O O . ALA B 1 35 ? -8.336 50.25 6.816 1 91.75 35 ALA B O 1
ATOM 2806 N N . ASN B 1 36 ? -7.305 51.75 7.996 1 91.38 36 ASN B N 1
ATOM 2807 C CA . ASN B 1 36 ? -6.609 52.281 6.824 1 91.38 36 ASN B CA 1
ATOM 2808 C C . ASN B 1 36 ? -5.371 51.438 6.492 1 91.38 36 ASN B C 1
ATOM 2810 O O . ASN B 1 36 ? -4.969 50.594 7.273 1 91.38 36 ASN B O 1
ATOM 2814 N N . ARG B 1 37 ? -4.855 51.75 5.359 1 91.44 37 ARG B N 1
ATOM 2815 C CA . ARG B 1 37 ? -3.721 51 4.828 1 91.44 37 ARG B CA 1
ATOM 2816 C C . ARG B 1 37 ? -2.506 51.125 5.742 1 91.44 37 ARG B C 1
ATOM 2818 O O . ARG B 1 37 ? -1.766 50.156 5.93 1 91.44 37 ARG B O 1
ATOM 2825 N N . ARG B 1 38 ? -2.297 52.281 6.266 1 89.88 38 ARG B N 1
ATOM 2826 C CA . ARG B 1 38 ? -1.154 52.531 7.145 1 89.88 38 ARG B CA 1
ATOM 2827 C C . ARG B 1 38 ? -1.236 51.656 8.391 1 89.88 38 ARG B C 1
ATOM 2829 O O . ARG B 1 38 ? -0.232 51.094 8.828 1 89.88 38 ARG B O 1
ATOM 2836 N N . THR B 1 39 ? -2.426 51.531 8.922 1 91.06 39 THR B N 1
ATOM 2837 C CA . THR B 1 39 ? -2.645 50.688 10.086 1 91.06 39 THR B CA 1
ATOM 2838 C C . THR B 1 39 ? -2.385 49.219 9.742 1 91.06 39 THR B C 1
ATOM 2840 O O . THR B 1 39 ? -1.743 48.5 10.516 1 91.06 39 THR B O 1
ATOM 2843 N N . ALA B 1 40 ? -2.893 48.781 8.578 1 92.81 40 ALA B N 1
ATOM 2844 C CA . ALA B 1 40 ? -2.652 47.406 8.125 1 92.81 40 ALA B CA 1
ATOM 2845 C C . ALA B 1 40 ? -1.159 47.125 7.977 1 92.81 40 ALA B C 1
ATOM 2847 O O . ALA B 1 40 ? -0.677 46.062 8.367 1 92.81 40 ALA B O 1
ATOM 2848 N N . GLU B 1 41 ? -0.472 48.062 7.492 1 90.81 41 GLU B N 1
ATOM 2849 C CA . GLU B 1 41 ? 0.971 47.938 7.312 1 90.81 41 GLU B CA 1
ATOM 2850 C C . GLU B 1 41 ? 1.684 47.812 8.656 1 90.81 41 GLU B C 1
ATOM 2852 O O . GLU B 1 41 ? 2.596 47 8.805 1 90.81 41 GLU B O 1
ATOM 2857 N N . ARG B 1 42 ? 1.286 48.625 9.586 1 87.81 42 ARG B N 1
ATOM 2858 C CA . ARG B 1 42 ? 1.891 48.594 10.914 1 87.81 42 ARG B CA 1
ATOM 2859 C C . ARG B 1 42 ? 1.646 47.25 11.586 1 87.81 42 ARG B C 1
ATOM 2861 O O . ARG B 1 42 ? 2.557 46.656 12.188 1 87.81 42 ARG B O 1
ATOM 2868 N N . LEU B 1 43 ? 0.401 46.781 11.414 1 89.31 43 LEU B N 1
ATOM 2869 C CA . LEU B 1 43 ? 0.068 45.5 12.023 1 89.31 43 LEU B CA 1
ATOM 2870 C C . LEU B 1 43 ? 0.792 44.375 11.32 1 89.31 43 LEU B C 1
ATOM 2872 O O . LEU B 1 43 ? 1.253 43.438 11.969 1 89.31 43 LEU B O 1
ATOM 2876 N N . ARG B 1 44 ? 0.873 44.406 10.008 1 87.44 44 ARG B N 1
ATOM 2877 C CA . ARG B 1 44 ? 1.651 43.438 9.258 1 87.44 44 ARG B CA 1
ATOM 2878 C C . ARG B 1 44 ? 3.088 43.375 9.766 1 87.44 44 ARG B C 1
ATOM 2880 O O . ARG B 1 44 ? 3.631 42.281 9.977 1 87.44 44 ARG B O 1
ATOM 2887 N N . ASP B 1 45 ? 3.699 44.5 10.016 1 85.19 45 ASP B N 1
ATOM 2888 C CA . ASP B 1 45 ? 5.074 44.594 10.5 1 85.19 45 ASP B CA 1
ATOM 2889 C C . ASP B 1 45 ? 5.211 43.938 11.875 1 85.19 45 ASP B C 1
ATOM 2891 O O . ASP B 1 45 ? 6.219 43.312 12.172 1 85.19 45 ASP B O 1
ATOM 2895 N N . LEU B 1 46 ? 4.191 44.219 12.641 1 83.94 46 LEU B N 1
ATOM 2896 C CA . LEU B 1 46 ? 4.199 43.594 13.961 1 83.94 46 LEU B CA 1
ATOM 2897 C C . LEU B 1 46 ? 4.066 42.062 13.844 1 83.94 46 LEU B C 1
ATOM 2899 O O . LEU B 1 46 ? 4.762 41.312 14.539 1 83.94 46 LEU B O 1
ATOM 2903 N N . ILE B 1 47 ? 3.156 41.625 12.969 1 82.25 47 ILE B N 1
ATOM 2904 C CA . ILE B 1 47 ? 2.941 40.188 12.75 1 82.25 47 ILE B CA 1
ATOM 2905 C C . ILE B 1 47 ? 4.223 39.562 12.219 1 82.25 47 ILE B C 1
ATOM 2907 O O . ILE B 1 47 ? 4.566 38.438 12.609 1 82.25 47 ILE B O 1
ATOM 2911 N N . LEU B 1 48 ? 4.961 40.219 11.453 1 77.94 48 LEU B N 1
ATOM 2912 C CA . LEU B 1 48 ? 6.215 39.75 10.875 1 77.94 48 LEU B CA 1
ATOM 2913 C C . LEU B 1 48 ? 7.223 39.406 11.969 1 77.94 48 LEU B C 1
ATOM 2915 O O . LEU B 1 48 ? 8.07 38.531 11.789 1 77.94 48 LEU B O 1
ATOM 2919 N N . VAL B 1 49 ? 7.09 40.062 13.047 1 74 49 VAL B N 1
ATOM 2920 C CA . VAL B 1 49 ? 8.023 39.844 14.148 1 74 49 VAL B CA 1
ATOM 2921 C C . VAL B 1 49 ? 7.719 38.531 14.836 1 74 49 VAL B C 1
ATOM 2923 O O . VAL B 1 49 ? 8.625 37.844 15.328 1 74 49 VAL B O 1
ATOM 2926 N N . HIS B 1 50 ? 6.441 38.156 14.797 1 72.38 50 HIS B N 1
ATOM 2927 C CA . HIS B 1 50 ? 6.039 37.031 15.641 1 72.38 50 HIS B CA 1
ATOM 2928 C C . HIS B 1 50 ? 5.715 35.781 14.797 1 72.38 50 HIS B C 1
ATOM 2930 O O . HIS B 1 50 ? 5.773 34.656 15.297 1 72.38 50 HIS B O 1
ATOM 2936 N N . PHE B 1 51 ? 5.312 36.031 13.57 1 72.38 51 PHE B N 1
ATOM 2937 C CA . PHE B 1 51 ? 4.906 34.938 12.695 1 72.38 51 PHE B CA 1
ATOM 2938 C C . PHE B 1 51 ? 5.734 34.938 11.414 1 72.38 51 PHE B C 1
ATOM 2940 O O . PHE B 1 51 ? 6.25 35.969 11 1 72.38 51 PHE B O 1
ATOM 2947 N N . ASP B 1 52 ? 5.867 33.719 11.008 1 69.06 52 ASP B N 1
ATOM 2948 C CA . ASP B 1 52 ? 6.477 33.625 9.68 1 69.06 52 ASP B CA 1
ATOM 2949 C C . ASP B 1 52 ? 5.5 34.062 8.594 1 69.06 52 ASP B C 1
ATOM 2951 O O . ASP B 1 52 ? 4.711 33.25 8.094 1 69.06 52 ASP B O 1
ATOM 2955 N N . LEU B 1 53 ? 5.496 35.344 8.344 1 72.75 53 LEU B N 1
ATOM 2956 C CA . LEU B 1 53 ? 4.652 35.906 7.301 1 72.75 53 LEU B CA 1
ATOM 2957 C C . LEU B 1 53 ? 5.309 35.75 5.934 1 72.75 53 LEU B C 1
ATOM 2959 O O . LEU B 1 53 ? 6.406 36.281 5.707 1 72.75 53 LEU B O 1
ATOM 2963 N N . GLU B 1 54 ? 4.73 34.812 5.133 1 74.5 54 GLU B N 1
ATOM 2964 C CA . GLU B 1 54 ? 5.234 34.625 3.775 1 74.5 54 GLU B CA 1
ATOM 2965 C C . GLU B 1 54 ? 4.723 35.719 2.842 1 74.5 54 GLU B C 1
ATOM 2967 O O . GLU B 1 54 ? 3.551 36.094 2.9 1 74.5 54 GLU B O 1
ATOM 2972 N N . GLU B 1 55 ? 5.727 36.312 2.16 1 76.44 55 GLU B N 1
ATOM 2973 C CA . GLU B 1 55 ? 5.379 37.344 1.171 1 76.44 55 GLU B CA 1
ATOM 2974 C C . GLU B 1 55 ? 5.379 36.75 -0.24 1 76.44 55 GLU B C 1
ATOM 2976 O O . GLU B 1 55 ? 6.309 36.031 -0.625 1 76.44 55 GLU B O 1
ATOM 2981 N N . GLY B 1 56 ? 4.207 36.656 -0.857 1 72.19 56 GLY B N 1
ATOM 2982 C CA . GLY B 1 56 ? 4.113 36.281 -2.256 1 72.19 56 GLY B CA 1
ATOM 2983 C C . GLY B 1 56 ? 3.719 37.406 -3.168 1 72.19 56 GLY B C 1
ATOM 2984 O O . GLY B 1 56 ? 3.301 38.469 -2.695 1 72.19 56 GLY B O 1
ATOM 2985 N N . VAL B 1 57 ? 4.258 37.375 -4.484 1 66 57 VAL B N 1
ATOM 2986 C CA . VAL B 1 57 ? 3.896 38.406 -5.453 1 66 57 VAL B CA 1
ATOM 2987 C C . VAL B 1 57 ? 2.959 37.812 -6.504 1 66 57 VAL B C 1
ATOM 2989 O O . VAL B 1 57 ? 3.26 36.781 -7.102 1 66 57 VAL B O 1
ATOM 2992 N N . ASP B 1 58 ? 1.691 38.125 -6.457 1 58.44 58 ASP B N 1
ATOM 2993 C CA . ASP B 1 58 ? 0.764 37.812 -7.539 1 58.44 58 ASP B CA 1
ATOM 2994 C C . ASP B 1 58 ? 0.351 39.062 -8.297 1 58.44 58 ASP B C 1
ATOM 2996 O O . ASP B 1 58 ? -0.228 40 -7.711 1 58.44 58 ASP B O 1
ATOM 3000 N N . ASP B 1 59 ? 0.271 39 -9.75 1 57.47 59 ASP B N 1
ATOM 3001 C CA . ASP B 1 59 ? -0.113 40.062 -10.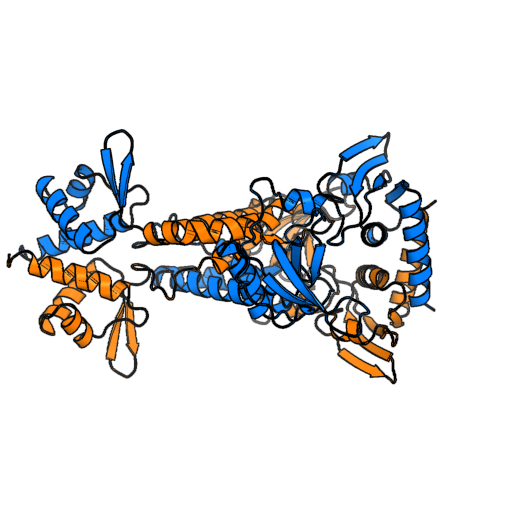688 1 57.47 59 ASP B CA 1
ATOM 3002 C C . ASP B 1 59 ? 0.332 41.438 -10.18 1 57.47 59 ASP B C 1
ATOM 3004 O O . ASP B 1 59 ? -0.468 42.375 -10.133 1 57.47 59 ASP B O 1
ATOM 3008 N N . ARG B 1 60 ? 1.472 41.875 -9.641 1 65.88 60 ARG B N 1
ATOM 3009 C CA . ARG B 1 60 ? 2.125 43.125 -9.305 1 65.88 60 ARG B CA 1
ATOM 3010 C C . ARG B 1 60 ? 1.766 43.562 -7.891 1 65.88 60 ARG B C 1
ATOM 3012 O O . ARG B 1 60 ? 2.123 44.688 -7.477 1 65.88 60 ARG B O 1
ATOM 3019 N N . HIS B 1 61 ? 0.959 42.688 -7.137 1 75 61 HIS B N 1
ATOM 3020 C CA . HIS B 1 61 ? 0.667 43.062 -5.758 1 75 61 HIS B CA 1
ATOM 3021 C C . HIS B 1 61 ? 1.288 42.062 -4.777 1 75 61 HIS B C 1
ATOM 3023 O O . HIS B 1 61 ? 1.271 40.844 -5.02 1 75 61 HIS B O 1
ATOM 3029 N N . LYS B 1 62 ? 1.99 42.594 -3.748 1 83.81 62 LYS B N 1
ATOM 3030 C CA . LYS B 1 62 ? 2.549 41.781 -2.668 1 83.81 62 LYS B CA 1
ATOM 3031 C C . LYS B 1 62 ? 1.443 41.188 -1.813 1 83.81 62 LYS B C 1
ATOM 3033 O O . LYS B 1 62 ? 0.478 41.875 -1.457 1 83.81 62 LYS B O 1
ATOM 3038 N N . ARG B 1 63 ? 1.417 39.906 -1.667 1 87.38 63 ARG B N 1
ATOM 3039 C CA . ARG B 1 63 ? 0.469 39.188 -0.812 1 87.38 63 ARG B CA 1
ATOM 3040 C C . ARG B 1 63 ? 1.181 38.531 0.363 1 87.38 63 ARG B C 1
ATOM 3042 O O . ARG B 1 63 ? 2.32 38.062 0.23 1 87.38 63 ARG B O 1
ATOM 3049 N N . PHE B 1 64 ? 0.512 38.656 1.554 1 84.44 64 PHE B N 1
ATOM 3050 C CA . PHE B 1 64 ? 1.077 38.125 2.793 1 84.44 64 PHE B CA 1
ATOM 3051 C C . PHE B 1 64 ? 0.229 36.969 3.336 1 84.44 64 PHE B C 1
ATOM 3053 O O . PHE B 1 64 ? -1.002 37.031 3.283 1 84.44 64 PHE B O 1
ATOM 3060 N N . ARG B 1 65 ? 0.82 35.906 3.74 1 78.38 65 ARG B N 1
ATOM 3061 C CA . ARG B 1 65 ? 0.113 34.812 4.383 1 78.38 65 ARG B CA 1
ATOM 3062 C C . ARG B 1 65 ? 0.938 34.219 5.52 1 78.38 65 ARG B C 1
ATOM 3064 O O . ARG B 1 65 ? 2.168 34.25 5.492 1 78.38 65 ARG B O 1
ATOM 3071 N N . ILE B 1 66 ? 0.273 33.906 6.691 1 70.44 66 ILE B N 1
ATOM 3072 C CA . ILE B 1 66 ? 0.896 33.094 7.742 1 70.44 66 ILE B CA 1
ATOM 3073 C C . ILE B 1 66 ? 0.697 31.609 7.441 1 70.44 66 ILE B C 1
ATOM 3075 O O . ILE B 1 66 ? -0.406 31.078 7.598 1 70.44 66 ILE B O 1
ATOM 3079 N N . PRO B 1 67 ? 1.783 30.969 6.867 1 59.97 67 PRO B N 1
ATOM 3080 C CA . PRO B 1 67 ? 1.624 29.547 6.562 1 59.97 67 PRO B CA 1
ATOM 3081 C C . PRO B 1 67 ? 1.399 28.688 7.816 1 59.97 67 PRO B C 1
ATOM 3083 O O . PRO B 1 67 ? 1.897 29.031 8.891 1 59.97 67 PRO B O 1
ATOM 3086 N N . GLY B 1 68 ? 0.764 27.516 7.668 1 53.75 68 GLY B N 1
ATOM 3087 C CA . GLY B 1 68 ? 0.658 26.516 8.719 1 53.75 68 GLY B CA 1
ATOM 3088 C C . GLY B 1 68 ? -0.324 26.906 9.812 1 53.75 68 GLY B C 1
ATOM 3089 O O . GLY B 1 68 ? -0.596 26.109 10.719 1 53.75 68 GLY B O 1
ATOM 3090 N N . THR B 1 69 ? -0.582 28.234 9.977 1 48.97 69 THR B N 1
ATOM 3091 C CA . THR B 1 69 ? -1.435 28.547 11.125 1 48.97 69 THR B CA 1
ATOM 3092 C C . THR B 1 69 ? -2.807 27.891 10.961 1 48.97 69 THR B C 1
ATOM 3094 O O . THR B 1 69 ? -3.285 27.219 11.867 1 48.97 69 THR B O 1
ATOM 3097 N N . LEU B 1 70 ? -3.764 28.625 10.25 1 47.22 70 LEU B N 1
ATOM 3098 C CA . LEU B 1 70 ? -5.141 28.141 10.25 1 47.22 70 LEU B CA 1
ATOM 3099 C C . LEU B 1 70 ? -5.395 27.219 9.062 1 47.22 70 LEU B C 1
ATOM 3101 O O . LEU B 1 70 ? -5.117 27.578 7.918 1 47.22 70 LEU B O 1
ATOM 3105 N N . PRO B 1 71 ? -5.383 25.906 9.352 1 49.28 71 PRO B N 1
ATOM 3106 C CA . PRO B 1 71 ? -5.57 24.984 8.234 1 49.28 71 PRO B CA 1
ATOM 3107 C C . PRO B 1 71 ? -6.645 25.469 7.258 1 49.28 71 PRO B C 1
ATOM 3109 O O . PRO B 1 71 ? -7.766 25.781 7.672 1 49.28 71 PRO B O 1
ATOM 3112 N N . SER B 1 72 ? -6.215 26.297 6.312 1 52.53 72 SER B N 1
ATOM 3113 C CA . SER B 1 72 ? -7.145 26.5 5.203 1 52.53 72 SER B CA 1
ATOM 3114 C C . SER B 1 72 ? -7.898 25.219 4.875 1 52.53 72 SER B C 1
ATOM 3116 O O . SER B 1 72 ? -7.34 24.125 4.965 1 52.53 72 SER B O 1
ATOM 3118 N N . PRO B 1 73 ? -9.266 25.312 4.941 1 54.62 73 PRO B N 1
ATOM 3119 C CA . PRO B 1 73 ? -10.07 24.156 4.539 1 54.62 73 PRO B CA 1
ATOM 3120 C C . PRO B 1 73 ? -9.484 23.422 3.332 1 54.62 73 PRO B C 1
ATOM 3122 O O . PRO B 1 73 ? -9.719 22.219 3.154 1 54.62 73 PRO B O 1
ATOM 3125 N N . PHE B 1 74 ? -8.664 24.188 2.611 1 60.81 74 PHE B N 1
ATOM 3126 C CA . PHE B 1 74 ? -8.156 23.594 1.382 1 60.81 74 PHE B CA 1
ATOM 3127 C C . PHE B 1 74 ? -6.969 22.688 1.672 1 60.81 74 PHE B C 1
ATOM 3129 O O . PHE B 1 74 ? -6.641 21.812 0.87 1 60.81 74 PHE B O 1
ATOM 3136 N N . ILE B 1 75 ? -6.438 22.828 2.893 1 73.5 75 ILE B N 1
ATOM 3137 C CA . ILE B 1 75 ? -5.27 21.984 3.162 1 73.5 75 ILE B CA 1
ATOM 3138 C C . ILE B 1 75 ? -5.586 21 4.285 1 73.5 75 ILE B C 1
ATOM 3140 O O . ILE B 1 75 ? -4.727 20.219 4.691 1 73.5 75 ILE B O 1
ATOM 3144 N N . GLN B 1 76 ? -6.773 21.047 4.695 1 80.56 76 GLN B N 1
ATOM 3145 C CA . GLN B 1 76 ? -7.199 20.125 5.742 1 80.56 76 GLN B CA 1
ATOM 3146 C C . GLN B 1 76 ? -7.523 18.75 5.16 1 80.56 76 GLN B C 1
ATOM 3148 O O . GLN B 1 76 ? -8.352 18.625 4.258 1 80.56 76 GLN B O 1
ATOM 3153 N N . PRO B 1 77 ? -6.797 17.719 5.699 1 89.25 77 PRO B N 1
ATOM 3154 C CA . PRO B 1 77 ? -7.188 16.375 5.273 1 89.25 77 PRO B CA 1
ATOM 3155 C C . PRO B 1 77 ? -8.648 16.062 5.586 1 89.25 77 PRO B C 1
ATOM 3157 O O . PRO B 1 77 ? -9.164 16.469 6.633 1 89.25 77 PRO B O 1
ATOM 3160 N N . ASN B 1 78 ? -9.352 15.492 4.676 1 89.62 78 ASN B N 1
ATOM 3161 C CA . ASN B 1 78 ? -10.734 15.102 4.914 1 89.62 78 ASN B CA 1
ATOM 3162 C C . ASN B 1 78 ? -10.828 13.656 5.402 1 89.62 78 ASN B C 1
ATOM 3164 O O . ASN B 1 78 ? -9.82 12.961 5.504 1 89.62 78 ASN B O 1
ATOM 3168 N N . VAL B 1 79 ? -12.016 13.195 5.652 1 93.06 79 VAL B N 1
ATOM 3169 C CA . VAL B 1 79 ? -12.289 11.906 6.289 1 93.06 79 VAL B CA 1
ATOM 3170 C C . VAL B 1 79 ? -11.82 10.773 5.387 1 93.06 79 VAL B C 1
ATOM 3172 O O . VAL B 1 79 ? -11.18 9.828 5.852 1 93.06 79 VAL B O 1
ATOM 3175 N N . ALA B 1 80 ? -12.086 10.867 4.105 1 92.75 80 ALA B N 1
ATOM 3176 C CA . ALA B 1 80 ? -11.719 9.82 3.158 1 92.75 80 ALA B CA 1
ATOM 3177 C C . ALA B 1 80 ? -10.203 9.68 3.049 1 92.75 80 ALA B C 1
ATOM 3179 O O . ALA B 1 80 ? -9.68 8.57 2.975 1 92.75 80 ALA B O 1
ATOM 3180 N N . GLU B 1 81 ? -9.531 10.789 3.062 1 94.06 81 GLU B N 1
ATOM 3181 C CA . GLU B 1 81 ? -8.078 10.797 2.98 1 94.06 81 GLU B CA 1
ATOM 3182 C C . GLU B 1 81 ? -7.445 10.172 4.223 1 94.06 81 GLU B C 1
ATOM 3184 O O . GLU B 1 81 ? -6.539 9.352 4.117 1 94.06 81 GLU B O 1
ATOM 3189 N N . ILE B 1 82 ? -7.945 10.531 5.371 1 94.38 82 ILE B N 1
ATOM 3190 C CA . ILE B 1 82 ? -7.426 10.016 6.633 1 94.38 82 ILE B CA 1
ATOM 3191 C C . ILE B 1 82 ? -7.699 8.516 6.727 1 94.38 82 ILE B C 1
ATOM 3193 O O . ILE B 1 82 ? -6.824 7.742 7.121 1 94.38 82 ILE B O 1
ATOM 3197 N N . ALA B 1 83 ? -8.859 8.125 6.316 1 94.88 83 ALA B N 1
ATOM 3198 C CA . ALA B 1 83 ? -9.219 6.707 6.328 1 94.88 83 ALA B CA 1
ATOM 3199 C C . ALA B 1 83 ? -8.32 5.906 5.391 1 94.88 83 ALA B C 1
ATOM 3201 O O . ALA B 1 83 ? -7.926 4.781 5.707 1 94.88 83 ALA B O 1
ATOM 3202 N N . ALA B 1 84 ? -8.062 6.449 4.254 1 94.5 84 ALA B N 1
ATOM 3203 C CA . ALA B 1 84 ? -7.176 5.789 3.303 1 94.5 84 ALA B CA 1
ATOM 3204 C C . ALA B 1 84 ? -5.789 5.582 3.898 1 94.5 84 ALA B C 1
ATOM 3206 O O . ALA B 1 84 ? -5.234 4.484 3.834 1 94.5 84 ALA B O 1
ATOM 3207 N N . LEU B 1 85 ? -5.258 6.602 4.52 1 95.88 85 LEU B N 1
ATOM 3208 C CA . LEU B 1 85 ? -3.945 6.504 5.145 1 95.88 85 LEU B CA 1
ATOM 3209 C C . LEU B 1 85 ? -3.959 5.492 6.285 1 95.88 85 LEU B C 1
ATOM 3211 O O . LEU B 1 85 ? -3.035 4.684 6.418 1 95.88 85 LEU B O 1
ATOM 3215 N N . LYS B 1 86 ? -4.941 5.555 7.078 1 94.5 86 LYS B N 1
ATOM 3216 C CA . LYS B 1 86 ? -5.059 4.633 8.203 1 94.5 86 LYS B CA 1
ATOM 3217 C C . LYS B 1 86 ? -5.125 3.186 7.73 1 94.5 86 LYS B C 1
ATOM 3219 O O . LYS B 1 86 ? -4.477 2.309 8.305 1 94.5 86 LYS B O 1
ATOM 3224 N N . SER B 1 87 ? -5.898 2.955 6.699 1 93.56 87 SER B N 1
ATOM 3225 C CA . SER B 1 87 ? -6.016 1.599 6.172 1 93.56 87 SER B CA 1
ATOM 3226 C C . SER B 1 87 ? -4.676 1.093 5.648 1 93.56 87 SER B C 1
ATOM 3228 O O . SER B 1 87 ? -4.34 -0.082 5.82 1 93.56 87 SER B O 1
ATOM 3230 N N . LEU B 1 88 ? -3.938 1.938 5.055 1 93.75 88 LEU B N 1
ATOM 3231 C CA . LEU B 1 88 ? -2.619 1.564 4.559 1 93.75 88 LEU B CA 1
ATOM 3232 C C . LEU B 1 88 ? -1.657 1.301 5.715 1 93.75 88 LEU B C 1
ATOM 3234 O O . LEU B 1 88 ? -0.867 0.356 5.668 1 93.75 88 LEU B O 1
ATOM 3238 N N . ALA B 1 89 ? -1.735 2.125 6.75 1 93.62 89 ALA B N 1
ATOM 3239 C CA . ALA B 1 89 ? -0.901 1.92 7.93 1 93.62 89 ALA B CA 1
ATOM 3240 C C . ALA B 1 89 ? -1.211 0.582 8.594 1 93.62 89 ALA B C 1
ATOM 3242 O O . ALA B 1 89 ? -0.298 -0.165 8.953 1 93.62 89 ALA B O 1
ATOM 3243 N N . ASP B 1 90 ? -2.453 0.284 8.688 1 90.25 90 ASP B N 1
ATOM 3244 C CA . ASP B 1 90 ? -2.877 -0.979 9.281 1 90.25 90 ASP B CA 1
ATOM 3245 C C . ASP B 1 90 ? -2.387 -2.168 8.461 1 90.25 90 ASP B C 1
ATOM 3247 O O . ASP B 1 90 ? -1.912 -3.162 9.016 1 90.25 90 ASP B O 1
ATOM 3251 N N . THR B 1 91 ? -2.508 -2.025 7.176 1 88.44 91 THR B N 1
ATOM 3252 C CA . THR B 1 91 ? -2.059 -3.078 6.273 1 88.44 91 THR B CA 1
ATOM 3253 C C . THR B 1 91 ? -0.55 -3.277 6.379 1 88.44 91 THR B C 1
ATOM 3255 O O . THR B 1 91 ? -0.07 -4.41 6.43 1 88.44 91 THR B O 1
ATOM 3258 N N . ALA B 1 92 ? 0.143 -2.193 6.367 1 88.69 92 ALA B N 1
ATOM 3259 C CA . ALA B 1 92 ? 1.596 -2.25 6.5 1 88.69 92 ALA B CA 1
ATOM 3260 C C . ALA B 1 92 ? 2.002 -2.945 7.797 1 88.69 92 ALA B C 1
ATOM 3262 O O . ALA B 1 92 ? 2.939 -3.746 7.812 1 88.69 92 ALA B O 1
ATOM 3263 N N . HIS B 1 93 ? 1.302 -2.658 8.836 1 87 93 HIS B N 1
ATOM 3264 C CA . HIS B 1 93 ? 1.564 -3.279 10.133 1 87 93 HIS B CA 1
ATOM 3265 C C . HIS B 1 93 ? 1.316 -4.785 10.078 1 87 93 HIS B C 1
ATOM 3267 O O . HIS B 1 93 ? 2.17 -5.57 10.492 1 87 93 HIS B O 1
ATOM 3273 N N . LYS B 1 94 ? 0.223 -5.18 9.492 1 84.06 94 LYS B N 1
ATOM 3274 C CA . LYS B 1 94 ? -0.138 -6.59 9.383 1 84.06 94 LYS B CA 1
ATOM 3275 C C . LYS B 1 94 ? 0.851 -7.344 8.5 1 84.06 94 LYS B C 1
ATOM 3277 O O . LYS B 1 94 ? 1.154 -8.508 8.75 1 84.06 94 LYS B O 1
ATOM 3282 N N . ALA B 1 95 ? 1.315 -6.648 7.508 1 84.25 95 ALA B N 1
ATOM 3283 C CA . ALA B 1 95 ? 2.229 -7.27 6.551 1 84.25 95 ALA B CA 1
ATOM 3284 C C . ALA B 1 95 ? 3.662 -7.254 7.074 1 84.25 95 ALA B C 1
ATOM 3286 O O . ALA B 1 95 ? 4.559 -7.828 6.453 1 84.25 95 ALA B O 1
ATOM 3287 N N . GLY B 1 96 ? 3.922 -6.523 8.172 1 81.75 96 GLY B N 1
ATOM 3288 C CA . GLY B 1 96 ? 5.277 -6.406 8.688 1 81.75 96 GLY B CA 1
ATOM 3289 C C . GLY B 1 96 ? 6.152 -5.488 7.863 1 81.75 96 GLY B C 1
ATOM 3290 O O . GLY B 1 96 ? 7.375 -5.66 7.82 1 81.75 96 GLY B O 1
ATOM 3291 N N . SER B 1 97 ? 5.551 -4.582 7.25 1 85.5 97 SER B N 1
ATOM 3292 C CA . SER B 1 97 ? 6.281 -3.656 6.391 1 85.5 97 SER B CA 1
ATOM 3293 C C . SER B 1 97 ? 7.242 -2.789 7.199 1 85.5 97 SER B C 1
ATOM 3295 O O . SER B 1 97 ? 6.902 -2.34 8.297 1 85.5 97 SER B O 1
ATOM 3297 N N . ALA B 1 98 ? 8.352 -2.461 6.594 1 85.38 98 ALA B N 1
ATOM 3298 C CA . ALA B 1 98 ? 9.352 -1.594 7.219 1 85.38 98 ALA B CA 1
ATOM 3299 C C . ALA B 1 98 ? 8.836 -0.163 7.34 1 85.38 98 ALA B C 1
ATOM 3301 O O . ALA B 1 98 ? 9.352 0.626 8.133 1 85.38 98 ALA B O 1
ATOM 3302 N N . GLN B 1 99 ? 7.801 0.122 6.625 1 88.69 99 GLN B N 1
ATOM 3303 C CA . GLN B 1 99 ? 7.293 1.491 6.633 1 88.69 99 GLN B CA 1
ATOM 3304 C C . GLN B 1 99 ? 6.145 1.649 7.621 1 88.69 99 GLN B C 1
ATOM 3306 O O . GLN B 1 99 ? 5.637 2.756 7.82 1 88.69 99 GLN B O 1
ATOM 3311 N N . ALA B 1 100 ? 5.75 0.576 8.273 1 89.44 100 ALA B N 1
ATOM 3312 C CA . ALA B 1 100 ? 4.57 0.614 9.133 1 89.44 100 ALA B CA 1
ATOM 3313 C C . ALA B 1 100 ? 4.707 1.69 10.203 1 89.44 100 ALA B C 1
ATOM 3315 O O . ALA B 1 100 ? 3.82 2.529 10.375 1 89.44 100 ALA B O 1
ATOM 3316 N N . PRO B 1 101 ? 5.848 1.818 10.891 1 87.75 101 PRO B N 1
ATOM 3317 C CA . PRO B 1 101 ? 5.961 2.84 11.938 1 87.75 101 PRO B CA 1
ATOM 3318 C C . PRO B 1 101 ? 5.852 4.262 11.383 1 87.75 101 PRO B C 1
ATOM 3320 O O . PRO B 1 101 ? 5.258 5.133 12.023 1 87.75 101 PRO B O 1
ATOM 3323 N N . LEU B 1 102 ? 6.406 4.488 10.219 1 91.06 102 LEU B N 1
ATOM 3324 C CA . LEU B 1 102 ? 6.352 5.809 9.602 1 91.06 102 LEU B CA 1
ATOM 3325 C C . LEU B 1 102 ? 4.914 6.191 9.258 1 91.06 102 LEU B C 1
ATOM 3327 O O . LEU B 1 102 ? 4.496 7.324 9.5 1 91.06 102 LEU B O 1
ATOM 3331 N N . LEU B 1 103 ? 4.172 5.227 8.727 1 93.88 103 LEU B N 1
ATOM 3332 C CA . LEU B 1 103 ? 2.791 5.484 8.328 1 93.88 103 LEU B CA 1
ATOM 3333 C C . LEU B 1 103 ? 1.9 5.684 9.547 1 93.88 103 LEU B C 1
ATOM 3335 O O . LEU B 1 103 ? 1.039 6.566 9.555 1 93.88 103 LEU B O 1
ATOM 3339 N N . GLU B 1 104 ? 2.129 4.91 10.57 1 91.56 104 GLU B N 1
ATOM 3340 C CA . GLU B 1 104 ? 1.374 5.047 11.812 1 91.56 104 GLU B CA 1
ATOM 3341 C C . GLU B 1 104 ? 1.627 6.402 12.469 1 91.56 104 GLU B C 1
ATOM 3343 O O . GLU B 1 104 ? 0.69 7.062 12.922 1 91.56 104 GLU B O 1
ATOM 3348 N N . SER B 1 105 ? 2.896 6.746 12.5 1 90.31 105 SER B N 1
ATOM 3349 C CA . SER B 1 105 ? 3.258 8.055 13.039 1 90.31 105 SER B CA 1
ATOM 3350 C C . SER B 1 105 ? 2.604 9.18 12.242 1 90.31 105 SER B C 1
ATOM 3352 O O . SER B 1 105 ? 2.086 10.141 12.82 1 90.31 105 SER B O 1
ATOM 3354 N N . LEU B 1 106 ? 2.574 9.062 10.945 1 93.94 106 LEU B N 1
ATOM 3355 C CA . LEU B 1 106 ? 1.985 10.078 10.086 1 93.94 106 LEU B CA 1
ATOM 3356 C C . LEU B 1 106 ? 0.483 10.188 10.328 1 93.94 106 LEU B C 1
ATOM 3358 O O . LEU B 1 106 ? -0.065 11.297 10.367 1 93.94 106 LEU B O 1
ATOM 3362 N N . VAL B 1 107 ? -0.183 9.031 10.453 1 93.06 107 VAL B N 1
ATOM 3363 C CA . VAL B 1 107 ? -1.606 9.047 10.773 1 93.06 107 VAL B CA 1
ATOM 3364 C C . VAL B 1 107 ? -1.842 9.852 12.047 1 93.06 107 VAL B C 1
ATOM 3366 O O . VAL B 1 107 ? -2.711 10.727 12.086 1 93.06 107 VAL B O 1
ATOM 3369 N N . GLY B 1 108 ? -1.049 9.547 13.055 1 89.19 108 GLY B N 1
ATOM 3370 C CA . GLY B 1 108 ? -1.165 10.266 14.312 1 89.19 108 GLY B CA 1
ATOM 3371 C C . GLY B 1 108 ? -0.964 11.758 14.172 1 89.19 108 GLY B C 1
ATOM 3372 O O . GLY B 1 108 ? -1.737 12.555 14.719 1 89.19 108 GLY B O 1
ATOM 3373 N N . LYS B 1 109 ? -0.012 12.141 13.453 1 86.25 109 LYS B N 1
ATOM 3374 C CA . LYS B 1 109 ? 0.321 13.555 13.281 1 86.25 109 LYS B CA 1
ATOM 3375 C C . LYS B 1 109 ? -0.744 14.273 12.461 1 86.25 109 LYS B C 1
ATOM 3377 O O . LYS B 1 109 ? -1.104 15.414 12.766 1 86.25 109 LYS B O 1
ATOM 3382 N N . VAL B 1 110 ? -1.261 13.656 11.406 1 88.75 110 VAL B N 1
ATOM 3383 C CA . VAL B 1 110 ? -2.322 14.227 10.586 1 88.75 110 VAL B CA 1
ATOM 3384 C C . VAL B 1 110 ? -3.564 14.469 11.438 1 88.75 110 VAL B C 1
ATOM 3386 O O . VAL B 1 110 ? -4.176 15.539 11.359 1 88.75 110 VAL B O 1
ATOM 3389 N N . GLN B 1 111 ? -3.883 13.508 12.234 1 85.5 111 GLN B N 1
ATOM 3390 C CA . GLN B 1 111 ? -5.055 13.641 13.094 1 85.5 111 GLN B CA 1
ATOM 3391 C C . GLN B 1 111 ? -4.832 14.688 14.18 1 85.5 111 GLN B C 1
ATOM 3393 O O . GLN B 1 111 ? -5.734 15.461 14.492 1 85.5 111 GLN B O 1
ATOM 3398 N N . ALA B 1 112 ? -3.639 14.648 14.711 1 77 112 ALA B N 1
ATOM 3399 C CA . ALA B 1 112 ? -3.305 15.602 15.773 1 77 112 ALA B CA 1
ATOM 3400 C C . ALA B 1 112 ? -3.291 17.031 15.25 1 77 112 ALA B C 1
ATOM 3402 O O . ALA B 1 112 ? -3.496 17.984 16 1 77 112 ALA B O 1
ATOM 3403 N N . GLY B 1 113 ? -3.021 17.125 13.992 1 77.38 113 GLY B N 1
ATOM 3404 C CA . GLY B 1 113 ? -2.959 18.453 13.383 1 77.38 113 GLY B CA 1
ATOM 3405 C C . GLY B 1 113 ? -4.328 19.062 13.141 1 77.38 113 GLY B C 1
ATOM 3406 O O . GLY B 1 113 ? -4.441 20.266 12.883 1 77.38 113 GLY B O 1
ATOM 3407 N N . LEU B 1 114 ? -5.375 18.281 13.312 1 77.75 114 LEU B N 1
ATOM 3408 C CA . LEU B 1 114 ? -6.734 18.766 13.109 1 77.75 114 LEU B CA 1
ATOM 3409 C C . LEU B 1 114 ? -7.219 19.547 14.336 1 77.75 114 LEU B C 1
ATOM 3411 O O . LEU B 1 114 ? -6.91 19.172 15.469 1 77.75 114 LEU B O 1
ATOM 3415 N N . ARG B 1 115 ? -7.977 20.562 14.07 1 72.62 115 ARG B N 1
ATOM 3416 C CA . ARG B 1 115 ? -8.656 21.266 15.164 1 72.62 115 ARG B CA 1
ATOM 3417 C C . ARG B 1 115 ? -9.656 20.359 15.859 1 72.62 115 ARG B C 1
ATOM 3419 O O . ARG B 1 115 ? -10.242 19.469 15.234 1 72.62 115 ARG B O 1
ATOM 3426 N N . ARG B 1 116 ? -9.82 20.547 17.031 1 69.69 116 ARG B N 1
ATOM 3427 C CA . ARG B 1 116 ? -10.711 19.719 17.844 1 69.69 116 ARG B CA 1
ATOM 3428 C C . ARG B 1 116 ? -12.109 19.672 17.25 1 69.69 116 ARG B C 1
ATOM 3430 O O . ARG B 1 116 ? -12.727 18.609 17.188 1 69.69 116 ARG B O 1
ATOM 3437 N N . GLU B 1 117 ? -12.594 20.875 16.828 1 71.38 117 GLU B N 1
ATOM 3438 C CA . GLU B 1 117 ? -13.938 20.938 16.266 1 71.38 117 GLU B CA 1
ATOM 3439 C C . GLU B 1 117 ? -14.039 20.094 15 1 71.38 117 GLU B C 1
ATOM 3441 O O . GLU B 1 117 ? -15.055 19.438 14.766 1 71.38 117 GLU B O 1
ATOM 3446 N N . VAL B 1 118 ? -12.992 20.188 14.289 1 77.06 118 VAL B N 1
ATOM 3447 C CA . VAL B 1 118 ? -12.945 19.422 13.047 1 77.06 118 VAL B CA 1
ATOM 3448 C C . VAL B 1 118 ? -12.883 17.938 13.367 1 77.06 118 VAL B C 1
ATOM 3450 O O . VAL B 1 118 ? -13.609 17.125 12.773 1 77.06 118 VAL B O 1
ATOM 3453 N N . LYS B 1 119 ? -12.07 17.562 14.289 1 80.75 119 LYS B N 1
ATOM 3454 C CA . LYS B 1 119 ? -11.945 16.188 14.727 1 80.75 119 LYS B CA 1
ATOM 3455 C C . LYS B 1 119 ? -13.297 15.633 15.195 1 80.75 119 LYS B C 1
ATOM 3457 O O . LYS B 1 119 ? -13.688 14.531 14.812 1 80.75 119 LYS B O 1
ATOM 3462 N N . SER B 1 120 ? -13.914 16.453 16.016 1 82.75 120 SER B N 1
ATOM 3463 C CA . SER B 1 120 ? -15.195 16.031 16.562 1 82.75 120 SER B CA 1
ATOM 3464 C C . SER B 1 120 ? -16.25 15.867 15.469 1 82.75 120 SER B C 1
ATOM 3466 O O . SER B 1 120 ? -17.031 14.922 15.492 1 82.75 120 SER B O 1
ATOM 3468 N N . ARG B 1 121 ? -16.203 16.75 14.555 1 86.5 121 ARG B N 1
ATOM 3469 C CA . ARG B 1 121 ? -17.156 16.703 13.445 1 86.5 121 ARG B CA 1
ATOM 3470 C C . ARG B 1 121 ? -16.859 15.523 12.523 1 86.5 121 ARG B C 1
ATOM 3472 O O . ARG B 1 121 ? -17.766 14.93 11.953 1 86.5 121 ARG B O 1
ATOM 3479 N N . MET B 1 122 ? -15.625 15.141 12.438 1 89.56 122 MET B N 1
ATOM 3480 C CA . MET B 1 122 ? -15.18 14.102 11.508 1 89.56 122 MET B CA 1
ATOM 3481 C C . MET B 1 122 ? -15.352 12.711 12.125 1 89.56 122 MET B C 1
ATOM 3483 O O . MET B 1 122 ? -15.453 11.719 11.406 1 89.56 122 MET B O 1
ATOM 3487 N N . ALA B 1 123 ? -15.383 12.625 13.406 1 90.19 123 ALA B N 1
ATOM 3488 C CA . ALA B 1 123 ? -15.289 11.359 14.133 1 90.19 123 ALA B CA 1
ATOM 3489 C C . ALA B 1 123 ? -16.406 10.406 13.711 1 90.19 123 ALA B C 1
ATOM 3491 O O . ALA B 1 123 ? -16.156 9.25 13.383 1 90.19 123 ALA B O 1
ATOM 3492 N N . PRO B 1 124 ? -17.656 10.898 13.602 1 91.75 124 PRO B N 1
ATOM 3493 C CA . PRO B 1 124 ? -18.75 9.984 13.242 1 91.75 124 PRO B CA 1
ATOM 3494 C C . PRO B 1 124 ? -18.609 9.422 11.828 1 91.75 124 PRO B C 1
ATOM 3496 O O . PRO B 1 124 ? -19.109 8.336 11.539 1 91.75 124 PRO B O 1
ATOM 3499 N N . ASP B 1 125 ? -17.969 10.164 11 1 92.81 125 ASP B N 1
ATOM 3500 C CA . ASP B 1 125 ? -17.766 9.734 9.617 1 92.81 125 ASP B CA 1
ATOM 3501 C C . ASP B 1 125 ? -16.5 8.883 9.492 1 92.81 125 ASP B C 1
ATOM 3503 O O . ASP B 1 125 ? -16.469 7.922 8.719 1 92.81 125 ASP B O 1
ATOM 3507 N N . LEU B 1 126 ? -15.539 9.188 10.266 1 92.75 126 LEU B N 1
ATOM 3508 C CA . LEU B 1 126 ? -14.25 8.508 10.18 1 92.75 126 LEU B CA 1
ATOM 3509 C C . LEU B 1 126 ? -14.336 7.102 10.758 1 92.75 126 LEU B C 1
ATOM 3511 O O . LEU B 1 126 ? -13.742 6.168 10.211 1 92.75 126 LEU B O 1
ATOM 3515 N N . GLU B 1 127 ? -15.031 6.945 11.766 1 92.12 127 GLU B N 1
ATOM 3516 C CA . GLU B 1 127 ? -15.078 5.688 12.508 1 92.12 127 GLU B CA 1
ATOM 3517 C C . GLU B 1 127 ? -15.547 4.539 11.609 1 92.12 127 GLU B C 1
ATOM 3519 O O . GLU B 1 127 ? -14.883 3.506 11.516 1 92.12 127 GLU B O 1
ATOM 3524 N N . PRO B 1 128 ? -16.672 4.73 10.898 1 94.31 128 PRO B N 1
ATOM 3525 C CA . PRO B 1 128 ? -17.109 3.631 10.039 1 94.31 128 PRO B CA 1
ATOM 3526 C C . PRO B 1 128 ? -16.109 3.324 8.922 1 94.31 128 PRO B C 1
ATOM 3528 O O . PRO B 1 128 ? -15.914 2.16 8.57 1 94.31 128 PRO B O 1
ATOM 3531 N N . LEU B 1 129 ? -15.492 4.27 8.367 1 94.94 129 LEU B N 1
ATOM 3532 C CA . LEU B 1 129 ? -14.539 4.051 7.285 1 94.94 129 LEU B CA 1
ATOM 3533 C C . LEU B 1 129 ? -13.312 3.299 7.789 1 94.94 129 LEU B C 1
ATOM 3535 O O . LEU B 1 129 ? -12.836 2.369 7.133 1 94.94 129 LEU B O 1
ATOM 3539 N N . VAL B 1 130 ? -12.859 3.691 8.922 1 91.69 130 VAL B N 1
ATOM 3540 C CA . VAL B 1 130 ? -11.695 3.037 9.508 1 91.69 130 VAL B CA 1
ATOM 3541 C C . VAL B 1 130 ? -12.039 1.594 9.875 1 91.69 130 VAL B C 1
ATOM 3543 O O . VAL B 1 130 ? -11.219 0.689 9.695 1 91.69 130 VAL B O 1
ATOM 3546 N N . ARG B 1 131 ? -13.211 1.396 10.305 1 93.69 131 ARG B N 1
ATOM 3547 C CA . ARG B 1 131 ? -13.664 0.083 10.75 1 93.69 131 ARG B CA 1
ATOM 3548 C C . ARG B 1 131 ? -13.914 -0.844 9.562 1 93.69 131 ARG B C 1
ATOM 3550 O O . ARG B 1 131 ? -13.688 -2.053 9.656 1 93.69 131 ARG B O 1
ATOM 3557 N N . LEU B 1 132 ? -14.281 -0.28 8.398 1 96.44 132 LEU B N 1
ATOM 3558 C CA . LEU B 1 132 ? -14.859 -1.117 7.348 1 96.44 132 LEU B CA 1
ATOM 3559 C C . LEU B 1 132 ? -13.992 -1.09 6.094 1 96.44 132 LEU B C 1
ATOM 3561 O O . LEU B 1 132 ? -14.359 -1.676 5.07 1 96.44 132 LEU B O 1
ATOM 3565 N N . GLN B 1 133 ? -12.922 -0.441 6.156 1 94.19 133 GLN B N 1
ATOM 3566 C CA . GLN B 1 133 ? -12.023 -0.427 5.004 1 94.19 133 GLN B CA 1
ATOM 3567 C C . GLN B 1 133 ? -10.719 -1.148 5.32 1 94.19 133 GLN B C 1
ATOM 3569 O O . GLN B 1 133 ? -10.141 -0.958 6.395 1 94.19 133 GLN B O 1
ATOM 3574 N N . ARG B 1 134 ? -10.328 -2.02 4.355 1 92.44 134 ARG B N 1
ATOM 3575 C CA . ARG B 1 134 ? -9.086 -2.773 4.496 1 92.44 134 ARG B CA 1
ATOM 3576 C C . ARG B 1 134 ? -8.375 -2.918 3.15 1 92.44 134 ARG B C 1
ATOM 3578 O O . ARG B 1 134 ? -8.984 -2.715 2.1 1 92.44 134 ARG B O 1
ATOM 3585 N N . HIS B 1 135 ? -7.102 -3.139 3.277 1 90.62 135 HIS B N 1
ATOM 3586 C CA . HIS B 1 135 ? -6.359 -3.678 2.145 1 90.62 135 HIS B CA 1
ATOM 3587 C C . HIS B 1 135 ? -6.082 -5.168 2.326 1 90.62 135 HIS B C 1
ATOM 3589 O O . HIS B 1 135 ? -5.738 -5.609 3.426 1 90.62 135 HIS B O 1
ATOM 3595 N N . HIS B 1 136 ? -6.254 -5.82 1.253 1 87.69 136 HIS B N 1
ATOM 3596 C CA . HIS B 1 136 ? -5.941 -7.246 1.281 1 87.69 136 HIS B CA 1
ATOM 3597 C C . HIS B 1 136 ? -4.434 -7.477 1.365 1 87.69 136 HIS B C 1
ATOM 3599 O O . HIS B 1 136 ? -3.664 -6.855 0.631 1 87.69 136 HIS B O 1
ATOM 3605 N N . VAL B 1 137 ? -4.051 -8.336 2.273 1 85.94 137 VAL B N 1
ATOM 3606 C CA . VAL B 1 137 ? -2.664 -8.766 2.387 1 85.94 137 VAL B CA 1
ATOM 3607 C C . VAL B 1 137 ? -2.529 -10.203 1.882 1 85.94 137 VAL B C 1
ATOM 3609 O O . VAL B 1 137 ? -2.975 -11.148 2.543 1 85.94 137 VAL B O 1
ATOM 3612 N N . PRO B 1 138 ? -1.913 -10.367 0.78 1 87.56 138 PRO B N 1
ATOM 3613 C CA . PRO B 1 138 ? -1.763 -11.734 0.262 1 87.56 138 PRO B CA 1
ATOM 3614 C C . PRO B 1 138 ? -0.747 -12.555 1.052 1 87.56 138 PRO B C 1
ATOM 3616 O O . PRO B 1 138 ? 0.009 -12 1.854 1 87.56 138 PRO B O 1
ATOM 3619 N N . ALA B 1 139 ? -0.801 -13.898 0.868 1 91.44 139 ALA B N 1
ATOM 3620 C CA . ALA B 1 139 ? 0.23 -14.781 1.416 1 91.44 139 ALA B CA 1
ATOM 3621 C C . ALA B 1 139 ? 1.62 -14.344 0.958 1 91.44 139 ALA B C 1
ATOM 3623 O O . ALA B 1 139 ? 1.796 -13.906 -0.179 1 91.44 139 ALA B O 1
ATOM 3624 N N . GLY B 1 140 ? 2.535 -14.422 1.856 1 90.62 140 GLY B N 1
ATOM 3625 C CA . GLY B 1 140 ? 3.885 -13.977 1.553 1 90.62 140 GLY B CA 1
ATOM 3626 C C . GLY B 1 140 ? 4.789 -13.938 2.77 1 90.62 140 GLY B C 1
ATOM 3627 O O . GLY B 1 140 ? 4.398 -14.375 3.854 1 90.62 140 GLY B O 1
ATOM 3628 N N . PRO B 1 141 ? 5.969 -13.5 2.574 1 88.19 141 PRO B N 1
ATOM 3629 C CA . PRO B 1 141 ? 6.934 -13.461 3.674 1 88.19 141 PRO B CA 1
ATOM 3630 C C . PRO B 1 141 ? 6.512 -12.523 4.801 1 88.19 141 PRO B C 1
ATOM 3632 O O . PRO B 1 141 ? 5.918 -11.469 4.547 1 88.19 141 PRO B O 1
ATOM 3635 N N . MET B 1 142 ? 6.777 -12.969 5.957 1 82.19 142 MET B N 1
ATOM 3636 C CA . MET B 1 142 ? 6.621 -12.148 7.152 1 82.19 142 MET B CA 1
ATOM 3637 C C . MET B 1 142 ? 7.98 -11.688 7.68 1 82.19 142 MET B C 1
ATOM 3639 O O . MET B 1 142 ? 8.453 -12.188 8.703 1 82.19 142 MET B O 1
ATOM 3643 N N . ILE B 1 143 ? 8.57 -10.867 6.941 1 77.38 143 ILE B N 1
ATOM 3644 C CA . ILE B 1 143 ? 9.93 -10.461 7.277 1 77.38 143 ILE B CA 1
ATOM 3645 C C . ILE B 1 143 ? 9.898 -9.258 8.211 1 77.38 143 ILE B C 1
ATOM 3647 O O . ILE B 1 143 ? 9.266 -8.25 7.91 1 77.38 143 ILE B O 1
ATOM 3651 N N . GLU B 1 144 ? 10.328 -9.531 9.375 1 71.5 144 GLU B N 1
ATOM 3652 C CA . GLU B 1 144 ? 10.461 -8.406 10.289 1 71.5 144 GLU B CA 1
ATOM 3653 C C . GLU B 1 144 ? 11.633 -7.504 9.898 1 71.5 144 GLU B C 1
ATOM 3655 O O . GLU B 1 144 ? 12.766 -7.973 9.766 1 71.5 144 GLU B O 1
ATOM 3660 N N . HIS B 1 145 ? 11.195 -6.395 9.453 1 72 145 HIS B N 1
ATOM 3661 C CA . HIS B 1 145 ? 12.266 -5.457 9.117 1 72 145 HIS B CA 1
ATOM 3662 C C . HIS B 1 145 ? 12.656 -4.613 10.328 1 72 145 HIS B C 1
ATOM 3664 O O . HIS B 1 145 ? 11.844 -4.379 11.219 1 72 145 HIS B O 1
ATOM 3670 N N . ALA B 1 146 ? 13.969 -4.391 10.336 1 72.44 146 ALA B N 1
ATOM 3671 C CA . ALA B 1 146 ? 14.469 -3.471 11.359 1 72.44 146 ALA B CA 1
ATOM 3672 C C . ALA B 1 146 ? 14.336 -2.02 10.906 1 72.44 146 ALA B C 1
ATOM 3674 O O . ALA B 1 146 ? 15 -1.603 9.953 1 72.44 146 ALA B O 1
ATOM 3675 N N . PRO B 1 147 ? 13.461 -1.336 11.484 1 79.94 147 PRO B N 1
ATOM 3676 C CA . PRO B 1 147 ? 13.305 0.078 11.141 1 79.94 147 PRO B CA 1
ATOM 3677 C C . PRO B 1 147 ? 14.633 0.834 11.141 1 79.94 147 PRO B C 1
ATOM 3679 O O . PRO B 1 147 ? 14.805 1.8 10.391 1 79.94 147 PRO B O 1
ATOM 3682 N N . GLU B 1 148 ? 15.594 0.286 11.852 1 86.06 148 GLU B N 1
ATOM 3683 C CA . GLU B 1 148 ? 16.891 0.957 11.953 1 86.06 148 GLU B CA 1
ATOM 3684 C C . GLU B 1 148 ? 17.656 0.86 10.641 1 86.06 148 GLU B C 1
ATOM 3686 O O . GLU B 1 148 ? 18.344 1.81 10.242 1 86.06 148 GLU B O 1
ATOM 3691 N N . THR B 1 149 ? 17.562 -0.311 10.016 1 93 149 THR B N 1
ATOM 3692 C CA . THR B 1 149 ? 18.234 -0.484 8.734 1 93 149 THR B CA 1
ATOM 3693 C C . THR B 1 149 ? 17.656 0.449 7.684 1 93 149 THR B C 1
ATOM 3695 O O . THR B 1 149 ? 18.391 1.08 6.926 1 93 149 THR B O 1
ATOM 3698 N N . VAL B 1 150 ? 16.359 0.557 7.684 1 92.44 150 VAL B N 1
ATOM 3699 C CA . VAL B 1 150 ? 15.695 1.457 6.746 1 92.44 150 VAL B CA 1
ATOM 3700 C C . VAL B 1 150 ? 16.172 2.891 6.988 1 92.44 150 VAL B C 1
ATOM 3702 O O . VAL B 1 150 ? 16.484 3.611 6.039 1 92.44 150 VAL B O 1
ATOM 3705 N N . ALA B 1 151 ? 16.234 3.234 8.234 1 92.38 151 ALA B N 1
ATOM 3706 C CA . ALA B 1 151 ? 16.656 4.586 8.594 1 92.38 151 ALA B CA 1
ATOM 3707 C C . ALA B 1 151 ? 18.078 4.863 8.125 1 92.38 151 ALA B C 1
ATOM 3709 O O . ALA B 1 151 ? 18.375 5.953 7.633 1 92.38 151 ALA B O 1
ATOM 3710 N N . GLN B 1 152 ? 18.922 3.902 8.227 1 95.69 152 GLN B N 1
ATOM 3711 C CA . GLN B 1 152 ? 20.312 4.059 7.789 1 95.69 152 GLN B CA 1
ATOM 3712 C C . GLN B 1 152 ? 20.406 4.195 6.27 1 95.69 152 GLN B C 1
ATOM 3714 O O . GLN B 1 152 ? 21.172 4.996 5.758 1 95.69 152 GLN B O 1
ATOM 3719 N N . VAL B 1 153 ? 19.625 3.422 5.586 1 97.06 153 VAL B N 1
ATOM 3720 C CA . VAL B 1 153 ? 19.594 3.504 4.129 1 97.06 153 VAL B CA 1
ATOM 3721 C C . VAL B 1 153 ? 19.109 4.887 3.697 1 97.06 153 VAL B C 1
ATOM 3723 O O . VAL B 1 153 ? 19.75 5.543 2.867 1 97.06 153 VAL B O 1
ATOM 3726 N N . GLN B 1 154 ? 18.062 5.312 4.273 1 95.44 154 GLN B N 1
ATOM 3727 C CA . GLN B 1 154 ? 17.516 6.629 3.961 1 95.44 154 GLN B CA 1
ATOM 3728 C C . GLN B 1 154 ? 18.5 7.734 4.32 1 95.44 154 GLN B C 1
ATOM 3730 O O . GLN B 1 154 ? 18.656 8.703 3.576 1 95.44 154 GLN B O 1
ATOM 3735 N N . GLY B 1 155 ? 19.109 7.582 5.484 1 95.69 155 GLY B N 1
ATOM 3736 C CA . GLY B 1 155 ? 20.125 8.539 5.887 1 95.69 155 GLY B CA 1
ATOM 3737 C C . GLY B 1 155 ? 21.25 8.68 4.871 1 95.69 155 GLY B C 1
ATOM 3738 O O . GLY B 1 155 ? 21.672 9.797 4.562 1 95.69 155 GLY B O 1
ATOM 3739 N N . ALA B 1 156 ? 21.688 7.574 4.383 1 97.88 156 ALA B N 1
ATOM 3740 C CA . ALA B 1 156 ? 22.75 7.586 3.373 1 97.88 156 ALA B CA 1
ATOM 3741 C C . ALA B 1 156 ? 22.266 8.281 2.098 1 97.88 156 ALA B C 1
ATOM 3743 O O . ALA B 1 156 ? 23 9.086 1.513 1 97.88 156 ALA B O 1
ATOM 3744 N N . MET B 1 157 ? 21.078 7.996 1.669 1 97.12 157 MET B N 1
ATOM 3745 C CA . MET B 1 157 ? 20.5 8.617 0.478 1 97.12 157 MET B CA 1
ATOM 3746 C C . MET B 1 157 ? 20.422 10.133 0.642 1 97.12 157 MET B C 1
ATOM 3748 O O . MET B 1 157 ? 20.812 10.875 -0.253 1 97.12 157 MET B O 1
ATOM 3752 N N . MET B 1 158 ? 19.953 10.578 1.763 1 95.69 158 MET B N 1
ATOM 3753 C CA . MET B 1 158 ? 19.781 12 2.035 1 95.69 158 MET B CA 1
ATOM 3754 C C . MET B 1 158 ? 21.109 12.719 2.102 1 95.69 158 MET B C 1
ATOM 3756 O O . MET B 1 158 ? 21.25 13.836 1.604 1 95.69 158 MET B O 1
ATOM 3760 N N . ALA B 1 159 ? 22.141 12.047 2.682 1 95.88 159 ALA B N 1
ATOM 3761 C CA . ALA B 1 159 ? 23.453 12.648 2.902 1 95.88 159 ALA B CA 1
ATOM 3762 C C . ALA B 1 159 ? 24.312 12.57 1.645 1 95.88 159 ALA B C 1
ATOM 3764 O O . ALA B 1 159 ? 25.344 13.234 1.546 1 95.88 159 ALA B O 1
ATOM 3765 N N . GLY B 1 160 ? 23.875 11.781 0.712 1 96.69 160 GLY B N 1
ATOM 3766 C CA . GLY B 1 160 ? 24.734 11.547 -0.447 1 96.69 160 GLY B CA 1
ATOM 3767 C C . GLY B 1 160 ? 26 10.789 -0.114 1 96.69 160 GLY B C 1
ATOM 3768 O O . GLY B 1 160 ? 27.094 11.172 -0.541 1 96.69 160 GLY B O 1
ATOM 3769 N N . MET B 1 161 ? 25.797 9.789 0.751 1 97.94 161 MET B N 1
ATOM 3770 C CA . MET B 1 161 ? 26.922 8.977 1.22 1 97.94 161 MET B CA 1
ATOM 3771 C C . MET B 1 161 ? 26.703 7.504 0.874 1 97.94 161 MET B C 1
ATOM 3773 O O . MET B 1 161 ? 25.578 7.082 0.616 1 97.94 161 MET B O 1
ATOM 3777 N N . CYS B 1 162 ? 27.75 6.793 0.856 1 98.5 162 CYS B N 1
ATOM 3778 C CA . CYS B 1 162 ? 27.656 5.344 0.722 1 98.5 162 CYS B CA 1
ATOM 3779 C C . CYS B 1 162 ? 27.125 4.711 1.998 1 98.5 162 CYS B C 1
ATOM 3781 O O . CYS B 1 162 ? 27.062 5.359 3.045 1 98.5 162 CYS B O 1
ATOM 3783 N N . LEU B 1 163 ? 26.594 3.535 1.84 1 98.62 163 LEU B N 1
ATOM 3784 C CA . LEU B 1 163 ? 26.172 2.703 2.955 1 98.62 163 LEU B CA 1
ATOM 3785 C C . LEU B 1 163 ? 27.109 1.519 3.148 1 98.62 163 LEU B C 1
ATOM 3787 O O . LEU B 1 163 ? 27.531 0.896 2.174 1 98.62 163 LEU B O 1
ATOM 3791 N N . GLU B 1 164 ? 27.438 1.192 4.414 1 98.62 164 GLU B N 1
ATOM 3792 C CA . GLU B 1 164 ? 28.25 0.029 4.758 1 98.62 164 GLU B CA 1
ATOM 3793 C C . GLU B 1 164 ? 27.469 -0.957 5.621 1 98.62 164 GLU B C 1
ATOM 3795 O O . GLU B 1 164 ? 26.688 -0.552 6.48 1 98.62 164 GLU B O 1
ATOM 3800 N N . PHE B 1 165 ? 27.688 -2.229 5.285 1 98.06 165 PHE B N 1
ATOM 3801 C CA . PHE B 1 165 ? 27 -3.26 6.051 1 98.06 165 PHE B CA 1
ATOM 3802 C C . PHE B 1 165 ? 27.625 -4.625 5.809 1 98.06 165 PHE B C 1
ATOM 3804 O O . PHE B 1 165 ? 28.422 -4.797 4.879 1 98.06 165 PHE B O 1
ATOM 3811 N N . ASP B 1 166 ? 27.375 -5.539 6.719 1 97.75 166 ASP B N 1
ATOM 3812 C CA . ASP B 1 166 ? 27.609 -6.953 6.461 1 97.75 166 ASP B CA 1
ATOM 3813 C C . ASP B 1 166 ? 26.375 -7.617 5.848 1 97.75 166 ASP B C 1
ATOM 3815 O O . ASP B 1 166 ? 25.25 -7.336 6.25 1 97.75 166 ASP B O 1
ATOM 3819 N N . TYR B 1 167 ? 26.641 -8.414 4.785 1 96.75 167 TYR B N 1
ATOM 3820 C CA . TYR B 1 167 ? 25.516 -9.016 4.078 1 96.75 167 TYR B CA 1
ATOM 3821 C C . TYR B 1 167 ? 25.609 -10.539 4.078 1 96.75 167 TYR B C 1
ATOM 3823 O O . TYR B 1 167 ? 26.656 -11.094 3.695 1 96.75 167 TYR B O 1
ATOM 3831 N N . LEU B 1 168 ? 24.562 -11.188 4.5 1 94.5 168 LEU B N 1
ATOM 3832 C CA . LEU B 1 168 ? 24.484 -12.648 4.43 1 94.5 168 LEU B CA 1
ATOM 3833 C C . LEU B 1 168 ? 23.734 -13.086 3.174 1 94.5 168 LEU B C 1
ATOM 3835 O O . LEU B 1 168 ? 22.5 -13.195 3.184 1 94.5 168 LEU B O 1
ATOM 3839 N N . ALA B 1 169 ? 24.484 -13.406 2.148 1 89.06 169 ALA B N 1
ATOM 3840 C CA . ALA B 1 169 ? 23.875 -13.812 0.884 1 89.06 169 ALA B CA 1
ATOM 3841 C C . ALA B 1 169 ? 23.141 -15.141 1.034 1 89.06 169 ALA B C 1
ATOM 3843 O O . ALA B 1 169 ? 23.422 -15.922 1.949 1 89.06 169 ALA B O 1
ATOM 3844 N N . ASP B 1 170 ? 22.172 -15.32 0.124 1 81.31 170 ASP B N 1
ATOM 3845 C CA . ASP B 1 170 ? 21.438 -16.578 0.148 1 81.31 170 ASP B CA 1
ATOM 3846 C C . ASP B 1 170 ? 22.375 -17.766 0.016 1 81.31 170 ASP B C 1
ATOM 3848 O O . ASP B 1 170 ? 23.234 -17.797 -0.878 1 81.31 170 ASP B O 1
ATOM 3852 N N . GLY B 1 171 ? 22.312 -18.656 0.925 1 79.94 171 GLY B N 1
ATOM 3853 C CA . GLY B 1 171 ? 23.109 -19.875 0.872 1 79.94 171 GLY B CA 1
ATOM 3854 C C . GLY B 1 171 ? 24.484 -19.703 1.482 1 79.94 171 GLY B C 1
ATOM 3855 O O . GLY B 1 171 ? 25.203 -20.688 1.683 1 79.94 171 GLY B O 1
ATOM 3856 N N . ALA B 1 172 ? 24.828 -18.5 1.75 1 86.25 172 ALA B N 1
ATOM 3857 C CA . ALA B 1 172 ? 26.141 -18.266 2.328 1 86.25 172 ALA B CA 1
ATOM 3858 C C . ALA B 1 172 ? 26.172 -18.594 3.814 1 86.25 172 ALA B C 1
ATOM 3860 O O . ALA B 1 172 ? 25.156 -18.438 4.508 1 86.25 172 ALA B O 1
ATOM 3861 N N . ALA B 1 173 ? 27.25 -19.016 4.277 1 88.5 173 ALA B N 1
ATOM 3862 C CA . ALA B 1 173 ? 27.406 -19.406 5.68 1 88.5 173 ALA B CA 1
ATOM 3863 C C . ALA B 1 173 ? 27.766 -18.188 6.539 1 88.5 173 ALA B C 1
ATOM 3865 O O . ALA B 1 173 ? 27.422 -18.141 7.719 1 88.5 173 ALA B O 1
ATOM 3866 N N . GLU B 1 174 ? 28.516 -17.297 5.898 1 93.81 174 GLU B N 1
ATOM 3867 C CA . GLU B 1 174 ? 28.984 -16.141 6.66 1 93.81 174 GLU B CA 1
ATOM 3868 C C . GLU B 1 174 ? 28.688 -14.836 5.922 1 93.81 174 GLU B C 1
ATOM 3870 O O . GLU B 1 174 ? 28.734 -14.789 4.688 1 93.81 174 GLU B O 1
ATOM 3875 N N . PRO B 1 175 ? 28.422 -13.789 6.723 1 96.06 175 PRO B N 1
ATOM 3876 C CA . PRO B 1 175 ? 28.219 -12.484 6.098 1 96.06 175 PRO B CA 1
ATOM 3877 C C . PRO B 1 175 ? 29.5 -11.875 5.555 1 96.06 175 PRO B C 1
ATOM 3879 O O . PRO B 1 175 ? 30.594 -12.18 6.055 1 96.06 175 PRO B O 1
ATOM 3882 N N . LYS B 1 176 ? 29.438 -11.094 4.547 1 96.94 176 LYS B N 1
ATOM 3883 C CA . LYS B 1 176 ? 30.562 -10.367 3.961 1 96.94 176 LYS B CA 1
ATOM 3884 C C . LYS B 1 176 ? 30.297 -8.867 3.959 1 96.94 176 LYS B C 1
ATOM 3886 O O . LYS B 1 176 ? 29.172 -8.422 3.715 1 96.94 176 LYS B O 1
ATOM 3891 N N . TRP B 1 177 ? 31.406 -8.18 4.074 1 96.88 177 TRP B N 1
ATOM 3892 C CA . TRP B 1 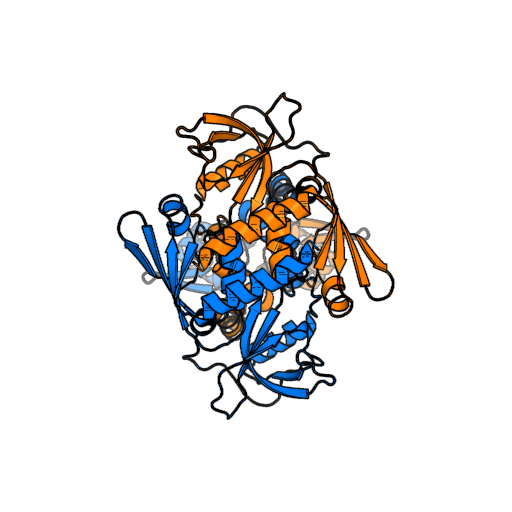177 ? 31.328 -6.727 4.125 1 96.88 177 TRP B CA 1
ATOM 3893 C C . TRP B 1 177 ? 31.062 -6.152 2.738 1 96.88 177 TRP B C 1
ATOM 3895 O O . TRP B 1 177 ? 31.625 -6.605 1.746 1 96.88 177 TRP B O 1
ATOM 3905 N N . ARG B 1 178 ? 30.109 -5.078 2.74 1 96.69 178 ARG B N 1
ATOM 3906 C CA . ARG B 1 178 ? 29.766 -4.359 1.517 1 96.69 178 ARG B CA 1
ATOM 3907 C C . ARG B 1 178 ? 29.781 -2.852 1.745 1 96.69 178 ARG B C 1
ATOM 3909 O O . ARG B 1 178 ? 29.5 -2.383 2.85 1 96.69 178 ARG B O 1
ATOM 3916 N N . ARG B 1 179 ? 30.25 -2.145 0.79 1 98 179 ARG B N 1
ATOM 3917 C CA . ARG B 1 179 ? 30.031 -0.707 0.657 1 98 179 ARG B CA 1
ATOM 3918 C C . ARG B 1 179 ? 29.359 -0.376 -0.67 1 98 179 ARG B C 1
ATOM 3920 O O . ARG B 1 179 ? 29.875 -0.708 -1.736 1 98 179 ARG B O 1
ATOM 3927 N N . VAL B 1 180 ? 28.172 0.319 -0.562 1 98.5 180 VAL B N 1
ATOM 3928 C CA . VAL B 1 180 ? 27.453 0.562 -1.804 1 98.5 180 VAL B CA 1
ATOM 3929 C C . VAL B 1 180 ? 26.906 1.99 -1.815 1 98.5 180 VAL B C 1
ATOM 3931 O O . VAL B 1 180 ? 26.719 2.598 -0.759 1 98.5 180 VAL B O 1
ATOM 3934 N N . ILE B 1 181 ? 26.812 2.533 -3.006 1 98.44 181 ILE B N 1
ATOM 3935 C CA . ILE B 1 181 ? 25.984 3.713 -3.225 1 98.44 181 ILE B CA 1
ATOM 3936 C C . ILE B 1 181 ? 24.5 3.314 -3.23 1 98.44 181 ILE B C 1
ATOM 3938 O O . ILE B 1 181 ? 24.078 2.514 -4.066 1 98.44 181 ILE B O 1
ATOM 3942 N N . PRO B 1 182 ? 23.703 3.799 -2.246 1 98.44 182 PRO B N 1
ATOM 3943 C CA . PRO B 1 182 ? 22.266 3.461 -2.285 1 98.44 182 PRO B CA 1
ATOM 3944 C C . PRO B 1 182 ? 21.531 4.184 -3.406 1 98.44 182 PRO B C 1
ATOM 3946 O O . PRO B 1 182 ? 21.312 5.395 -3.334 1 98.44 182 PRO B O 1
ATOM 3949 N N . VAL B 1 183 ? 21.078 3.432 -4.395 1 98 183 VAL B N 1
ATOM 3950 C CA . VAL B 1 183 ? 20.469 4.059 -5.562 1 98 183 VAL B CA 1
ATOM 3951 C C . VAL B 1 183 ? 19 3.662 -5.652 1 98 183 VAL B C 1
ATOM 3953 O O . VAL B 1 183 ? 18.312 3.994 -6.629 1 98 183 VAL B O 1
ATOM 3956 N N . GLY B 1 184 ? 18.516 2.99 -4.672 1 97.31 184 GLY B N 1
ATOM 3957 C CA . GLY B 1 184 ? 17.094 2.643 -4.621 1 97.31 184 GLY B CA 1
ATOM 3958 C C . GLY B 1 184 ? 16.703 1.917 -3.346 1 97.31 184 GLY B C 1
ATOM 3959 O O . GLY B 1 184 ? 17.516 1.179 -2.775 1 97.31 184 GLY B O 1
ATOM 3960 N N . LEU B 1 185 ? 15.562 2.098 -2.877 1 96.25 185 LEU B N 1
ATOM 3961 C CA . LEU B 1 185 ? 14.891 1.364 -1.812 1 96.25 185 LEU B CA 1
ATOM 3962 C C . LEU B 1 185 ? 13.5 0.926 -2.25 1 96.25 185 LEU B C 1
ATOM 3964 O O . LEU B 1 185 ? 12.594 1.755 -2.387 1 96.25 185 LEU B O 1
ATOM 3968 N N . ILE B 1 186 ? 13.352 -0.365 -2.494 1 94.06 186 ILE B N 1
ATOM 3969 C CA . ILE B 1 186 ? 12.102 -0.886 -3.043 1 94.06 186 ILE B CA 1
ATOM 3970 C C . ILE B 1 186 ? 11.367 -1.689 -1.974 1 94.06 186 ILE B C 1
ATOM 3972 O O . ILE B 1 186 ? 11.875 -2.703 -1.489 1 94.06 186 ILE B O 1
ATOM 3976 N N . HIS B 1 187 ? 10.188 -1.212 -1.683 1 91.19 187 HIS B N 1
ATOM 3977 C CA . HIS B 1 187 ? 9.367 -1.868 -0.67 1 91.19 187 HIS B CA 1
ATOM 3978 C C . HIS B 1 187 ? 8.414 -2.875 -1.302 1 91.19 187 HIS B C 1
ATOM 3980 O O . HIS B 1 187 ? 7.938 -2.668 -2.42 1 91.19 187 HIS B O 1
ATOM 3986 N N . GLY B 1 188 ? 8.102 -3.916 -0.634 1 87.62 188 GLY B N 1
ATOM 3987 C CA . GLY B 1 188 ? 7.191 -5 -0.959 1 87.62 188 GLY B CA 1
ATOM 3988 C C . GLY B 1 188 ? 7.051 -6.02 0.156 1 87.62 188 GLY B C 1
ATOM 3989 O O . GLY B 1 188 ? 7.121 -5.668 1.336 1 87.62 188 GLY B O 1
ATOM 3990 N N . PRO B 1 189 ? 6.75 -7.262 -0.284 1 83.56 189 PRO B N 1
ATOM 3991 C CA . PRO B 1 189 ? 6.789 -8.281 0.769 1 83.56 189 PRO B CA 1
ATOM 3992 C C . PRO B 1 189 ? 8.141 -8.344 1.473 1 83.56 189 PRO B C 1
ATOM 3994 O O . PRO B 1 189 ? 8.195 -8.539 2.689 1 83.56 189 PRO B O 1
ATOM 3997 N N . ALA B 1 190 ? 9.125 -8.227 0.675 1 87.75 190 ALA B N 1
ATOM 3998 C CA . ALA B 1 190 ? 10.461 -7.949 1.186 1 87.75 190 ALA B CA 1
ATOM 3999 C C . ALA B 1 190 ? 10.953 -6.586 0.706 1 87.75 190 ALA B C 1
ATOM 4001 O O . ALA B 1 190 ? 10.5 -6.078 -0.321 1 87.75 190 ALA B O 1
ATOM 4002 N N . THR B 1 191 ? 11.758 -5.984 1.504 1 92.25 191 THR B N 1
ATOM 4003 C CA . THR B 1 191 ? 12.336 -4.703 1.114 1 92.25 191 THR B CA 1
ATOM 4004 C C . THR B 1 191 ? 13.773 -4.883 0.641 1 92.25 191 THR B C 1
ATOM 4006 O O . THR B 1 191 ? 14.547 -5.629 1.251 1 92.25 191 THR B O 1
ATOM 4009 N N . TYR B 1 192 ? 14.133 -4.199 -0.448 1 94.5 192 TYR B N 1
ATOM 4010 C CA . TYR B 1 192 ? 15.453 -4.34 -1.047 1 94.5 192 TYR B CA 1
ATOM 4011 C C . TYR B 1 192 ? 16.156 -2.988 -1.158 1 94.5 192 TYR B C 1
ATOM 4013 O O . TYR B 1 192 ? 15.539 -2.004 -1.586 1 94.5 192 TYR B O 1
ATOM 4021 N N . LEU B 1 193 ? 17.344 -3.016 -0.771 1 96.81 193 LEU B N 1
ATOM 4022 C CA . LEU B 1 193 ? 18.266 -1.948 -1.146 1 96.81 193 LEU B CA 1
ATOM 4023 C C . LEU B 1 193 ? 18.906 -2.227 -2.506 1 96.81 193 LEU B C 1
ATOM 4025 O O . LEU B 1 193 ? 19.391 -3.328 -2.752 1 96.81 193 LEU B O 1
ATOM 4029 N N . ILE B 1 194 ? 18.75 -1.24 -3.389 1 97.31 194 ILE B N 1
ATOM 4030 C CA . ILE B 1 194 ? 19.516 -1.312 -4.629 1 97.31 194 ILE B CA 1
ATOM 4031 C C . ILE B 1 194 ? 20.844 -0.556 -4.465 1 97.31 194 ILE B C 1
ATOM 4033 O O . ILE B 1 194 ? 20.844 0.664 -4.285 1 97.31 194 ILE B O 1
ATOM 4037 N N . GLY B 1 195 ? 21.891 -1.356 -4.52 1 97.56 195 GLY B N 1
ATOM 4038 C CA . GLY B 1 195 ? 23.203 -0.782 -4.246 1 97.56 195 GLY B CA 1
ATOM 4039 C C . GLY B 1 195 ? 24.172 -0.928 -5.406 1 97.56 195 GLY B C 1
ATOM 4040 O O . GLY B 1 195 ? 24.25 -1.992 -6.023 1 97.56 195 GLY B O 1
ATOM 4041 N N . LYS B 1 196 ? 24.844 0.14 -5.707 1 97.19 196 LYS B N 1
ATOM 4042 C CA . LYS B 1 196 ? 25.922 0.143 -6.684 1 97.19 196 LYS B CA 1
ATOM 4043 C C . LYS B 1 196 ? 27.281 0.189 -6 1 97.19 196 LYS B C 1
ATOM 4045 O O . LYS B 1 196 ? 27.484 0.968 -5.066 1 97.19 196 LYS B O 1
ATOM 4050 N N . ILE B 1 197 ? 28.219 -0.681 -6.426 1 95.94 197 ILE B N 1
ATOM 4051 C CA . ILE B 1 197 ? 29.562 -0.661 -5.879 1 95.94 197 ILE B CA 1
ATOM 4052 C C . ILE B 1 197 ? 30.297 0.588 -6.363 1 95.94 197 ILE B C 1
ATOM 4054 O O . ILE B 1 197 ? 30.438 0.808 -7.57 1 95.94 197 ILE B O 1
ATOM 4058 N N . PRO B 1 198 ? 30.766 1.33 -5.445 1 94.69 198 PRO B N 1
ATOM 4059 C CA . PRO B 1 198 ? 31.438 2.564 -5.855 1 94.69 198 PRO B CA 1
ATOM 4060 C C . PRO B 1 198 ? 32.719 2.307 -6.66 1 94.69 198 PRO B C 1
ATOM 4062 O O . PRO B 1 198 ? 33.438 1.361 -6.371 1 94.69 198 PRO B O 1
ATOM 4065 N N . GLY B 1 199 ? 32.938 3.125 -7.656 1 90.44 199 GLY B N 1
ATOM 4066 C CA . GLY B 1 199 ? 34.188 3.098 -8.414 1 90.44 199 GLY B CA 1
ATOM 4067 C C . GLY B 1 199 ? 34.219 1.972 -9.43 1 90.44 199 GLY B C 1
ATOM 4068 O O . GLY B 1 199 ? 35.219 1.8 -10.125 1 90.44 199 GLY B O 1
ATOM 4069 N N . ARG B 1 200 ? 33.219 1.158 -9.492 1 87.38 200 ARG B N 1
ATOM 4070 C CA . ARG B 1 200 ? 33.156 0.068 -10.461 1 87.38 200 ARG B CA 1
ATOM 4071 C C . ARG B 1 200 ? 32 0.259 -11.43 1 87.38 200 ARG B C 1
ATOM 4073 O O . ARG B 1 200 ? 31 0.893 -11.094 1 87.38 200 ARG B O 1
ATOM 4080 N N . ASP B 1 201 ? 32.281 -0.139 -12.594 1 86.75 201 ASP B N 1
ATOM 4081 C CA . ASP B 1 201 ? 31.219 -0.053 -13.594 1 86.75 201 ASP B CA 1
ATOM 4082 C C . ASP B 1 201 ? 30.375 -1.326 -13.617 1 86.75 201 ASP B C 1
ATOM 4084 O O . ASP B 1 201 ? 30.344 -2.031 -14.633 1 86.75 201 ASP B O 1
ATOM 4088 N N . LEU B 1 202 ? 29.844 -1.677 -12.508 1 88.81 202 LEU B N 1
ATOM 4089 C CA . LEU B 1 202 ? 28.953 -2.822 -12.367 1 88.81 202 LEU B CA 1
ATOM 4090 C C . LEU B 1 202 ? 27.516 -2.369 -12.18 1 88.81 202 LEU B C 1
ATOM 4092 O O . LEU B 1 202 ? 27.266 -1.29 -11.633 1 88.81 202 LEU B O 1
ATOM 4096 N N . GLU B 1 203 ? 26.656 -3.096 -12.688 1 90.88 203 GLU B N 1
ATOM 4097 C CA . GLU B 1 203 ? 25.234 -2.809 -12.5 1 90.88 203 GLU B CA 1
ATOM 4098 C C . GLU B 1 203 ? 24.844 -2.9 -11.023 1 90.88 203 GLU B C 1
ATOM 4100 O O . GLU B 1 203 ? 25.375 -3.736 -10.289 1 90.88 203 GLU B O 1
ATOM 4105 N N . PRO B 1 204 ? 23.969 -2.037 -10.594 1 94.88 204 PRO B N 1
ATOM 4106 C CA . PRO B 1 204 ? 23.469 -2.143 -9.219 1 94.88 204 PRO B CA 1
ATOM 4107 C C . PRO B 1 204 ? 22.844 -3.504 -8.914 1 94.88 204 PRO B C 1
ATOM 4109 O O . PRO B 1 204 ? 22.312 -4.156 -9.82 1 94.88 204 PRO B O 1
ATOM 4112 N N . ALA B 1 205 ? 22.969 -3.896 -7.672 1 94 205 ALA B N 1
ATOM 4113 C CA . ALA B 1 205 ? 22.438 -5.188 -7.246 1 94 205 ALA B CA 1
ATOM 4114 C C . ALA B 1 205 ? 21.469 -5.023 -6.086 1 94 205 ALA B C 1
ATOM 4116 O O . ALA B 1 205 ? 21.609 -4.105 -5.273 1 94 205 ALA B O 1
ATOM 4117 N N . PRO B 1 206 ? 20.469 -5.938 -6.051 1 94.88 206 PRO B N 1
ATOM 4118 C CA . PRO B 1 206 ? 19.547 -5.891 -4.914 1 94.88 206 PRO B CA 1
ATOM 4119 C C . PRO B 1 206 ? 20.109 -6.559 -3.666 1 94.88 206 PRO B C 1
ATOM 4121 O O . PRO B 1 206 ? 20.734 -7.617 -3.76 1 94.88 206 PRO B O 1
ATOM 4124 N N . TYR B 1 207 ? 19.969 -5.926 -2.514 1 95.19 207 TYR B N 1
ATOM 4125 C CA . TYR B 1 207 ? 20.281 -6.453 -1.192 1 95.19 207 TYR B CA 1
ATOM 4126 C C . TYR B 1 207 ? 19.047 -6.477 -0.302 1 95.19 207 TYR B C 1
ATOM 4128 O O . TYR B 1 207 ? 18.516 -5.426 0.047 1 95.19 207 TYR B O 1
ATOM 4136 N N . ARG B 1 208 ? 18.656 -7.707 0.007 1 93.69 208 ARG B N 1
ATOM 4137 C CA . ARG B 1 208 ? 17.5 -7.809 0.892 1 93.69 208 ARG B CA 1
ATOM 4138 C C . ARG B 1 208 ? 17.812 -7.242 2.271 1 93.69 208 ARG B C 1
ATOM 4140 O O . ARG B 1 208 ? 18.875 -7.535 2.846 1 93.69 208 ARG B O 1
ATOM 4147 N N . LEU B 1 209 ? 16.922 -6.457 2.859 1 93.38 209 LEU B N 1
ATOM 4148 C CA . LEU B 1 209 ? 17.219 -5.699 4.066 1 93.38 209 LEU B CA 1
ATOM 4149 C C . LEU B 1 209 ? 17.344 -6.625 5.273 1 93.38 209 LEU B C 1
ATOM 4151 O O . LEU B 1 209 ? 18.156 -6.363 6.172 1 93.38 209 LEU B O 1
ATOM 4155 N N . ASP B 1 210 ? 16.531 -7.684 5.289 1 89.06 210 ASP B N 1
ATOM 4156 C CA . ASP B 1 210 ? 16.547 -8.562 6.457 1 89.06 210 ASP B CA 1
ATOM 4157 C C . ASP B 1 210 ? 17.859 -9.344 6.531 1 89.06 210 ASP B C 1
ATOM 4159 O O . ASP B 1 210 ? 18.141 -9.992 7.543 1 89.06 210 ASP B O 1
ATOM 4163 N N . ARG B 1 211 ? 18.688 -9.281 5.496 1 92.19 211 ARG B N 1
ATOM 4164 C CA . ARG B 1 211 ? 19.969 -9.977 5.457 1 92.19 211 ARG B CA 1
ATOM 4165 C C . ARG B 1 211 ? 21.125 -9.008 5.664 1 92.19 211 ARG B C 1
ATOM 4167 O O . ARG B 1 211 ? 22.297 -9.391 5.574 1 92.19 211 ARG B O 1
ATOM 4174 N N . ILE B 1 212 ? 20.781 -7.781 5.852 1 95.12 212 ILE B N 1
ATOM 4175 C CA . ILE B 1 212 ? 21.766 -6.742 6.141 1 95.12 212 ILE B CA 1
ATOM 4176 C C . ILE B 1 212 ? 22.016 -6.672 7.645 1 95.12 212 ILE B C 1
ATOM 4178 O O . ILE B 1 212 ? 21.078 -6.625 8.438 1 95.12 212 ILE B O 1
ATOM 4182 N N . ILE B 1 213 ? 23.266 -6.703 7.977 1 94.31 213 ILE B N 1
ATOM 4183 C CA . ILE B 1 213 ? 23.672 -6.66 9.375 1 94.31 213 ILE B CA 1
ATOM 4184 C C . ILE B 1 213 ? 24.516 -5.41 9.625 1 94.31 213 ILE B C 1
ATOM 4186 O O . ILE B 1 213 ? 25.438 -5.109 8.859 1 94.31 213 ILE B O 1
ATOM 4190 N N . ALA B 1 214 ? 24.203 -4.641 10.656 1 94.75 214 ALA B N 1
ATOM 4191 C CA . ALA B 1 214 ? 24.969 -3.508 11.148 1 94.75 214 ALA B CA 1
ATOM 4192 C C . ALA B 1 214 ? 25.172 -2.453 10.062 1 94.75 214 ALA B C 1
ATOM 4194 O O . ALA B 1 214 ? 26.297 -2.043 9.781 1 94.75 214 ALA B O 1
ATOM 4195 N N . ALA B 1 215 ? 24.062 -2.018 9.461 1 97.19 215 ALA B N 1
ATOM 4196 C CA . ALA B 1 215 ? 24.125 -0.974 8.438 1 97.19 215 ALA B CA 1
ATOM 4197 C C . ALA B 1 215 ? 24.516 0.369 9.055 1 97.19 215 ALA B C 1
ATOM 4199 O O . ALA B 1 215 ? 24.062 0.716 10.141 1 97.19 215 ALA B O 1
ATOM 4200 N N . ARG B 1 216 ? 25.375 1.072 8.391 1 97.38 216 ARG B N 1
ATOM 4201 C CA . ARG B 1 216 ? 25.75 2.414 8.828 1 97.38 216 ARG B CA 1
ATOM 4202 C C . ARG B 1 216 ? 26.078 3.303 7.633 1 97.38 216 ARG B C 1
ATOM 4204 O O . ARG B 1 216 ? 26.594 2.824 6.621 1 97.38 216 ARG B O 1
ATOM 4211 N N . VAL B 1 217 ? 25.797 4.539 7.77 1 97.75 217 VAL B N 1
ATOM 4212 C CA . VAL B 1 217 ? 26.188 5.523 6.77 1 97.75 217 VAL B CA 1
ATOM 4213 C C . VAL B 1 217 ? 27.719 5.633 6.727 1 97.75 217 VAL B C 1
ATOM 4215 O O . VAL B 1 217 ? 28.359 5.773 7.766 1 97.75 217 VAL B O 1
ATOM 4218 N N . SER B 1 218 ? 28.234 5.566 5.555 1 96.88 218 SER B N 1
ATOM 4219 C CA . SER B 1 218 ? 29.672 5.609 5.363 1 96.88 218 SER B CA 1
ATOM 4220 C C . SER B 1 218 ? 30.203 7.039 5.406 1 96.88 218 SER B C 1
ATOM 4222 O O . SER B 1 218 ? 29.422 7.992 5.402 1 96.88 218 SER B O 1
ATOM 4224 N N . ASN B 1 219 ? 31.547 7.129 5.496 1 96.12 219 ASN B N 1
ATOM 4225 C CA . ASN B 1 219 ? 32.188 8.422 5.355 1 96.12 219 ASN B CA 1
ATOM 4226 C C . ASN B 1 219 ? 32.625 8.672 3.912 1 96.12 219 ASN B C 1
ATOM 4228 O O . ASN B 1 219 ? 33.219 9.719 3.609 1 96.12 219 ASN B O 1
ATOM 4232 N N . GLN B 1 220 ? 32.281 7.805 3.064 1 96.81 220 GLN B N 1
ATOM 4233 C CA . GLN B 1 220 ? 32.594 7.945 1.646 1 96.81 220 GLN B CA 1
ATOM 4234 C C . GLN B 1 220 ? 31.406 8.508 0.876 1 96.81 220 GLN B C 1
ATOM 4236 O O . GLN B 1 220 ? 30.297 7.996 0.986 1 96.81 220 GLN B O 1
ATOM 4241 N N . PRO B 1 221 ? 31.719 9.516 0.102 1 97 221 PRO B N 1
ATOM 4242 C CA . PRO B 1 221 ? 30.625 10.055 -0.705 1 97 221 PRO B CA 1
ATOM 4243 C C . PRO B 1 221 ? 30.141 9.078 -1.77 1 97 221 PRO B C 1
ATOM 4245 O O . PRO B 1 221 ? 30.922 8.305 -2.314 1 97 221 PRO B O 1
ATOM 4248 N N . GLY B 1 222 ? 28.859 9.086 -2.039 1 96.88 222 GLY B N 1
ATOM 4249 C CA . GLY B 1 222 ? 28.203 8.273 -3.053 1 96.88 222 GLY B CA 1
ATOM 425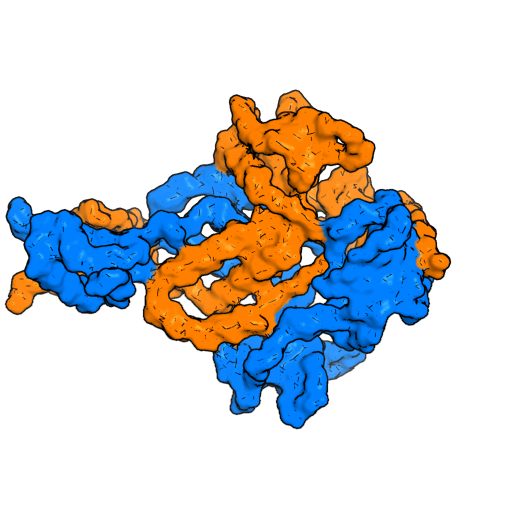0 C C . GLY B 1 222 ? 26.719 8.57 -3.184 1 96.88 222 GLY B C 1
ATOM 4251 O O . GLY B 1 222 ? 25.953 8.297 -2.264 1 96.88 222 GLY B O 1
ATOM 4252 N N . ALA B 1 223 ? 26.391 9.102 -4.34 1 95.62 223 ALA B N 1
ATOM 4253 C CA . ALA B 1 223 ? 24.984 9.43 -4.609 1 95.62 223 ALA B CA 1
ATOM 4254 C C . ALA B 1 223 ? 24.562 8.906 -5.977 1 95.62 223 ALA B C 1
ATOM 4256 O O . ALA B 1 223 ? 25.391 8.695 -6.859 1 95.62 223 ALA B O 1
ATOM 4257 N N . ALA B 1 224 ? 23.266 8.672 -6.059 1 95.75 224 ALA B N 1
ATOM 4258 C CA . ALA B 1 224 ? 22.734 8.281 -7.367 1 95.75 224 ALA B CA 1
ATOM 4259 C C . ALA B 1 224 ? 22.953 9.391 -8.398 1 95.75 224 ALA B C 1
ATOM 4261 O O . ALA B 1 224 ? 22.734 10.57 -8.102 1 95.75 224 ALA B O 1
ATOM 4262 N N . GLY B 1 225 ? 23.422 9.062 -9.539 1 93.56 225 GLY B N 1
ATOM 4263 C CA . GLY B 1 225 ? 23.625 10.023 -10.609 1 93.56 225 GLY B CA 1
ATOM 4264 C C . GLY B 1 225 ? 22.359 10.734 -11.031 1 93.56 225 GLY B C 1
ATOM 4265 O O . GLY B 1 225 ? 21.25 10.227 -10.82 1 93.56 225 GLY B O 1
ATOM 4266 N N . GLU B 1 226 ? 22.484 11.836 -11.641 1 91.88 226 GLU B N 1
ATOM 4267 C CA . GLU B 1 226 ? 21.344 12.641 -12.078 1 91.88 226 GLU B CA 1
ATOM 4268 C C . GLU B 1 226 ? 20.531 11.906 -13.133 1 91.88 226 GLU B C 1
ATOM 4270 O O . GLU B 1 226 ? 19.312 12.086 -13.219 1 91.88 226 GLU B O 1
ATOM 4275 N N . ASP B 1 227 ? 21.156 11.031 -13.812 1 93.69 227 ASP B N 1
ATOM 4276 C CA . ASP B 1 227 ? 20.484 10.336 -14.906 1 93.69 227 ASP B CA 1
ATOM 4277 C C . ASP B 1 227 ? 19.938 8.992 -14.438 1 93.69 227 ASP B C 1
ATOM 4279 O O . ASP B 1 227 ? 19.297 8.273 -15.211 1 93.69 227 ASP B O 1
ATOM 4283 N N . TRP B 1 228 ? 20.219 8.719 -13.18 1 95.5 228 TRP B N 1
ATOM 4284 C CA . TRP B 1 228 ? 19.734 7.453 -12.641 1 95.5 228 TRP B CA 1
ATOM 4285 C C . TRP B 1 228 ? 18.203 7.445 -12.555 1 95.5 228 TRP B C 1
ATOM 4287 O O . TRP B 1 228 ? 17.609 8.391 -12.039 1 95.5 228 TRP B O 1
ATOM 4297 N N . ASP B 1 229 ? 17.609 6.379 -13.109 1 94.5 229 ASP B N 1
ATOM 4298 C CA . ASP B 1 229 ? 16.156 6.211 -13.109 1 94.5 229 ASP B CA 1
ATOM 4299 C C . ASP B 1 229 ? 15.766 4.863 -12.508 1 94.5 229 ASP B C 1
ATOM 4301 O O . ASP B 1 229 ? 15.844 3.832 -13.18 1 94.5 229 ASP B O 1
ATOM 4305 N N . LEU B 1 230 ? 15.328 4.895 -11.25 1 94.12 230 LEU B N 1
ATOM 4306 C CA . LEU B 1 230 ? 14.977 3.676 -10.531 1 94.12 230 LEU B CA 1
ATOM 4307 C C . LEU B 1 230 ? 13.836 2.943 -11.227 1 94.12 230 LEU B C 1
ATOM 4309 O O . LEU B 1 230 ? 13.836 1.712 -11.297 1 94.12 230 LEU B O 1
ATOM 4313 N N . ASP B 1 231 ? 12.844 3.633 -11.758 1 90.94 231 ASP B N 1
ATOM 4314 C CA . ASP B 1 231 ? 11.719 3.021 -12.453 1 90.94 231 ASP B CA 1
ATOM 4315 C C . ASP B 1 231 ? 12.188 2.25 -13.688 1 90.94 231 ASP B C 1
ATOM 4317 O O . ASP B 1 231 ? 11.711 1.144 -13.953 1 90.94 231 ASP B O 1
ATOM 4321 N N . GLN B 1 232 ? 13.109 2.865 -14.383 1 90 232 GLN B N 1
ATOM 4322 C CA . GLN B 1 232 ? 13.672 2.186 -15.547 1 90 232 GLN B CA 1
ATOM 4323 C C . GLN B 1 232 ? 14.422 0.923 -15.141 1 90 232 GLN B C 1
ATOM 4325 O O . GLN B 1 232 ? 14.305 -0.117 -15.789 1 90 232 GLN B O 1
ATOM 4330 N N . TRP B 1 233 ? 15.203 1.051 -14.117 1 91.81 233 TRP B N 1
ATOM 4331 C CA . TRP B 1 233 ? 15.922 -0.107 -13.602 1 91.81 233 TRP B CA 1
ATOM 4332 C C . TRP B 1 233 ? 14.961 -1.225 -13.219 1 91.81 233 TRP B C 1
ATOM 4334 O O . TRP B 1 233 ? 15.172 -2.387 -13.57 1 91.81 233 TRP B O 1
ATOM 4344 N N . MET B 1 234 ? 13.891 -0.912 -12.562 1 90.44 234 MET B N 1
ATOM 4345 C CA . MET B 1 234 ? 12.898 -1.879 -12.102 1 90.44 234 MET B CA 1
ATOM 4346 C C . MET B 1 234 ? 12.195 -2.533 -13.281 1 90.44 234 MET B C 1
ATOM 4348 O O . MET B 1 234 ? 11.789 -3.693 -13.203 1 90.44 234 MET B O 1
ATOM 4352 N N . SER B 1 235 ? 12.008 -1.826 -14.359 1 86.94 235 SER B N 1
ATOM 4353 C CA . SER B 1 235 ? 11.234 -2.311 -15.5 1 86.94 235 SER B CA 1
ATOM 4354 C C . SER B 1 235 ? 12.008 -3.367 -16.281 1 86.94 235 SER B C 1
ATOM 4356 O O . SER B 1 235 ? 11.438 -4.074 -17.109 1 86.94 235 SER B O 1
ATOM 4358 N N . ALA B 1 236 ? 13.242 -3.551 -15.969 1 85.19 236 ALA B N 1
ATOM 4359 C CA . ALA B 1 236 ? 14.078 -4.492 -16.719 1 85.19 236 ALA B CA 1
ATOM 4360 C C . ALA B 1 236 ? 13.859 -5.922 -16.219 1 85.19 236 ALA B C 1
ATOM 4362 O O . ALA B 1 236 ? 14.289 -6.879 -16.875 1 85.19 236 ALA B O 1
ATOM 4363 N N . SER B 1 237 ? 13.227 -6.043 -15.125 1 85 237 SER B N 1
ATOM 4364 C CA . SER B 1 237 ? 12.953 -7.371 -14.578 1 85 237 SER B CA 1
ATOM 4365 C C . SER B 1 237 ? 11.5 -7.5 -14.133 1 85 237 SER B C 1
ATOM 4367 O O . SER B 1 237 ? 10.891 -6.523 -13.688 1 85 237 SER B O 1
ATOM 4369 N N . PHE B 1 238 ? 11 -8.695 -14.312 1 86.12 238 PHE B N 1
ATOM 4370 C CA . PHE B 1 238 ? 9.641 -8.984 -13.852 1 86.12 238 PHE B CA 1
ATOM 4371 C C . PHE B 1 238 ? 9.547 -8.875 -12.336 1 86.12 238 PHE B C 1
ATOM 4373 O O . PHE B 1 238 ? 8.555 -8.375 -11.805 1 86.12 238 PHE B O 1
ATOM 4380 N N . GLY B 1 239 ? 10.578 -9.305 -11.68 1 81.56 239 GLY B N 1
ATOM 4381 C CA . GLY B 1 239 ? 10.742 -9.133 -10.242 1 81.56 239 GLY B CA 1
ATOM 4382 C C . GLY B 1 239 ? 11.891 -8.203 -9.883 1 81.56 239 GLY B C 1
ATOM 4383 O O . GLY B 1 239 ? 12.188 -7.262 -10.617 1 81.56 239 GLY B O 1
ATOM 4384 N N . ILE B 1 240 ? 12.391 -8.398 -8.656 1 79.12 240 ILE B N 1
ATOM 4385 C CA . ILE B 1 240 ? 13.43 -7.508 -8.148 1 79.12 240 ILE B CA 1
ATOM 4386 C C . ILE B 1 240 ? 14.805 -8.008 -8.602 1 79.12 240 ILE B C 1
ATOM 4388 O O . ILE B 1 240 ? 15.727 -7.211 -8.789 1 79.12 240 ILE B O 1
ATOM 4392 N N . TRP B 1 241 ? 14.938 -9.289 -8.969 1 78.31 241 TRP B N 1
ATOM 4393 C CA . TRP B 1 241 ? 16.25 -9.859 -9.281 1 78.31 241 TRP B CA 1
ATOM 4394 C C . TRP B 1 241 ? 16.609 -9.617 -10.75 1 78.31 241 TRP B C 1
ATOM 4396 O O . TRP B 1 241 ? 15.75 -9.734 -11.625 1 78.31 241 TRP B O 1
ATOM 4406 N N . ARG B 1 242 ? 17.828 -9.219 -10.797 1 77.75 242 ARG B N 1
ATOM 4407 C CA . ARG B 1 242 ? 18.297 -8.922 -12.148 1 77.75 242 ARG B CA 1
ATOM 4408 C C . ARG B 1 242 ? 18.859 -10.18 -12.812 1 77.75 242 ARG B C 1
ATOM 4410 O O . ARG B 1 242 ? 19.656 -10.898 -12.219 1 77.75 242 ARG B O 1
ATOM 4417 N N . GLU B 1 243 ? 18.234 -10.531 -13.844 1 81.62 243 GLU B N 1
ATOM 4418 C CA . GLU B 1 243 ? 18.703 -11.609 -14.711 1 81.62 243 GLU B CA 1
ATOM 4419 C C . GLU B 1 243 ? 18.766 -11.156 -16.172 1 81.62 243 GLU B C 1
ATOM 4421 O O . GLU B 1 243 ? 18.406 -10.023 -16.484 1 81.62 243 GLU B O 1
ATOM 4426 N N . GLU B 1 244 ? 19.375 -12.016 -16.891 1 84.69 244 GLU B N 1
ATOM 4427 C CA . GLU B 1 244 ? 19.406 -11.742 -18.328 1 84.69 244 GLU B CA 1
ATOM 4428 C C . GLU B 1 244 ? 17.984 -11.5 -18.859 1 84.69 244 GLU B C 1
ATOM 4430 O O . GLU B 1 244 ? 17.047 -12.188 -18.469 1 84.69 244 GLU B O 1
ATOM 4435 N N . GLY B 1 245 ? 17.938 -10.477 -19.656 1 90.69 245 GLY B N 1
ATOM 4436 C CA . GLY B 1 245 ? 16.656 -10.148 -20.266 1 90.69 245 GLY B CA 1
ATOM 4437 C C . GLY B 1 245 ? 16.344 -10.992 -21.484 1 90.69 245 GLY B C 1
ATOM 4438 O O . GLY B 1 245 ? 17.25 -11.359 -22.234 1 90.69 245 GLY B O 1
ATOM 4439 N N . TYR B 1 246 ? 15.07 -11.359 -21.609 1 95.56 246 TYR B N 1
ATOM 4440 C CA . TYR B 1 246 ? 14.562 -12.102 -22.75 1 95.56 246 TYR B CA 1
ATOM 4441 C C . TYR B 1 246 ? 13.391 -11.367 -23.406 1 95.56 246 TYR B C 1
ATOM 4443 O O . TYR B 1 246 ? 12.711 -10.57 -22.75 1 95.56 246 TYR B O 1
ATOM 4451 N N . GLU B 1 247 ? 13.273 -11.578 -24.672 1 96.94 247 GLU B N 1
ATOM 4452 C CA . GLU B 1 247 ? 12.039 -11.156 -25.328 1 96.94 247 GLU B CA 1
ATOM 4453 C C . GLU B 1 247 ? 10.898 -12.125 -25.031 1 96.94 247 GLU B C 1
ATOM 4455 O O . GLU B 1 247 ? 10.859 -13.234 -25.562 1 96.94 247 GLU B O 1
ATOM 4460 N N . ILE B 1 248 ? 9.961 -11.664 -24.203 1 97.75 248 ILE B N 1
ATOM 4461 C CA . ILE B 1 248 ? 8.836 -12.492 -23.797 1 97.75 248 ILE B CA 1
ATOM 4462 C C . ILE B 1 248 ? 7.66 -12.273 -24.75 1 97.75 248 ILE B C 1
ATOM 4464 O O . ILE B 1 248 ? 7.262 -11.133 -25 1 97.75 248 ILE B O 1
ATOM 4468 N N . VAL B 1 249 ? 7.164 -13.359 -25.312 1 98.5 249 VAL B N 1
ATOM 4469 C CA . VAL B 1 249 ? 5.992 -13.312 -26.188 1 98.5 249 VAL B CA 1
ATOM 4470 C C . VAL B 1 249 ? 4.93 -14.281 -25.672 1 98.5 249 VAL B C 1
ATOM 4472 O O . VAL B 1 249 ? 5.168 -15.492 -25.594 1 98.5 249 VAL B O 1
ATOM 4475 N N . LEU B 1 250 ? 3.785 -13.766 -25.344 1 98.25 250 LEU B N 1
ATOM 4476 C CA . LEU B 1 250 ? 2.664 -14.547 -24.828 1 98.25 250 LEU B CA 1
ATOM 4477 C C . LEU B 1 250 ? 1.464 -14.461 -25.766 1 98.25 250 LEU B C 1
ATOM 4479 O O . LEU B 1 250 ? 1.187 -13.406 -26.328 1 98.25 250 LEU B O 1
ATOM 4483 N N . ARG B 1 251 ? 0.817 -15.562 -25.969 1 97.94 251 ARG B N 1
ATOM 4484 C CA . ARG B 1 251 ? -0.43 -15.609 -26.719 1 97.94 251 ARG B CA 1
ATOM 4485 C C . ARG B 1 251 ? -1.614 -15.906 -25.812 1 97.94 251 ARG B C 1
ATOM 4487 O O . ARG B 1 251 ? -1.615 -16.906 -25.094 1 97.94 251 ARG B O 1
ATOM 4494 N N . VAL B 1 252 ? -2.572 -15.039 -25.844 1 97.81 252 VAL B N 1
ATOM 4495 C CA . VAL B 1 252 ? -3.74 -15.172 -24.969 1 97.81 252 VAL B CA 1
ATOM 4496 C C . VAL B 1 252 ? -4.934 -15.664 -25.781 1 97.81 252 VAL B C 1
ATOM 4498 O O . VAL B 1 252 ? -5.254 -15.102 -26.844 1 97.81 252 VAL B O 1
ATOM 4501 N N . ALA B 1 253 ? -5.586 -16.672 -25.312 1 96 253 ALA B N 1
ATOM 4502 C CA . ALA B 1 253 ? -6.75 -17.25 -25.984 1 96 253 ALA B CA 1
ATOM 4503 C C . ALA B 1 253 ? -7.875 -16.234 -26.109 1 96 253 ALA B C 1
ATOM 4505 O O . ALA B 1 253 ? -7.945 -15.281 -25.328 1 96 253 ALA B O 1
ATOM 4506 N N . HIS B 1 254 ? -8.742 -16.484 -27.031 1 95.31 254 HIS B N 1
ATOM 4507 C CA . HIS B 1 254 ? -9.844 -15.594 -27.344 1 95.31 254 HIS B CA 1
ATOM 4508 C C . HIS B 1 254 ? -10.734 -15.352 -26.125 1 95.31 254 HIS B C 1
ATOM 4510 O O . HIS B 1 254 ? -11.102 -14.211 -25.828 1 95.31 254 HIS B O 1
ATOM 4516 N N . GLU B 1 255 ? -10.969 -16.375 -25.391 1 92.81 255 GLU B N 1
ATOM 4517 C CA . GLU B 1 255 ? -11.906 -16.312 -24.281 1 92.81 255 GLU B CA 1
ATOM 4518 C C . GLU B 1 255 ? -11.391 -15.406 -23.172 1 92.81 255 GLU B C 1
ATOM 4520 O O . GLU B 1 255 ? -12.172 -14.891 -22.359 1 92.81 255 GLU B O 1
ATOM 4525 N N . SER B 1 256 ? -10.062 -15.188 -23.25 1 94.69 256 SER B N 1
ATOM 4526 C CA . SER B 1 256 ? -9.461 -14.43 -22.156 1 94.69 256 SER B CA 1
ATOM 4527 C C . SER B 1 256 ? -8.844 -13.133 -22.656 1 94.69 256 SER B C 1
ATOM 4529 O O . SER B 1 256 ? -8.164 -12.438 -21.906 1 94.69 256 SER B O 1
ATOM 4531 N N . ALA B 1 257 ? -9.094 -12.82 -23.844 1 94.88 257 ALA B N 1
ATOM 4532 C CA . ALA B 1 257 ? -8.453 -11.664 -24.484 1 94.88 257 ALA B CA 1
ATOM 4533 C C . ALA B 1 257 ? -8.867 -10.367 -23.797 1 94.88 257 ALA B C 1
ATOM 4535 O O . ALA B 1 257 ? -8.023 -9.5 -23.531 1 94.88 257 ALA B O 1
ATOM 4536 N N . GLU B 1 258 ? -10.094 -10.227 -23.469 1 89.88 258 GLU B N 1
ATOM 4537 C CA . GLU B 1 258 ? -10.586 -9 -22.844 1 89.88 258 GLU B CA 1
ATOM 4538 C C . GLU B 1 258 ? -9.984 -8.82 -21.453 1 89.88 258 GLU B C 1
ATOM 4540 O O . GLU B 1 258 ? -9.625 -7.707 -21.062 1 89.88 258 GLU B O 1
ATOM 4545 N N . ARG B 1 259 ? -9.906 -9.875 -20.75 1 90.5 259 ARG B N 1
ATOM 4546 C CA . ARG B 1 259 ? -9.266 -9.828 -19.438 1 90.5 259 ARG B CA 1
ATOM 4547 C C . ARG B 1 259 ? -7.801 -9.438 -19.562 1 90.5 259 ARG B C 1
ATOM 4549 O O . ARG B 1 259 ? -7.309 -8.617 -18.781 1 90.5 259 ARG B O 1
ATOM 4556 N N . ALA B 1 260 ? -7.129 -9.984 -20.516 1 94.94 260 ALA B N 1
ATOM 4557 C CA . ALA B 1 260 ? -5.703 -9.734 -20.703 1 94.94 260 ALA B CA 1
ATOM 4558 C C . ALA B 1 260 ? -5.441 -8.281 -21.094 1 94.94 260 ALA B C 1
ATOM 4560 O O . ALA B 1 260 ? -4.41 -7.711 -20.719 1 94.94 260 ALA B O 1
ATOM 4561 N N . ARG B 1 261 ? -6.391 -7.699 -21.766 1 92.69 261 ARG B N 1
ATOM 4562 C CA . ARG B 1 261 ? -6.246 -6.301 -22.141 1 92.69 261 ARG B CA 1
ATOM 4563 C C . ARG B 1 261 ? -6.23 -5.398 -20.906 1 92.69 261 ARG B C 1
ATOM 4565 O O . ARG B 1 261 ? -5.625 -4.324 -20.938 1 92.69 261 ARG B O 1
ATOM 4572 N N . LYS B 1 262 ? -6.852 -5.887 -19.859 1 89.5 262 LYS B N 1
ATOM 4573 C CA . LYS B 1 262 ? -6.93 -5.129 -18.625 1 89.5 262 LYS B CA 1
ATOM 4574 C C . LYS B 1 262 ? -6.008 -5.719 -17.562 1 89.5 262 LYS B C 1
ATOM 4576 O O . LYS B 1 262 ? -6.336 -5.707 -16.375 1 89.5 262 LYS B O 1
ATOM 4581 N N . TRP B 1 263 ? -4.895 -6.293 -18.094 1 93.25 263 TRP B N 1
ATOM 4582 C CA . TRP B 1 263 ? -3.945 -6.949 -17.203 1 93.25 263 TRP B CA 1
ATOM 4583 C C . TRP B 1 263 ? -2.539 -6.395 -17.406 1 93.25 263 TRP B C 1
ATOM 4585 O O . TRP B 1 263 ? -2.072 -6.258 -18.531 1 93.25 263 TRP B O 1
ATOM 4595 N N . ARG B 1 264 ? -1.942 -6.043 -16.328 1 92.5 264 ARG B N 1
ATOM 4596 C CA . ARG B 1 264 ? -0.536 -5.656 -16.375 1 92.5 264 ARG B CA 1
ATOM 4597 C C . ARG B 1 264 ? 0.372 -6.867 -16.188 1 92.5 264 ARG B C 1
ATOM 4599 O O . ARG B 1 264 ? 0.62 -7.289 -15.047 1 92.5 264 ARG B O 1
ATOM 4606 N N . PHE B 1 265 ? 0.872 -7.375 -17.266 1 94.25 265 PHE B N 1
ATOM 4607 C CA . PHE B 1 265 ? 1.892 -8.414 -17.172 1 94.25 265 PHE B CA 1
ATOM 4608 C C . PHE B 1 265 ? 3.25 -7.805 -16.828 1 94.25 265 PHE B C 1
ATOM 4610 O O . PHE B 1 265 ? 3.996 -8.352 -16.016 1 94.25 265 PHE B O 1
ATOM 4617 N N . HIS B 1 266 ? 3.477 -6.691 -17.453 1 93.06 266 HIS B N 1
ATOM 4618 C CA . HIS B 1 266 ? 4.734 -5.961 -17.359 1 93.06 266 HIS B CA 1
ATOM 4619 C C . HIS B 1 266 ? 4.535 -4.473 -17.641 1 93.06 266 HIS B C 1
ATOM 4621 O O . HIS B 1 266 ? 3.689 -4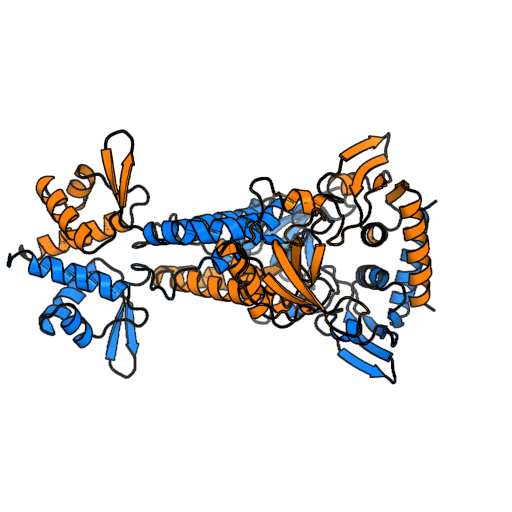.098 -18.453 1 93.06 266 HIS B O 1
ATOM 4627 N N . PRO B 1 267 ? 5.348 -3.633 -17.016 1 87.31 267 PRO B N 1
ATOM 4628 C CA . PRO B 1 267 ? 5.164 -2.191 -17.203 1 87.31 267 PRO B CA 1
ATOM 4629 C C . PRO B 1 267 ? 5.387 -1.742 -18.641 1 87.31 267 PRO B C 1
ATOM 4631 O O . PRO B 1 267 ? 4.809 -0.743 -19.078 1 87.31 267 PRO B O 1
ATOM 4634 N N . GLN B 1 268 ? 6.176 -2.387 -19.375 1 90.56 268 GLN B N 1
ATOM 4635 C CA . GLN B 1 268 ? 6.508 -1.993 -20.734 1 90.56 268 GLN B CA 1
ATOM 4636 C C . GLN B 1 268 ? 5.895 -2.957 -21.75 1 90.56 268 GLN B C 1
ATOM 4638 O O . GLN B 1 268 ? 6.449 -3.158 -22.828 1 90.56 268 GLN B O 1
ATOM 4643 N N . GLN B 1 269 ? 4.82 -3.537 -21.375 1 95.69 269 GLN B N 1
ATOM 4644 C CA . GLN B 1 269 ? 4.176 -4.512 -22.25 1 95.69 269 GLN B CA 1
ATOM 4645 C C . GLN B 1 269 ? 3.586 -3.836 -23.484 1 95.69 269 GLN B C 1
ATOM 4647 O O . GLN B 1 269 ? 3.176 -2.674 -23.422 1 95.69 269 GLN B O 1
ATOM 4652 N N . MET B 1 270 ? 3.641 -4.523 -24.578 1 96.69 270 MET B N 1
ATOM 4653 C CA . MET B 1 270 ? 2.912 -4.188 -25.797 1 96.69 270 MET B CA 1
ATOM 4654 C C . MET B 1 270 ? 1.859 -5.242 -26.125 1 96.69 270 MET B C 1
ATOM 4656 O O . MET B 1 270 ? 2.143 -6.441 -26.078 1 96.69 270 MET B O 1
ATOM 4660 N N . ILE B 1 271 ? 0.662 -4.805 -26.375 1 96.75 271 ILE B N 1
ATOM 4661 C CA . ILE B 1 271 ? -0.438 -5.727 -26.656 1 96.75 271 ILE B CA 1
ATOM 4662 C C . ILE B 1 271 ? -0.938 -5.527 -28.078 1 96.75 271 ILE B C 1
ATOM 4664 O O . ILE B 1 271 ? -1.182 -4.395 -28.5 1 96.75 271 ILE B O 1
ATOM 4668 N N . GLU B 1 272 ? -1.008 -6.543 -28.812 1 96.56 272 GLU B N 1
ATOM 4669 C CA . GLU B 1 272 ? -1.485 -6.504 -30.203 1 96.56 272 GLU B CA 1
ATOM 4670 C C . GLU B 1 272 ? -2.539 -7.578 -30.453 1 96.56 272 GLU B C 1
ATOM 4672 O O . GLU B 1 272 ? -2.422 -8.703 -29.938 1 96.56 272 GLU B O 1
ATOM 4677 N N . GLN B 1 273 ? -3.502 -7.215 -31.219 1 95.94 273 GLN B N 1
ATOM 4678 C CA . GLN B 1 273 ? -4.523 -8.172 -31.625 1 95.94 273 GLN B CA 1
ATOM 4679 C C . GLN B 1 273 ? -4.035 -9.039 -32.781 1 95.94 273 GLN B C 1
ATOM 4681 O O . GLN B 1 273 ? -3.408 -8.547 -33.719 1 95.94 273 GLN B O 1
ATOM 4686 N N . ASP B 1 274 ? -4.164 -10.305 -32.688 1 95.56 274 ASP B N 1
ATOM 4687 C CA . ASP B 1 274 ? -3.883 -11.273 -33.75 1 95.56 274 ASP B CA 1
ATOM 4688 C C . ASP B 1 274 ? -5.078 -12.195 -34 1 95.56 274 ASP B C 1
ATOM 4690 O O . ASP B 1 274 ? -5.16 -13.273 -33.406 1 95.56 274 ASP B O 1
ATOM 4694 N N . GLY B 1 275 ? -5.918 -11.828 -34.969 1 95.75 275 GLY B N 1
ATOM 4695 C CA . GLY B 1 275 ? -7.188 -12.523 -35.062 1 95.75 275 GLY B CA 1
ATOM 4696 C C . GLY B 1 275 ? -8.078 -12.367 -33.844 1 95.75 275 GLY B C 1
ATOM 4697 O O . GLY B 1 275 ? -8.375 -11.25 -33.438 1 95.75 275 GLY B O 1
ATOM 4698 N N . GLU B 1 276 ? -8.414 -13.562 -33.281 1 95.25 276 GLU B N 1
ATOM 4699 C CA . GLU B 1 276 ? -9.258 -13.539 -32.094 1 95.25 276 GLU B CA 1
ATOM 4700 C C . GLU B 1 276 ? -8.414 -13.617 -30.812 1 95.25 276 GLU B C 1
ATOM 4702 O O . GLU B 1 276 ? -8.945 -13.547 -29.703 1 95.25 276 GLU B O 1
ATOM 4707 N N . GLU B 1 277 ? -7.168 -13.766 -31.047 1 96.69 277 GLU B N 1
ATOM 4708 C CA . GLU B 1 277 ? -6.262 -13.898 -29.906 1 96.69 277 GLU B CA 1
ATOM 4709 C C . GLU B 1 277 ? -5.465 -12.609 -29.688 1 96.69 277 GLU B C 1
ATOM 4711 O O . GLU B 1 277 ? -5.586 -11.656 -30.453 1 96.69 277 GLU B O 1
ATOM 4716 N N . LEU B 1 278 ? -4.84 -12.508 -28.562 1 97.44 278 LEU B N 1
ATOM 4717 C CA . LEU B 1 278 ? -4.004 -11.359 -28.203 1 97.44 278 LEU B CA 1
ATOM 4718 C C . LEU B 1 278 ? -2.549 -11.781 -28.031 1 97.44 278 LEU B C 1
ATOM 4720 O O . LEU B 1 278 ? -2.268 -12.852 -27.484 1 97.44 278 LEU B O 1
ATOM 4724 N N . ILE B 1 279 ? -1.695 -10.922 -28.516 1 98.25 279 ILE B N 1
ATOM 4725 C CA . ILE B 1 279 ? -0.269 -11.133 -28.297 1 98.25 279 ILE B CA 1
ATOM 4726 C C . ILE B 1 279 ? 0.26 -10.078 -27.328 1 98.25 279 ILE B C 1
ATOM 4728 O O . ILE B 1 279 ? 0.029 -8.883 -27.516 1 98.25 279 ILE B O 1
ATOM 4732 N N . VAL B 1 280 ? 0.873 -10.523 -26.281 1 98.06 280 VAL B N 1
ATOM 4733 C CA . VAL B 1 280 ? 1.518 -9.648 -25.312 1 98.06 280 VAL B CA 1
ATOM 4734 C C . VAL B 1 280 ? 3.035 -9.797 -25.406 1 98.06 280 VAL B C 1
ATOM 4736 O O . VAL B 1 280 ? 3.561 -10.906 -25.328 1 98.06 280 VAL B O 1
ATOM 4739 N N . ARG B 1 281 ? 3.73 -8.656 -25.578 1 97.94 281 ARG B N 1
ATOM 4740 C CA . ARG B 1 281 ? 5.184 -8.664 -25.688 1 97.94 281 ARG B CA 1
ATOM 4741 C C . ARG B 1 281 ? 5.824 -7.719 -24.688 1 97.94 281 ARG B C 1
ATOM 4743 O O . ARG B 1 281 ? 5.305 -6.633 -24.422 1 97.94 281 ARG B O 1
ATOM 4750 N N . PHE B 1 282 ? 6.895 -8.18 -24.125 1 96.19 282 PHE B N 1
ATOM 4751 C CA . PHE B 1 282 ? 7.727 -7.316 -23.297 1 96.19 282 PHE B CA 1
ATOM 4752 C C . PHE B 1 282 ? 9.117 -7.914 -23.109 1 96.19 282 PHE B C 1
ATOM 4754 O O . PHE B 1 282 ? 9.344 -9.086 -23.438 1 96.19 282 PHE B O 1
ATOM 4761 N N . HIS B 1 283 ? 10.055 -7.098 -22.719 1 95.25 283 HIS B N 1
ATOM 4762 C CA . HIS B 1 283 ? 11.414 -7.527 -22.422 1 95.25 283 HIS B CA 1
ATOM 4763 C C . HIS B 1 283 ? 11.656 -7.586 -20.922 1 95.25 283 HIS B C 1
ATOM 4765 O O . HIS B 1 283 ? 11.375 -6.621 -20.203 1 95.25 283 HIS B O 1
ATOM 4771 N N . SER B 1 284 ? 12.141 -8.781 -20.516 1 94.31 284 SER B N 1
ATOM 4772 C CA . SER B 1 284 ? 12.289 -8.898 -19.062 1 94.31 284 SER B CA 1
ATOM 4773 C C . SER B 1 284 ? 13.117 -10.117 -18.688 1 94.31 284 SER B C 1
ATOM 4775 O O . SER B 1 284 ? 13.18 -11.094 -19.438 1 94.31 284 SER B O 1
ATOM 4777 N N . GLY B 1 285 ? 13.805 -9.945 -17.531 1 93.56 285 GLY B N 1
ATOM 4778 C CA . GLY B 1 285 ? 14.266 -11.133 -16.828 1 93.56 285 GLY B CA 1
ATOM 4779 C C . GLY B 1 285 ? 13.25 -11.68 -15.844 1 93.56 285 GLY B C 1
ATOM 4780 O O . GLY B 1 285 ? 12.055 -11.383 -15.953 1 93.56 285 GLY B O 1
ATOM 4781 N N . GLY B 1 286 ? 13.742 -12.594 -14.953 1 93.38 286 GLY B N 1
ATOM 4782 C CA . GLY B 1 286 ? 12.836 -13.125 -13.945 1 93.38 286 GLY B CA 1
ATOM 4783 C C . GLY B 1 286 ? 11.914 -14.195 -14.477 1 93.38 286 GLY B C 1
ATOM 4784 O O . GLY B 1 286 ? 10.703 -14.148 -14.258 1 93.38 286 GLY B O 1
ATOM 4785 N N . LEU B 1 287 ? 12.445 -15.172 -15.211 1 95.44 287 LEU B N 1
ATOM 4786 C CA . LEU B 1 287 ? 11.656 -16.188 -15.898 1 95.44 287 LEU B CA 1
ATOM 4787 C C . LEU B 1 287 ? 10.859 -17.016 -14.898 1 95.44 287 LEU B C 1
ATOM 4789 O O . LEU B 1 287 ? 9.727 -17.422 -15.18 1 95.44 287 LEU B O 1
ATOM 4793 N N . ARG B 1 288 ? 11.438 -17.234 -13.758 1 93.94 288 ARG B N 1
ATOM 4794 C CA . ARG B 1 288 ? 10.727 -18 -12.75 1 93.94 288 ARG B CA 1
ATOM 4795 C C . ARG B 1 288 ? 9.461 -17.281 -12.297 1 93.94 288 ARG B C 1
ATOM 4797 O O . ARG B 1 288 ? 8.383 -17.859 -12.258 1 93.94 288 ARG B O 1
ATOM 4804 N N . GLU B 1 289 ? 9.633 -16.016 -11.969 1 93.94 289 GLU B N 1
ATOM 4805 C CA . GLU B 1 289 ? 8.492 -15.211 -11.523 1 93.94 289 GLU B CA 1
ATOM 4806 C C . GLU B 1 289 ? 7.426 -15.109 -12.617 1 93.94 289 GLU B C 1
ATOM 4808 O O . GLU B 1 289 ? 6.23 -15.125 -12.328 1 93.94 289 GLU B O 1
ATOM 4813 N N . ILE B 1 290 ? 7.883 -14.984 -13.828 1 95.75 290 ILE B N 1
ATOM 4814 C CA . ILE B 1 290 ? 6.949 -14.922 -14.945 1 95.75 290 ILE B CA 1
ATOM 4815 C C . ILE B 1 290 ? 6.16 -16.234 -15.031 1 95.75 290 ILE B C 1
ATOM 4817 O O . ILE B 1 290 ? 4.934 -16.219 -15.125 1 95.75 290 ILE B O 1
ATOM 4821 N N . ALA B 1 291 ? 6.879 -17.375 -14.945 1 96.56 291 ALA B N 1
ATOM 4822 C CA . ALA B 1 291 ? 6.223 -18.688 -15 1 96.56 291 ALA B CA 1
ATOM 4823 C C . ALA B 1 291 ? 5.207 -18.828 -13.867 1 96.56 291 ALA B C 1
ATOM 4825 O O . ALA B 1 291 ? 4.086 -19.297 -14.086 1 96.56 291 ALA B O 1
ATOM 4826 N N . GLU B 1 292 ? 5.621 -18.406 -12.727 1 95.56 292 GLU B N 1
ATOM 4827 C CA . GLU B 1 292 ? 4.75 -18.484 -11.562 1 95.56 292 GLU B CA 1
ATOM 4828 C C . GLU B 1 292 ? 3.494 -17.641 -11.742 1 95.56 292 GLU B C 1
ATOM 4830 O O . GLU B 1 292 ? 2.393 -18.062 -11.383 1 95.56 292 GLU B O 1
ATOM 4835 N N . HIS B 1 293 ? 3.668 -16.484 -12.305 1 96.06 293 HIS B N 1
ATOM 4836 C CA . HIS B 1 293 ? 2.514 -15.641 -12.562 1 96.06 293 HIS B CA 1
ATOM 4837 C C . HIS B 1 293 ? 1.603 -16.25 -13.617 1 96.06 293 HIS B C 1
ATOM 4839 O O . HIS B 1 293 ? 0.38 -16.281 -13.453 1 96.06 293 HIS B O 1
ATOM 4845 N N . LEU B 1 294 ? 2.172 -16.797 -14.688 1 96.94 294 LEU B N 1
ATOM 4846 C CA . LEU B 1 294 ? 1.398 -17.359 -15.781 1 96.94 294 LEU B CA 1
ATOM 4847 C C . LEU B 1 294 ? 0.623 -18.594 -15.32 1 96.94 294 LEU B C 1
ATOM 4849 O O . LEU B 1 294 ? -0.428 -18.922 -15.883 1 96.94 294 LEU B O 1
ATOM 4853 N N . PHE B 1 295 ? 1.116 -19.266 -14.266 1 97.12 295 PHE B N 1
ATOM 4854 C CA . PHE B 1 295 ? 0.409 -20.406 -13.688 1 97.12 295 PHE B CA 1
ATOM 4855 C C . PHE B 1 295 ? -0.999 -20 -13.266 1 97.12 295 PHE B C 1
ATOM 4857 O O . PHE B 1 295 ? -1.933 -20.797 -13.359 1 97.12 295 PHE B O 1
ATOM 4864 N N . THR B 1 296 ? -1.204 -18.75 -12.852 1 95.12 296 THR B N 1
ATOM 4865 C CA . THR B 1 296 ? -2.498 -18.297 -12.352 1 95.12 296 THR B CA 1
ATOM 4866 C C . THR B 1 296 ? -3.502 -18.156 -13.5 1 95.12 296 THR B C 1
ATOM 4868 O O . THR B 1 296 ? -4.711 -18.062 -13.258 1 95.12 296 THR B O 1
ATOM 4871 N N . TRP B 1 297 ? -3.076 -18.266 -14.758 1 95.38 297 TRP B N 1
ATOM 4872 C CA . TRP B 1 297 ? -3.947 -18.125 -15.914 1 95.38 297 TRP B CA 1
ATOM 4873 C C . TRP B 1 297 ? -4.438 -19.484 -16.406 1 95.38 297 TRP B C 1
ATOM 4875 O O . TRP B 1 297 ? -5.301 -19.562 -17.281 1 95.38 297 TRP B O 1
ATOM 4885 N N . GLY B 1 298 ? -3.969 -20.594 -15.836 1 90.81 298 GLY B N 1
ATOM 4886 C CA . GLY B 1 298 ? -4.484 -21.922 -16.094 1 90.81 298 GLY B CA 1
ATOM 4887 C C . GLY B 1 298 ? -4.406 -22.328 -17.547 1 90.81 298 GLY B C 1
ATOM 4888 O O . GLY B 1 298 ? -5.336 -22.938 -18.078 1 90.81 298 GLY B O 1
ATOM 4889 N N . GLY B 1 299 ? -3.43 -21.891 -18.312 1 91.31 299 GLY B N 1
ATOM 4890 C CA . GLY B 1 299 ? -3.254 -22.297 -19.688 1 91.31 299 GLY B CA 1
ATOM 4891 C C . GLY B 1 299 ? -3.9 -21.359 -20.688 1 91.31 299 GLY B C 1
ATOM 4892 O O . GLY B 1 299 ? -3.764 -21.516 -21.891 1 91.31 299 GLY B O 1
ATOM 4893 N N . GLU B 1 300 ? -4.609 -20.391 -20.203 1 95.25 300 GLU B N 1
ATOM 4894 C CA . GLU B 1 300 ? -5.254 -19.406 -21.062 1 95.25 300 GLU B CA 1
ATOM 4895 C C . GLU B 1 300 ? -4.227 -18.484 -21.719 1 95.25 300 GLU B C 1
ATOM 4897 O O . GLU B 1 300 ? -4.539 -17.766 -22.672 1 95.25 300 GLU B O 1
ATOM 4902 N N . VAL B 1 301 ? -3.064 -18.5 -21.172 1 97.06 301 VAL B N 1
ATOM 4903 C CA . VAL B 1 301 ? -1.94 -17.766 -21.75 1 97.06 301 VAL B CA 1
ATOM 4904 C C . VAL B 1 301 ? -0.839 -18.734 -22.156 1 97.06 301 VAL B C 1
ATOM 4906 O O . VAL B 1 301 ? -0.271 -19.438 -21.312 1 97.06 301 VAL B O 1
ATOM 4909 N N . ARG B 1 302 ? -0.529 -18.781 -23.406 1 97.56 302 ARG B N 1
ATOM 4910 C CA . ARG B 1 302 ? 0.513 -19.656 -23.922 1 97.56 302 ARG B CA 1
ATOM 4911 C C . ARG B 1 302 ? 1.828 -18.906 -24.094 1 97.56 302 ARG B C 1
ATOM 4913 O O . ARG B 1 302 ? 1.838 -17.75 -24.531 1 97.56 302 ARG B O 1
ATOM 4920 N N . ILE B 1 303 ? 2.896 -19.609 -23.797 1 98.12 303 ILE B N 1
ATOM 4921 C CA . ILE B 1 303 ? 4.23 -19.047 -23.969 1 98.12 303 ILE B CA 1
ATOM 4922 C C . ILE B 1 303 ? 4.723 -19.297 -25.391 1 98.12 303 ILE B C 1
ATOM 4924 O O . ILE B 1 303 ? 5.082 -20.422 -25.734 1 98.12 303 ILE B O 1
ATOM 4928 N N . GLU B 1 304 ? 4.742 -18.297 -26.172 1 97.31 304 GLU B N 1
ATOM 4929 C CA . GLU B 1 304 ? 5.281 -18.438 -27.516 1 97.31 304 GLU B CA 1
ATOM 4930 C C . GLU B 1 304 ? 6.809 -18.375 -27.516 1 97.31 304 GLU B C 1
ATOM 4932 O O . GLU B 1 304 ? 7.465 -19.016 -28.328 1 97.31 304 GLU B O 1
ATOM 4937 N N . GLY B 1 305 ? 7.258 -17.484 -26.688 1 96.62 305 GLY B N 1
ATOM 4938 C CA . GLY B 1 305 ? 8.703 -17.391 -26.516 1 96.62 305 GLY B CA 1
ATOM 4939 C C . GLY B 1 305 ? 9.117 -16.578 -25.312 1 96.62 305 GLY B C 1
ATOM 4940 O O . GLY B 1 305 ? 8.305 -15.836 -24.75 1 96.62 305 GLY B O 1
ATOM 4941 N N . PRO B 1 306 ? 10.43 -16.719 -24.906 1 97.31 306 PRO B N 1
ATOM 4942 C CA . PRO B 1 306 ? 11.516 -17.547 -25.438 1 97.31 306 PRO B CA 1
ATOM 4943 C C . PRO B 1 306 ? 11.438 -19 -24.953 1 97.31 306 PRO B C 1
ATOM 4945 O O . PRO B 1 306 ? 10.648 -19.312 -24.062 1 97.31 306 PRO B O 1
ATOM 4948 N N . GLU B 1 307 ? 12.258 -19.891 -25.562 1 97.5 307 GLU B N 1
ATOM 4949 C CA . GLU B 1 307 ? 12.297 -21.297 -25.156 1 97.5 307 GLU B CA 1
ATOM 4950 C C . GLU B 1 307 ? 12.711 -21.438 -23.688 1 97.5 307 GLU B C 1
ATOM 4952 O O . GLU B 1 307 ? 12.234 -22.344 -23 1 97.5 307 GLU B O 1
ATOM 4957 N N . GLU B 1 308 ? 13.508 -20.562 -23.234 1 96.88 308 GLU B N 1
ATOM 4958 C CA . GLU B 1 308 ? 13.977 -20.578 -21.859 1 96.88 308 GLU B CA 1
ATOM 4959 C C . GLU B 1 308 ? 12.805 -20.453 -20.875 1 96.88 308 GLU B C 1
ATOM 4961 O O . GLU B 1 308 ? 12.812 -21.062 -19.812 1 96.88 308 GLU B O 1
ATOM 4966 N N . LEU B 1 309 ? 11.789 -19.656 -21.234 1 97.25 309 LEU B N 1
ATOM 4967 C CA . LEU B 1 309 ? 10.617 -19.516 -20.375 1 97.25 309 LEU B CA 1
ATOM 4968 C C . LEU B 1 309 ? 9.766 -20.781 -20.406 1 97.25 309 LEU B C 1
ATOM 4970 O O . LEU B 1 309 ? 9.227 -21.188 -19.375 1 97.25 309 LEU B O 1
ATOM 4974 N N . ARG B 1 310 ? 9.648 -21.391 -21.531 1 97.75 310 ARG B N 1
ATOM 4975 C CA . ARG B 1 310 ? 8.922 -22.656 -21.625 1 97.75 310 ARG B CA 1
ATOM 4976 C C . ARG B 1 310 ? 9.57 -23.734 -20.75 1 97.75 310 ARG B C 1
ATOM 4978 O O . ARG B 1 310 ? 8.875 -24.469 -20.047 1 97.75 310 ARG B O 1
ATOM 4985 N N . GLU B 1 311 ? 10.875 -23.766 -20.844 1 97.44 311 GLU B N 1
ATOM 4986 C CA . GLU B 1 311 ? 11.609 -24.719 -20.047 1 97.44 311 GLU B CA 1
ATOM 4987 C C . GLU B 1 311 ? 11.43 -24.453 -18.547 1 97.44 311 GLU B C 1
ATOM 4989 O O . GLU B 1 311 ? 11.258 -25.375 -17.766 1 97.44 311 GLU B O 1
ATOM 4994 N N . MET B 1 312 ? 11.484 -23.172 -18.219 1 96.31 312 MET B N 1
ATOM 4995 C CA . MET B 1 312 ? 11.258 -22.781 -16.828 1 96.31 312 MET B CA 1
ATOM 4996 C C . MET B 1 312 ? 9.883 -23.234 -16.344 1 96.31 312 MET B C 1
ATOM 4998 O O . MET B 1 312 ? 9.742 -23.797 -15.258 1 96.31 312 MET B O 1
ATOM 5002 N N . MET B 1 313 ? 8.859 -23.031 -17.141 1 96.94 313 MET B N 1
ATOM 5003 C CA . MET B 1 313 ? 7.504 -23.438 -16.797 1 96.94 313 MET B CA 1
ATOM 5004 C C . MET B 1 313 ? 7.418 -24.938 -16.609 1 96.94 313 MET B C 1
ATOM 5006 O O . MET B 1 313 ? 6.84 -25.422 -15.633 1 96.94 313 MET B O 1
ATOM 5010 N N . ARG B 1 314 ? 8.039 -25.719 -17.516 1 96.56 314 ARG B N 1
ATOM 5011 C CA . ARG B 1 314 ? 8.031 -27.172 -17.406 1 96.56 314 ARG B CA 1
ATOM 5012 C C . ARG B 1 314 ? 8.688 -27.625 -16.109 1 96.56 314 ARG B C 1
ATOM 5014 O O . ARG B 1 314 ? 8.18 -28.516 -15.43 1 96.56 314 ARG B O 1
ATOM 5021 N N . GLU B 1 315 ? 9.797 -27 -15.828 1 96.12 315 GLU B N 1
ATOM 5022 C CA . GLU B 1 315 ? 10.523 -27.328 -14.609 1 96.12 315 GLU B CA 1
ATOM 5023 C C . GLU B 1 315 ? 9.672 -27.031 -13.367 1 96.12 315 GLU B C 1
ATOM 5025 O O . GLU B 1 315 ? 9.617 -27.859 -12.445 1 96.12 315 GLU B O 1
ATOM 5030 N N . ARG B 1 316 ? 9.023 -25.875 -13.383 1 95.88 316 ARG B N 1
ATOM 5031 C CA . ARG B 1 316 ? 8.203 -25.484 -12.242 1 95.88 316 ARG B CA 1
ATOM 5032 C C . ARG B 1 316 ? 7.004 -26.406 -12.086 1 95.88 316 ARG B C 1
ATOM 5034 O O . ARG B 1 316 ? 6.629 -26.766 -10.969 1 95.88 316 ARG B O 1
ATOM 5041 N N . LEU B 1 317 ? 6.355 -26.781 -13.188 1 96.25 317 LEU B N 1
ATOM 5042 C CA . LEU B 1 317 ? 5.215 -27.703 -13.164 1 96.25 317 LEU B CA 1
ATOM 5043 C C . LEU B 1 317 ? 5.617 -29.062 -12.602 1 96.25 317 LEU B C 1
ATOM 5045 O O . LEU B 1 317 ? 4.902 -29.625 -11.773 1 96.25 317 LEU B O 1
ATOM 5049 N N . SER B 1 318 ? 6.785 -29.516 -13.055 1 94.88 318 SER B N 1
ATOM 5050 C CA . SER B 1 318 ? 7.297 -30.781 -12.57 1 94.88 318 SER B CA 1
ATOM 5051 C C . SER B 1 318 ? 7.574 -30.734 -11.07 1 94.88 318 SER B C 1
ATOM 5053 O O . SER B 1 318 ? 7.184 -31.656 -10.328 1 94.88 318 SER B O 1
ATOM 5055 N N . ALA B 1 319 ? 8.195 -29.719 -10.641 1 94.62 319 ALA B N 1
ATOM 5056 C CA . ALA B 1 319 ? 8.531 -29.562 -9.227 1 94.62 319 ALA B CA 1
ATOM 5057 C C . ALA B 1 319 ? 7.266 -29.5 -8.367 1 94.62 319 ALA B C 1
ATOM 5059 O O . ALA B 1 319 ? 7.199 -30.109 -7.305 1 94.62 319 ALA B O 1
ATOM 5060 N N . ALA B 1 320 ? 6.289 -28.734 -8.852 1 94.25 320 ALA B N 1
ATOM 5061 C CA . ALA B 1 320 ? 5.055 -28.531 -8.094 1 94.25 320 ALA B CA 1
ATOM 5062 C C . ALA B 1 320 ? 4.238 -29.812 -8.023 1 94.25 320 ALA B C 1
ATOM 5064 O O . ALA B 1 320 ? 3.416 -29.984 -7.125 1 94.25 320 ALA B O 1
ATOM 5065 N N . GLY B 1 321 ? 4.414 -30.672 -9.023 1 93.44 321 GLY B N 1
ATOM 5066 C CA . GLY B 1 321 ? 3.754 -31.969 -8.992 1 93.44 321 GLY B CA 1
ATOM 5067 C C . GLY B 1 321 ? 4.062 -32.75 -7.738 1 93.44 321 GLY B C 1
ATOM 5068 O O . GLY B 1 321 ? 3.258 -33.594 -7.309 1 93.44 321 GLY B O 1
ATOM 5069 N N . ARG B 1 322 ? 5.117 -32.469 -7.07 1 89.31 322 ARG B N 1
ATOM 5070 C CA . ARG B 1 322 ? 5.531 -33.156 -5.852 1 89.31 322 ARG B CA 1
ATOM 5071 C C . ARG B 1 322 ? 4.648 -32.781 -4.672 1 89.31 322 ARG B C 1
ATOM 5073 O O . ARG B 1 322 ? 4.633 -33.438 -3.646 1 89.31 322 ARG B O 1
ATOM 5080 N N . ALA B 1 323 ? 4.035 -31.688 -4.805 1 88.56 323 ALA B N 1
ATOM 5081 C CA . ALA B 1 323 ? 3.186 -31.188 -3.725 1 88.56 323 ALA B CA 1
ATOM 5082 C C . ALA B 1 323 ? 1.985 -32.094 -3.504 1 88.56 323 ALA B C 1
ATOM 5084 O O . ALA B 1 323 ? 1.331 -32.031 -2.461 1 88.56 323 ALA B O 1
ATOM 5085 N N . VAL B 1 324 ? 1.588 -32.844 -4.461 1 92.19 324 VAL B N 1
ATOM 5086 C CA . VAL B 1 324 ? 0.361 -33.625 -4.363 1 92.19 324 VAL B CA 1
ATOM 5087 C C . VAL B 1 324 ? 0.703 -35.094 -4.305 1 92.19 324 VAL B C 1
ATOM 5089 O O . VAL B 1 324 ? -0.169 -35.969 -4.5 1 92.19 324 VAL B O 1
ATOM 5092 N N . VAL B 1 325 ? 1.933 -35.562 -4.117 1 81.38 325 VAL B N 1
ATOM 5093 C CA . VAL B 1 325 ? 2.307 -36.969 -3.996 1 81.38 325 VAL B CA 1
ATOM 5094 C C . VAL B 1 325 ? 2.248 -37.406 -2.531 1 81.38 325 VAL B C 1
ATOM 5096 O O . VAL B 1 325 ? 2.479 -36.594 -1.632 1 81.38 325 VAL B O 1
#

pLDDT: mean 88.39, std 10.6, range [38.34, 98.62]

Solvent-accessible surface area (backbone atoms only — not comparable to full-atom values): 33288 Å² total; per-residue (Å²): 124,72,80,56,43,61,54,48,34,47,49,49,45,54,49,49,24,13,39,33,86,81,33,39,35,58,67,52,44,6,59,74,48,72,50,51,55,68,55,31,50,52,48,50,56,53,45,49,75,75,39,71,59,44,77,43,79,56,100,95,38,62,17,34,18,28,59,34,24,36,69,26,77,84,39,46,80,49,54,69,34,52,33,52,50,45,27,50,20,51,37,26,50,75,48,32,34,63,56,16,67,43,40,46,50,40,48,52,20,60,58,62,45,41,35,64,70,53,46,61,66,38,42,70,42,31,51,46,45,52,65,28,37,42,49,69,78,73,64,42,47,47,46,71,48,57,55,64,52,56,50,30,52,50,48,10,43,43,68,34,15,14,37,30,29,32,35,45,51,90,91,50,92,61,63,43,81,48,60,22,21,49,49,28,39,36,38,53,67,62,43,30,37,29,28,26,50,73,98,49,98,56,79,64,42,75,39,55,51,80,36,50,41,79,60,37,60,41,94,45,78,27,59,62,55,92,82,62,51,50,69,62,60,48,55,45,16,72,47,84,54,86,47,76,65,38,66,37,33,34,39,26,38,53,92,43,29,71,59,51,74,36,39,36,78,48,93,72,52,43,79,43,80,54,88,69,28,29,36,41,35,36,62,28,11,31,52,62,62,49,36,52,56,51,47,73,50,42,28,46,47,24,55,76,28,43,68,69,43,40,51,42,37,52,51,44,51,58,33,28,54,49,13,63,106,125,73,80,57,44,62,55,48,34,48,48,50,44,54,49,51,22,13,39,34,86,83,31,39,34,56,66,53,43,7,59,74,49,72,49,51,54,68,56,32,50,53,46,50,56,55,43,50,74,73,39,72,58,42,77,43,80,55,99,93,39,62,16,34,18,28,58,35,23,38,68,26,78,85,39,46,80,48,54,69,36,50,32,52,49,46,28,50,21,53,37,26,48,75,48,33,35,62,55,16,66,43,40,45,50,42,48,51,20,59,58,63,44,42,35,65,68,55,47,61,67,37,44,70,44,33,52,45,46,52,63,27,36,42,49,67,76,73,66,41,48,46,45,71,49,57,56,64,51,55,49,30,53,51,47,10,43,44,68,34,16,14,36,31,28,32,36,46,51,91,90,50,90,61,62,43,82,47,62,23,22,49,49,29,38,36,37,52,66,62,43,29,37,29,29,26,50,74,98,49,96,56,79,64,42,75,40,54,51,79,38,52,41,81,58,38,57,41,93,45,77,26,61,62,55,91,82,62,50,50,68,62,61,48,54,45,17,71,48,84,54,86,48,75,66,38,66,38,32,33,40,26,39,52,93,45,29,71,58,51,73,38,39,37,77,47,95,72,52,45,78,43,81,54,86,68,28,28,35,41,35,36,61,29,12,30,52,62,59,50,36,52,55,51,48,72,51,43,28,46,46,25,55,74,28,44,70,68,44,41,50,43,35,52,53,43,48,58,34,28,54,49,14,64,108

Organism: Novosphingobium aromaticivorans (strain ATCC 700278 / DSM 12444 / CCUG 56034 / CIP 105152 / NBRC 16084 / F199) (NCBI:txid279238)

Secondary structure (DSSP, 8-state):
--THHHHHHHHHHHHHHHH-SS-B-HHHHHHHHTS-HHHHHHHHHHHHHHS--EEEEETTEEEEE-TTTS--TTTS--HHHHHHHHHHHHHHHHHT-TTHHHHHHHHHHHHHTS-HHHHHHHHHHHHHHHHHEEE---SEE-----HHHHHHHHHHHHHTEEEEEEE--TT-SS-EEEEEEEEEEEESSS-EEEEEPTTS----EEEEGGGEEEEEEEEEE----TT--HHHHHHTBSSSS----EEEEEEE-GGGHHHHHTEES-TT-EEEEETTEEEEEEEEB-HHHHHHHHHTTTTSEEEEE-HHHHHHHHHHHHHHGGGG-/--THHHHHHHHHHHHHHHH-SS-B-HHHHHHHHTS-HHHHHHHHHHHHHHS--EEEEETTEEEEE-TTTS--TTTS--HHHHHHHHHHHHHHHHHT-TTHHHHHHHHHHHHHTS-HHHHHHHHHHHHHHHHHEEE---SEE-----HHHHHHHHHHHHHTEEEEEEE--TT-SS-EEEEEEEEEEEESSS-EEEEEPTTS----EEEEGGGEEEEEEEEEE----TT--HHHHHHTBSSSS----EEEEEEE-GGGHHHHHTEES-TT-EEEEETTEEEEEEEEB-HHHHHHHHHTTTTSEEEEE-HHHHHHHHHHHHHHGGGG-

InterPro domains:
  IPR026881 WYL domain [PF13280] (148-217)
  IPR051534 CBASS antivirus and pafABC operon-associated protein [PTHR34580] (6-322)
  IPR057727 WCX domain [PF25583] (245-320)

Radius of gyration: 29.19 Å; Cα contacts (8 Å, |Δi|>4): 1254; chains: 2; bounding box: 68×90×74 Å

Nearest PDB structures (foldseek):
  8tp8-assembly2_C  TM=7.610E-01  e=1.506E-29  Caulobacter vibrioides NA1000
  8tp8-assembly1_A  TM=7.527E-01  e=2.878E-27  Caulobacter vibrioides NA1000
  8tpk-assembly1_A  TM=7.503E-01  e=2.253E-26  Caulobacter vibrioides NA1000
  7u02-assembly1_M  TM=8.871E-01  e=3.007E-17  Caulobacter vibrioides CB15
  4a6d-assembly1_A  TM=5.453E-01  e=1.312E-01  Homo sapiens